Protein AF-0000000078707954 (afdb_homodimer)

Foldseek 3Di:
DPPLPCQDAQDWQQGACCQQPVQDFKDWWFWADKAWDPPVPDDDPDDPPQIKIKTFTSHASWAQDWPQFHTWWWDKQNFTFPHWHDDQGTIITITSDTDDGGDTIMTGTPNVSSLQRQLVVQLVQLLQLCCCPPPVWHWDDKHDDPQKIKTKTQADDDPVSVVVSQVVSFVQLVVWFFKDKDWDFVPDDCDDPDDPPSCVRRIWIWIDRPPTDIDTTSGHHDGISCSQVHKDWDDWDADPPRMIIIMMHTDPSVVVVVVVVVVVQVVLCVVQVHHPVCSVVSVVVVVVVVVVVVVVVVVVVVVVVVVVVVVVVVVVVVVVVVVVVVVD/DPPLPCQDAQDWQQGACCQQPVQDFKDWWFWADKDWDPPVPDDDPDDPPQIKIKTFTSHASWAQDWPQFHTWWWDKQNFTFPHWHDDQGTIITITSDTDDGGDTIMTGTPNVSSLQRQLVVQLVQLLQLCCCPPPVWHWDDKHDDPQKIKTKTQADDDPVSVVVSQVVSFVQLVVWFFKDKDWDFVPDDCDDPDDPPSCPRRIWIWIDRPPTDIDTTSGHHDGISCSQVHKDWDDWDADPPRMIIIMMHTDPSVVVVVVVVVVVQVVLCVVQVHHPVCSVVSVVVVVVVVVVVVVVVVVVVVVVVVVVVVVVVVVVVVVVVVVVVVVD

Organism: Batrachochytrium dendrobatidis (strain JAM81 / FGSC 10211) (NCBI:txid684364)

InterPro domains:
  IPR009000 Translation protein, beta-barrel domain superfamily [SSF50447] (49-102)
  IPR012947 Threonyl/alanyl tRNA synthetase, SAD [PF07973] (204-246)
  IPR012947 Threonyl/alanyl tRNA synthetase, SAD [SM00863] (204-247)
  IPR018163 Threonyl/alanyl tRNA synthetase, class II-like, putative editing domain superfamily [SSF55186] (110-251)
  IPR051335 Alanyl-tRNA Editing Enzymes [PTHR43462] (14-250)

Nearest PDB structures (foldseek):
  3kew-assembly1_A  TM=9.019E-01  e=9.057E-26  Clostridium perfringens ATCC 13124
  3kew-assembly2_B  TM=9.058E-01  e=4.453E-25  Clostridium perfringens ATCC 13124
  2zze-assembly2_B  TM=8.231E-01  e=3.482E-18  Pyrococcus horikoshii
  2zzg-assembly1_A  TM=8.025E-01  e=1.446E-18  Pyrococcus horikoshii
  3wqy-assembly1_B  TM=7.327E-01  e=1.705E-18  Archaeoglobus fulgidus DSM 4304

Radius of gyration: 36.34 Å; Cα contacts (8 Å, |Δi|>4): 1190; chains: 2; bounding box: 99×126×82 Å

Solvent-accessible surface area (backbone atoms only — not comparable to full-atom values): 35357 Å² total; per-residue (Å²): 132,68,93,74,66,84,74,65,78,72,40,39,55,60,55,23,46,20,57,75,35,52,81,49,49,59,45,78,33,36,28,68,41,60,41,73,52,64,84,65,65,78,81,77,80,81,78,77,69,80,61,38,21,39,31,32,49,24,47,42,47,61,45,25,54,40,85,60,38,74,46,36,44,34,25,51,70,80,43,55,38,78,41,32,34,68,55,82,53,38,55,35,36,30,22,69,63,83,69,57,62,70,35,77,40,43,37,42,44,40,54,70,62,46,50,50,49,15,17,42,52,39,41,49,53,51,47,38,42,48,34,30,74,77,67,70,28,49,64,81,45,67,43,66,48,96,75,50,28,33,38,27,25,69,38,78,78,52,68,69,54,53,52,49,48,38,53,48,48,41,52,48,20,43,63,50,34,49,32,47,77,44,80,42,70,71,81,70,88,83,70,68,91,76,62,64,81,83,47,78,84,37,41,45,32,34,39,29,37,64,96,71,42,76,43,77,49,71,52,49,49,51,59,28,34,23,61,23,37,40,55,48,70,68,59,73,43,80,43,86,93,61,24,24,32,45,28,31,32,24,30,67,44,43,54,51,53,43,48,54,50,50,55,51,49,53,54,44,24,65,75,68,69,45,57,79,93,43,45,63,61,51,52,52,47,53,53,52,49,41,54,51,42,52,51,52,42,52,52,43,52,51,52,43,53,53,51,52,50,52,56,51,53,58,52,54,56,54,52,54,54,54,54,58,58,67,73,99,132,68,94,72,68,84,72,65,77,71,41,40,53,61,56,22,45,21,57,74,36,53,80,50,50,58,47,77,34,36,28,66,40,59,42,73,52,65,85,63,65,81,81,77,80,80,80,76,71,79,63,40,22,39,32,31,49,24,48,44,47,61,45,26,52,40,86,61,38,76,45,36,45,32,25,51,70,81,43,55,38,80,42,30,35,66,56,81,53,37,55,36,36,30,22,70,62,82,68,58,62,71,35,77,42,44,38,42,44,39,55,70,62,44,50,51,48,14,16,40,52,40,43,49,54,51,46,40,43,47,36,29,75,77,65,68,29,49,65,80,45,67,44,66,47,96,77,50,26,33,39,28,26,68,38,77,79,52,69,70,54,52,52,50,47,38,50,48,48,40,52,49,20,43,63,51,34,49,32,46,78,46,78,42,70,72,80,70,89,84,69,70,92,78,62,63,81,81,48,78,83,37,42,43,31,32,40,28,38,64,96,71,42,77,43,78,48,71,50,48,50,52,60,29,34,24,60,24,36,42,55,46,71,68,59,72,43,81,42,86,93,62,25,23,32,45,27,30,34,24,31,67,45,43,54,52,55,44,49,54,50,50,54,51,48,54,53,43,25,65,75,67,71,45,56,78,92,44,46,63,60,51,51,52,47,52,53,49,49,42,54,52,42,51,52,50,41,53,52,43,50,52,51,43,52,53,51,52,49,52,55,52,53,58,54,54,54,54,52,53,54,55,53,56,59,67,73,99

Structure (mmCIF, N/CA/C/O backbone):
data_AF-0000000078707954-model_v1
#
loop_
_entity.id
_entity.type
_entity.pdbx_description
1 polymer 'Threonyl/alanyl tRNA synthetase SAD domain-containing protein'
#
loop_
_atom_site.group_PDB
_atom_site.id
_atom_site.type_symbol
_atom_site.label_atom_id
_atom_site.label_alt_id
_atom_site.label_comp_id
_atom_site.label_asym_id
_atom_site.label_entity_id
_atom_site.label_seq_id
_atom_site.pdbx_PDB_ins_code
_atom_site.Cartn_x
_atom_site.Cartn_y
_atom_site.Cartn_z
_atom_site.occupancy
_atom_site.B_iso_or_equiv
_atom_site.auth_seq_id
_atom_site.auth_comp_id
_atom_site.auth_asym_id
_atom_site.auth_atom_id
_atom_site.pdbx_PDB_model_num
ATOM 1 N N . MET A 1 1 ? -26.547 -34.562 -29.109 1 27.91 1 MET A N 1
ATOM 2 C CA . MET A 1 1 ? -26.141 -35.125 -27.812 1 27.91 1 MET A CA 1
ATOM 3 C C . MET A 1 1 ? -26.297 -34.094 -26.703 1 27.91 1 MET A C 1
ATOM 5 O O . MET A 1 1 ? -25.719 -33 -26.797 1 27.91 1 MET A O 1
ATOM 9 N N . SER A 1 2 ? -27.438 -34 -26.047 1 29.97 2 SER A N 1
ATOM 10 C CA . SER A 1 2 ? -27.969 -32.875 -25.297 1 29.97 2 SER A CA 1
ATOM 11 C C . SER A 1 2 ? -27 -32.406 -24.203 1 29.97 2 SER A C 1
ATOM 13 O O . SER A 1 2 ? -26.234 -33.219 -23.672 1 29.97 2 SER A O 1
ATOM 15 N N . VAL A 1 3 ? -26.5 -31.219 -24.266 1 36.09 3 VAL A N 1
ATOM 16 C CA . VAL A 1 3 ? -25.656 -30.531 -23.297 1 36.09 3 VAL A CA 1
ATOM 17 C C . VAL A 1 3 ? -26.016 -30.969 -21.875 1 36.09 3 VAL A C 1
ATOM 19 O O . VAL A 1 3 ? -25.625 -30.328 -20.906 1 36.09 3 VAL A O 1
ATOM 22 N 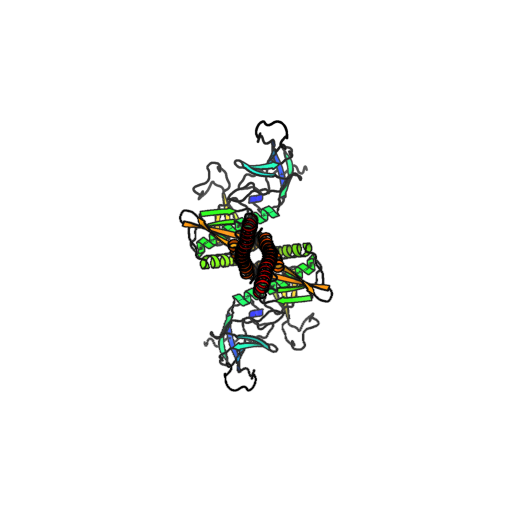N . THR A 1 4 ? -27.109 -31.797 -21.688 1 36.88 4 THR A N 1
ATOM 23 C CA . THR A 1 4 ? -27.625 -32.375 -20.438 1 36.88 4 THR A CA 1
ATOM 24 C C . THR A 1 4 ? -26.562 -33.25 -19.766 1 36.88 4 THR A C 1
ATOM 26 O O . THR A 1 4 ? -26.875 -34 -18.844 1 36.88 4 THR A O 1
ATOM 29 N N . ALA A 1 5 ? -25.625 -33.812 -20.484 1 38.31 5 ALA A N 1
ATOM 30 C CA . ALA A 1 5 ? -24.812 -34.969 -20.078 1 38.31 5 ALA A CA 1
ATOM 31 C C . ALA A 1 5 ? -24.266 -34.75 -18.656 1 38.31 5 ALA A C 1
ATOM 33 O O . ALA A 1 5 ? -24.391 -35.656 -17.812 1 38.31 5 ALA A O 1
ATOM 34 N N . ALA A 1 6 ? -23.031 -34.219 -18.484 1 39.25 6 ALA A N 1
ATOM 35 C CA . ALA A 1 6 ? -22.094 -34.375 -17.391 1 39.25 6 ALA A CA 1
ATOM 36 C C . ALA A 1 6 ? -22.594 -33.688 -16.125 1 39.25 6 ALA A C 1
ATOM 38 O O . ALA A 1 6 ? -22.281 -32.531 -15.891 1 39.25 6 ALA A O 1
ATOM 39 N N . ILE A 1 7 ? -23.875 -33.625 -15.836 1 47.41 7 ILE A N 1
ATOM 40 C CA . ILE A 1 7 ? -24.453 -33.125 -14.594 1 47.41 7 ILE A CA 1
ATOM 41 C C . ILE A 1 7 ? -23.688 -33.688 -13.398 1 47.41 7 ILE A C 1
ATOM 43 O O . ILE A 1 7 ? -23.719 -34.906 -13.156 1 47.41 7 ILE A O 1
ATOM 47 N N . SER A 1 8 ? -22.5 -33.219 -13.125 1 52.94 8 SER A N 1
ATOM 48 C CA . SER A 1 8 ? -21.469 -33.5 -12.141 1 52.94 8 SER A CA 1
ATOM 49 C C . SER A 1 8 ? -22.062 -33.75 -10.758 1 52.94 8 SER A C 1
ATOM 51 O O . SER A 1 8 ? -23.188 -33.344 -10.484 1 52.94 8 SER A O 1
ATOM 53 N N . THR A 1 9 ? -21.625 -34.812 -10.047 1 78.56 9 THR A N 1
ATOM 54 C CA . THR A 1 9 ? -21.719 -35.188 -8.641 1 78.56 9 THR A CA 1
ATOM 55 C C . THR A 1 9 ? -21.828 -33.969 -7.742 1 78.56 9 THR A C 1
ATOM 57 O O . THR A 1 9 ? -21.172 -32.938 -7.988 1 78.56 9 THR A O 1
ATOM 60 N N . ARG A 1 10 ? -23.047 -33.969 -7.016 1 90.75 10 ARG A N 1
ATOM 61 C CA . ARG A 1 10 ? -23.297 -32.938 -6.035 1 90.75 10 ARG A CA 1
ATOM 62 C C . ARG A 1 10 ? -22.078 -32.688 -5.145 1 90.75 10 ARG A C 1
ATOM 64 O O . ARG A 1 10 ? -21.516 -33.656 -4.613 1 90.75 10 ARG A O 1
ATOM 71 N N . ALA A 1 11 ? -21.625 -31.5 -5.172 1 91.38 11 ALA A N 1
ATOM 72 C CA . ALA A 1 11 ? -20.531 -31.109 -4.281 1 91.38 11 ALA A CA 1
ATOM 73 C C . ALA A 1 11 ? -21.062 -30.578 -2.957 1 91.38 11 ALA A C 1
ATOM 75 O O . ALA A 1 11 ? -22.141 -29.984 -2.914 1 91.38 11 ALA A O 1
ATOM 76 N N . TYR A 1 12 ? -20.359 -30.797 -1.902 1 90.88 12 TYR A N 1
ATOM 77 C CA . TYR A 1 12 ? -20.719 -30.312 -0.572 1 90.88 12 TYR A CA 1
ATOM 78 C C . TYR A 1 12 ? -19.672 -29.344 -0.042 1 90.88 12 TYR A C 1
ATOM 80 O O . TYR A 1 12 ? -18.562 -29.281 -0.573 1 90.88 12 TYR A O 1
ATOM 88 N N . ILE A 1 13 ? -20.078 -28.578 0.968 1 90.12 13 ILE A N 1
ATOM 89 C CA . ILE A 1 13 ? -19.156 -27.625 1.58 1 90.12 13 ILE A CA 1
ATOM 90 C C . ILE A 1 13 ? -17.859 -28.344 1.958 1 90.12 13 ILE A C 1
ATOM 92 O O . ILE A 1 13 ? -17.891 -29.422 2.559 1 90.12 13 ILE A O 1
ATOM 96 N N . GLY A 1 14 ? -16.781 -27.781 1.645 1 87.44 14 GLY A N 1
ATOM 97 C CA . GLY A 1 14 ? -15.461 -28.391 1.769 1 87.44 14 GLY A CA 1
ATOM 98 C C . GLY A 1 14 ? -14.875 -28.828 0.438 1 87.44 14 GLY A C 1
ATOM 99 O O . GLY A 1 14 ? -13.664 -29.016 0.32 1 87.44 14 GLY A O 1
ATOM 100 N N . SER A 1 15 ? -15.82 -28.984 -0.574 1 89.38 15 SER A N 1
ATOM 101 C CA . SER A 1 15 ? -15.359 -29.422 -1.89 1 89.38 15 SER A CA 1
ATOM 102 C C . SER A 1 15 ? -16.094 -28.672 -3.002 1 89.38 15 SER A C 1
ATOM 104 O O . SER A 1 15 ? -16.234 -29.203 -4.113 1 89.38 15 SER A O 1
ATOM 106 N N . LEU A 1 16 ? -16.672 -27.625 -2.648 1 94 16 LEU A N 1
ATOM 107 C CA . LEU A 1 16 ? -17.297 -26.781 -3.668 1 94 16 LEU A CA 1
ATOM 108 C C . LEU A 1 16 ? -16.25 -26.25 -4.648 1 94 16 LEU A C 1
ATOM 110 O O . LEU A 1 16 ? -15.07 -26.188 -4.324 1 94 16 LEU A O 1
ATOM 114 N N . LEU A 1 17 ? -16.703 -25.844 -5.836 1 96.19 17 LEU A N 1
ATOM 115 C CA . LEU A 1 17 ? -15.766 -25.297 -6.812 1 96.19 17 LEU A CA 1
ATOM 116 C C . LEU A 1 17 ? -15.023 -24.094 -6.25 1 96.19 17 LEU A C 1
ATOM 118 O O . LEU A 1 17 ? -13.82 -23.938 -6.473 1 96.19 17 LEU A O 1
ATOM 122 N N . CYS A 1 18 ? -15.727 -23.203 -5.5 1 96.88 18 CYS A N 1
ATOM 123 C CA . CYS A 1 18 ? -15.094 -22.031 -4.922 1 96.88 18 CYS A CA 1
ATOM 124 C C . CYS A 1 18 ? -13.953 -22.438 -3.99 1 96.88 18 CYS A C 1
ATOM 126 O O . CYS A 1 18 ? -13.023 -21.656 -3.766 1 96.88 18 CYS A O 1
ATOM 128 N N . GLN A 1 19 ? -14 -23.578 -3.432 1 93.38 19 GLN A N 1
ATOM 129 C CA . GLN A 1 19 ? -12.984 -24.047 -2.492 1 93.38 19 GLN A CA 1
ATOM 130 C C . GLN A 1 19 ? -11.898 -24.844 -3.209 1 93.38 19 GLN A C 1
ATOM 132 O O . GLN A 1 19 ? -10.727 -24.781 -2.826 1 93.38 19 GLN A O 1
ATOM 137 N N . ARG A 1 20 ? -12.281 -25.547 -4.297 1 92.31 20 ARG A N 1
ATOM 138 C CA . ARG A 1 20 ? -11.305 -26.281 -5.098 1 92.31 20 ARG A CA 1
ATOM 139 C C . ARG A 1 20 ? -10.484 -25.328 -5.965 1 92.31 20 ARG A C 1
ATOM 141 O O . ARG A 1 20 ? -9.297 -25.562 -6.199 1 92.31 20 ARG A O 1
ATOM 148 N N . ASP A 1 21 ? -11.156 -24.344 -6.438 1 95.5 21 ASP A N 1
ATOM 149 C CA . ASP A 1 21 ? -10.562 -23.297 -7.262 1 95.5 21 ASP A CA 1
ATOM 150 C C . ASP A 1 21 ? -11.102 -21.922 -6.871 1 95.5 21 ASP A C 1
ATOM 152 O O . ASP A 1 21 ? -12.102 -21.453 -7.43 1 95.5 21 ASP A O 1
ATOM 156 N N . SER A 1 22 ? -10.359 -21.266 -5.996 1 97.12 22 SER A N 1
ATOM 157 C CA . SER A 1 22 ? -10.828 -20 -5.449 1 97.12 22 SER A CA 1
ATOM 158 C C . SER A 1 22 ? -10.836 -18.906 -6.516 1 97.12 22 SER A C 1
ATOM 160 O O . SER A 1 22 ? -11.43 -17.844 -6.32 1 97.12 22 SER A O 1
ATOM 162 N N . PHE A 1 23 ? -10.227 -19.109 -7.672 1 97.81 23 PHE A N 1
ATOM 163 C CA . PHE A 1 23 ? -10.148 -18.109 -8.727 1 97.81 23 PHE A CA 1
ATOM 164 C C . PHE A 1 23 ? -11.227 -18.344 -9.773 1 97.81 23 PHE A C 1
ATOM 166 O O . PHE A 1 23 ? -11.367 -17.547 -10.711 1 97.81 23 PHE A O 1
ATOM 173 N N . ALA A 1 24 ? -11.992 -19.469 -9.641 1 98.25 24 ALA A N 1
ATOM 174 C CA . ALA A 1 24 ? -13.109 -19.688 -10.555 1 98.25 24 ALA A CA 1
ATOM 175 C C . ALA A 1 24 ? -14.164 -18.594 -10.406 1 98.25 24 ALA A C 1
ATOM 177 O O . ALA A 1 24 ? -14.609 -18.297 -9.297 1 98.25 24 ALA A O 1
ATOM 178 N N . ARG A 1 25 ? -14.641 -18.078 -11.531 1 98.56 25 ARG A N 1
ATOM 179 C CA . ARG A 1 25 ? -15.523 -16.922 -11.453 1 98.56 25 ARG A CA 1
ATOM 180 C C . ARG A 1 25 ? -16.922 -17.266 -11.945 1 98.56 25 ARG A C 1
ATOM 182 O O . ARG A 1 25 ? -17.875 -16.516 -11.711 1 98.56 25 ARG A O 1
ATOM 189 N N . THR A 1 26 ? -17.016 -18.359 -12.648 1 98.62 26 THR A N 1
ATOM 190 C CA . THR A 1 26 ? -18.312 -18.781 -13.172 1 98.62 26 THR A CA 1
ATOM 191 C C . THR A 1 26 ? -18.422 -20.297 -13.227 1 98.62 26 THR A C 1
ATOM 193 O O . THR A 1 26 ? -17.406 -21 -13.156 1 98.62 26 THR A O 1
ATOM 196 N N . ILE A 1 27 ? -19.609 -20.781 -13.281 1 98.38 27 ILE A N 1
ATOM 197 C CA . ILE A 1 27 ? -19.859 -22.203 -13.453 1 98.38 27 ILE A CA 1
ATOM 198 C C . ILE A 1 27 ? -21.266 -22.422 -14.008 1 98.38 27 ILE A C 1
ATOM 200 O O . ILE A 1 27 ? -22.203 -21.672 -13.672 1 98.38 27 ILE A O 1
ATOM 204 N N . GLN A 1 28 ? -21.391 -23.266 -14.906 1 98.25 28 GLN A N 1
ATOM 205 C CA . GLN A 1 28 ? -22.703 -23.844 -15.227 1 98.25 28 GLN A CA 1
ATOM 206 C C . GLN A 1 28 ? -23 -25.062 -14.352 1 98.25 28 GLN A C 1
ATOM 208 O O . GLN A 1 28 ? -22.156 -25.953 -14.211 1 98.25 28 GLN A O 1
ATOM 213 N N . THR A 1 29 ? -24.141 -25.016 -13.727 1 97.94 29 THR A N 1
ATOM 214 C CA . THR A 1 29 ? -24.469 -26.062 -12.766 1 97.94 29 THR A CA 1
ATOM 215 C C . THR A 1 29 ? -25.969 -26.344 -12.789 1 97.94 29 THR A C 1
ATOM 217 O O . THR A 1 29 ? -26.703 -25.797 -13.609 1 97.94 29 THR A O 1
ATOM 220 N N . VAL A 1 30 ? -26.406 -27.281 -11.906 1 97.81 30 VAL A N 1
ATOM 221 C CA . VAL A 1 30 ? -27.812 -27.703 -11.906 1 97.81 30 VAL A CA 1
ATOM 222 C C . VAL A 1 30 ? -28.453 -27.344 -10.57 1 97.81 30 VAL A C 1
ATOM 224 O O . VAL A 1 30 ? -27.844 -27.5 -9.516 1 97.81 30 VAL A O 1
ATOM 227 N N . VAL A 1 31 ? -29.688 -26.875 -10.641 1 98.12 31 VAL A N 1
ATOM 228 C CA . VAL A 1 31 ? -30.453 -26.562 -9.438 1 98.12 31 VAL A CA 1
ATOM 229 C C . VAL A 1 31 ? -30.922 -27.859 -8.773 1 98.12 31 VAL A C 1
ATOM 231 O O . VAL A 1 31 ? -31.609 -28.656 -9.406 1 98.12 31 VAL A O 1
ATOM 234 N N . ILE A 1 32 ? -30.562 -28 -7.582 1 97.62 32 ILE A N 1
ATOM 235 C CA . ILE A 1 32 ? -30.984 -29.188 -6.836 1 97.62 32 ILE A CA 1
ATOM 236 C C . ILE A 1 32 ? -32.344 -28.922 -6.164 1 97.62 32 ILE A C 1
ATOM 238 O O . ILE A 1 32 ? -33.219 -29.766 -6.176 1 97.62 32 ILE A O 1
ATOM 242 N N . SER A 1 33 ? -32.5 -27.734 -5.566 1 97.25 33 SER A N 1
ATOM 243 C CA . SER A 1 33 ? -33.75 -27.359 -4.918 1 97.25 33 SER A CA 1
ATOM 244 C C . SER A 1 33 ? -33.938 -25.859 -4.895 1 97.25 33 SER A C 1
ATOM 246 O O . SER A 1 33 ? -32.969 -25.094 -4.969 1 97.25 33 SER A O 1
ATOM 248 N N . CYS A 1 34 ? -35.094 -25.422 -4.906 1 97.5 34 CYS A N 1
ATOM 249 C CA . CYS A 1 34 ? -35.531 -24.047 -4.746 1 97.5 34 CYS A CA 1
ATOM 250 C C . CYS A 1 34 ? -36.781 -23.969 -3.906 1 97.5 34 CYS A C 1
ATOM 252 O O . CYS A 1 34 ? -37.875 -24.406 -4.348 1 97.5 34 CYS A O 1
ATOM 254 N N . VAL A 1 35 ? -36.625 -23.453 -2.668 1 96.12 35 VAL A N 1
ATOM 255 C CA . VAL A 1 35 ? -37.75 -23.422 -1.736 1 96.12 35 VAL A CA 1
ATOM 256 C C . VAL A 1 35 ? -38 -22 -1.276 1 96.12 35 VAL A C 1
ATOM 258 O O . VAL A 1 35 ? -37.062 -21.25 -0.984 1 96.12 35 VAL A O 1
ATOM 261 N N . GLU A 1 36 ? -39.156 -21.578 -1.341 1 93.62 36 GLU A N 1
ATOM 262 C CA . GLU A 1 36 ? -39.5 -20.25 -0.825 1 93.62 36 GLU A CA 1
ATOM 263 C C . GLU A 1 36 ? -39.219 -20.156 0.672 1 93.62 36 GLU A C 1
ATOM 265 O O . GLU A 1 36 ? -39.594 -21.062 1.435 1 93.62 36 GLU A O 1
ATOM 270 N N . SER A 1 37 ? -38.312 -19.188 1.081 1 85.06 37 SER A N 1
ATOM 271 C CA . SER A 1 37 ? -37.906 -19.031 2.477 1 85.06 37 SER A CA 1
ATOM 272 C C . SER A 1 37 ? -39.125 -18.625 3.34 1 85.06 37 SER A C 1
ATOM 274 O O . SER A 1 37 ? -39.969 -17.844 2.904 1 85.06 37 SER A O 1
ATOM 276 N N . SER A 1 38 ? -39.344 -19.469 4.355 1 64.81 38 SER A N 1
ATOM 277 C CA . SER A 1 38 ? -40.469 -19.156 5.254 1 64.81 38 SER A CA 1
ATOM 278 C C . SER A 1 38 ? -40.156 -17.953 6.133 1 64.81 38 SER A C 1
ATOM 280 O O . SER A 1 38 ? -40.875 -17.688 7.102 1 64.81 38 SER A O 1
ATOM 282 N N . VAL A 1 39 ? -38.938 -17.391 6.07 1 55.22 39 VAL A N 1
ATOM 283 C CA . VAL A 1 39 ? -38.812 -16.375 7.113 1 55.22 39 VAL A CA 1
ATOM 284 C C . VAL A 1 39 ? -40.094 -15.539 7.16 1 55.22 39 VAL A C 1
ATOM 286 O O . VAL A 1 39 ? -40.375 -14.773 6.238 1 55.22 39 VAL A O 1
ATOM 289 N N . SER A 1 40 ? -41.094 -16.266 7.559 1 45.78 40 SER A N 1
ATOM 290 C CA . SER A 1 40 ? -42.375 -15.609 7.875 1 45.78 40 SER A CA 1
ATOM 291 C C . SER A 1 40 ? -42.156 -14.445 8.836 1 45.78 40 SER A C 1
ATOM 293 O O . SER A 1 40 ? -41.812 -14.648 10 1 45.78 40 SER A O 1
ATOM 295 N N . GLY A 1 41 ? -41.344 -13.523 8.703 1 40.31 41 GLY A N 1
ATOM 296 C CA . GLY A 1 41 ? -41.625 -12.484 9.688 1 40.31 41 GLY A CA 1
ATOM 297 C C . GLY A 1 41 ? -43.094 -12.336 10.016 1 40.31 41 GLY A C 1
ATOM 298 O O . GLY A 1 41 ? -43.938 -12.891 9.32 1 40.31 41 GLY A O 1
ATOM 299 N N . SER A 1 42 ? -43.312 -11.625 11.312 1 39.91 42 SER A N 1
ATOM 300 C CA . SER A 1 42 ? -44.625 -11.352 11.891 1 39.91 42 SER A CA 1
ATOM 301 C C . SER A 1 42 ? -45.656 -11.07 10.812 1 39.91 42 SER A C 1
ATOM 303 O O . SER A 1 42 ? -45.312 -10.695 9.688 1 39.91 42 SER A O 1
ATOM 305 N N . THR A 1 43 ? -46.906 -11.336 11.258 1 40.03 43 THR A N 1
ATOM 306 C CA . THR A 1 43 ? -48.281 -11.203 10.812 1 40.03 43 THR A CA 1
ATOM 307 C C . THR A 1 43 ? -48.5 -9.852 10.141 1 40.03 43 THR A C 1
ATOM 309 O O . THR A 1 43 ? -49.625 -9.508 9.797 1 40.03 43 THR A O 1
ATOM 312 N N . ASP A 1 44 ? -47.719 -8.727 10.492 1 39.53 44 ASP A N 1
ATOM 313 C CA . ASP A 1 44 ? -48.469 -7.539 10.133 1 39.53 44 ASP A CA 1
ATOM 314 C C . ASP A 1 44 ? -48.75 -7.477 8.633 1 39.53 44 ASP A C 1
ATOM 316 O O . ASP A 1 44 ? -47.844 -7.785 7.832 1 39.53 44 ASP A O 1
ATOM 320 N N . ALA A 1 45 ? -50 -7.219 8.188 1 40.88 45 ALA A N 1
ATOM 321 C CA . ALA A 1 45 ? -50.812 -7.188 6.988 1 40.88 45 ALA A CA 1
ATOM 322 C C . ALA A 1 45 ? -50.062 -6.605 5.805 1 40.88 45 ALA A C 1
ATOM 324 O O . ALA A 1 45 ? -50.188 -7.07 4.672 1 40.88 45 ALA A O 1
ATOM 325 N N . VAL A 1 46 ? -49.688 -5.23 5.855 1 45.28 46 VAL A N 1
ATOM 326 C CA . VAL A 1 46 ? -49.875 -4.359 4.699 1 45.28 46 VAL A CA 1
ATOM 327 C C . VAL A 1 46 ? -48.75 -4.598 3.697 1 45.28 46 VAL A C 1
ATOM 329 O O . VAL A 1 46 ? -48.969 -4.566 2.486 1 45.28 46 VAL A O 1
ATOM 332 N N . HIS A 1 47 ? -47.406 -4.316 3.984 1 50.72 47 HIS A N 1
ATOM 333 C CA . HIS A 1 47 ? -46.406 -4.223 2.93 1 50.72 47 HIS A CA 1
ATOM 334 C C . HIS A 1 47 ? -45.75 -5.57 2.676 1 50.72 47 HIS A C 1
ATOM 336 O O . HIS A 1 47 ? -45.188 -6.168 3.594 1 50.72 47 HIS A O 1
ATOM 342 N N . SER A 1 48 ? -46.25 -6.457 1.81 1 54.41 48 SER A N 1
ATOM 343 C CA . SER A 1 48 ? -45.812 -7.762 1.32 1 54.41 48 SER A CA 1
ATOM 344 C C . SER A 1 48 ? -44.281 -7.828 1.196 1 54.41 48 SER A C 1
ATOM 346 O O . SER A 1 48 ? -43.688 -7.07 0.431 1 54.41 48 SER A O 1
ATOM 348 N N . LYS A 1 49 ? -43.625 -8.164 2.213 1 64 49 LYS A N 1
ATOM 349 C CA . LYS A 1 49 ? -42.188 -8.367 2.072 1 64 49 LYS A CA 1
ATOM 350 C C . LYS A 1 49 ? -41.875 -9.25 0.869 1 64 49 LYS A C 1
ATOM 352 O O . LYS A 1 49 ? -42.594 -10.203 0.583 1 64 49 LYS A O 1
ATOM 357 N N . PRO A 1 50 ? -40.906 -8.711 0.093 1 79.25 50 PRO A N 1
ATOM 358 C CA . PRO A 1 50 ? -40.562 -9.477 -1.11 1 79.25 50 PRO A CA 1
ATOM 359 C C . PRO A 1 50 ? -40.219 -10.938 -0.809 1 79.25 50 PRO A C 1
ATOM 361 O O . PRO A 1 50 ? -39.625 -11.234 0.237 1 79.25 50 PRO A O 1
ATOM 364 N N . LYS A 1 51 ? -40.781 -11.844 -1.507 1 89 51 LYS A N 1
ATOM 365 C CA . LYS A 1 51 ? -40.531 -13.273 -1.395 1 89 51 LYS A CA 1
ATOM 366 C C . LYS A 1 51 ? -39.062 -13.594 -1.638 1 89 51 LYS A C 1
ATOM 368 O O . LYS A 1 51 ? -38.406 -12.984 -2.502 1 89 51 LYS A O 1
ATOM 373 N N . MET A 1 52 ? -38.5 -14.398 -0.739 1 95.25 52 MET A N 1
ATOM 374 C CA . MET A 1 52 ? -37.125 -14.898 -0.897 1 95.25 52 MET A CA 1
ATOM 375 C C . MET A 1 52 ? -37.125 -16.406 -1.16 1 95.25 52 MET A C 1
ATOM 377 O O . MET A 1 52 ? -38.062 -17.109 -0.744 1 95.25 52 MET A O 1
ATOM 381 N N . PHE A 1 53 ? -36.125 -16.859 -1.866 1 97.44 53 PHE A N 1
ATOM 382 C CA . PHE A 1 53 ? -36.031 -18.266 -2.24 1 97.44 53 PHE A CA 1
ATOM 383 C C . PHE A 1 53 ? -34.656 -18.828 -1.846 1 97.44 53 PHE A C 1
ATOM 385 O O . PHE A 1 53 ? -33.625 -18.172 -2.059 1 97.44 53 PHE A O 1
ATOM 392 N N . GLU A 1 54 ? -34.688 -19.984 -1.2 1 97.94 54 GLU A N 1
ATOM 393 C CA . GLU A 1 54 ? -33.469 -20.734 -0.883 1 97.94 54 GLU A CA 1
ATOM 394 C C . GLU A 1 54 ? -33.125 -21.719 -1.996 1 97.94 54 GLU A C 1
ATOM 396 O O . GLU A 1 54 ? -33.875 -22.641 -2.273 1 97.94 54 GLU A O 1
ATOM 401 N N . VAL A 1 55 ? -31.984 -21.516 -2.562 1 98.25 55 VAL A N 1
ATOM 402 C CA . VAL A 1 55 ? -31.594 -22.312 -3.729 1 98.25 55 VAL A CA 1
ATOM 403 C C . VAL A 1 55 ? -30.344 -23.109 -3.418 1 98.25 55 VAL A C 1
ATOM 405 O O . VAL A 1 55 ? -29.344 -22.547 -2.934 1 98.25 55 VAL A O 1
ATOM 408 N N . VAL A 1 56 ? -30.344 -24.406 -3.658 1 97.94 56 VAL A N 1
ATOM 409 C CA . VAL A 1 56 ? -29.188 -25.281 -3.555 1 97.94 56 VAL A CA 1
ATOM 410 C C . VAL A 1 56 ? -28.766 -25.75 -4.945 1 97.94 56 VAL A C 1
ATOM 412 O O . VAL A 1 56 ? -29.609 -26.172 -5.742 1 97.94 56 VAL A O 1
ATOM 415 N N . LEU A 1 57 ? -27.531 -25.625 -5.223 1 98.25 57 LEU A N 1
ATOM 416 C CA . LEU A 1 57 ? -26.969 -26.016 -6.516 1 98.25 57 LEU A CA 1
ATOM 417 C C . LEU A 1 57 ? -26.078 -27.25 -6.371 1 98.25 57 LEU A C 1
ATOM 419 O O . LEU A 1 57 ? -25.594 -27.547 -5.277 1 98.25 57 LEU A O 1
ATOM 423 N N . ALA A 1 58 ? -25.891 -27.938 -7.461 1 97.62 58 ALA A N 1
ATOM 424 C CA . ALA A 1 58 ? -25.016 -29.109 -7.453 1 97.62 58 ALA A CA 1
ATOM 425 C C . ALA A 1 58 ? -23.578 -28.703 -7.117 1 97.62 58 ALA A C 1
ATOM 427 O O . ALA A 1 58 ? -22.859 -29.453 -6.469 1 97.62 58 ALA A O 1
ATOM 428 N N . ASP A 1 59 ? -23.125 -27.609 -7.586 1 97.5 59 ASP A N 1
ATOM 429 C CA . ASP A 1 59 ? -21.828 -26.984 -7.32 1 97.5 59 ASP A CA 1
ATOM 430 C C . ASP A 1 59 ? -21.922 -25.469 -7.496 1 97.5 59 ASP A C 1
ATOM 432 O O . ASP A 1 59 ? -22.906 -24.953 -8.031 1 97.5 59 ASP A O 1
ATOM 436 N N . THR A 1 60 ? -20.984 -24.781 -6.988 1 98.31 60 THR A N 1
ATOM 437 C CA . THR A 1 60 ? -21.109 -23.328 -7.055 1 98.31 60 THR A CA 1
ATOM 438 C C . THR A 1 60 ? -19.734 -22.672 -6.887 1 98.31 60 THR A C 1
ATOM 440 O O . THR A 1 60 ? -18.828 -23.25 -6.293 1 98.31 60 THR A O 1
ATOM 443 N N . VAL A 1 61 ? -19.625 -21.453 -7.41 1 98.69 61 VAL A N 1
ATOM 444 C CA . VAL A 1 61 ? -18.438 -20.641 -7.207 1 98.69 61 VAL A CA 1
ATOM 445 C C . VAL A 1 61 ? -18.672 -19.656 -6.059 1 98.69 61 VAL A C 1
ATOM 447 O O . VAL A 1 61 ? -17.828 -18.828 -5.754 1 98.69 61 VAL A O 1
ATOM 450 N N . ILE A 1 62 ? -19.844 -19.75 -5.391 1 98.81 62 ILE A N 1
ATOM 451 C CA . ILE A 1 62 ? -20.203 -18.875 -4.289 1 98.81 62 ILE A CA 1
ATOM 452 C C . ILE A 1 62 ? -19.797 -19.5 -2.961 1 98.81 62 ILE A C 1
ATOM 454 O O . ILE A 1 62 ? -20.188 -20.641 -2.664 1 98.81 62 ILE A O 1
ATOM 458 N N . PHE A 1 63 ? -19.031 -18.844 -2.184 1 98.06 63 PHE A N 1
ATOM 459 C CA . PHE A 1 63 ? -18.656 -19.297 -0.847 1 98.06 63 PHE A CA 1
ATOM 460 C C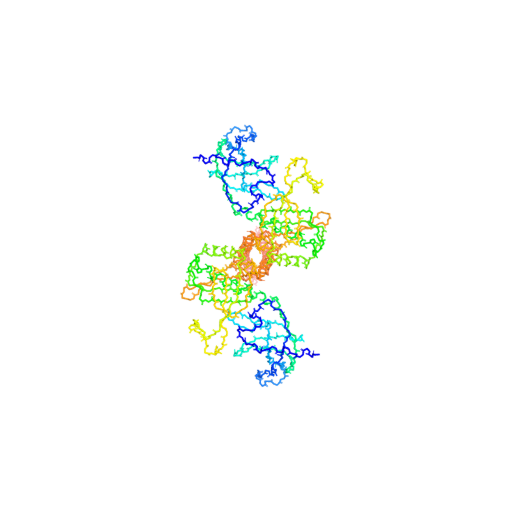 . PHE A 1 63 ? -19.672 -18.828 0.184 1 98.06 63 PHE A C 1
ATOM 462 O O . PHE A 1 63 ? -19.953 -17.625 0.294 1 98.06 63 PHE A O 1
ATOM 469 N N . PRO A 1 64 ? -20.375 -19.516 0.924 1 95.56 64 PRO A N 1
ATOM 470 C CA . PRO A 1 64 ? -21.453 -19.094 1.835 1 95.56 64 PRO A CA 1
ATOM 471 C C . PRO A 1 64 ? -20.906 -18.422 3.1 1 95.56 64 PRO A C 1
ATOM 473 O O . PRO A 1 64 ? -21.562 -17.547 3.66 1 95.56 64 PRO A O 1
ATOM 476 N N . THR A 1 65 ? -19.938 -18.766 3.771 1 89.5 65 THR A N 1
ATOM 477 C CA . THR A 1 65 ? -19.281 -18.281 4.977 1 89.5 65 THR A CA 1
ATOM 478 C C . THR A 1 65 ? -18.516 -19.391 5.66 1 89.5 65 THR A C 1
ATOM 480 O O . THR A 1 65 ? -18.828 -20.578 5.48 1 89.5 65 THR A O 1
ATOM 483 N N . GLY A 1 66 ? -17.625 -18.938 6.398 1 87.81 66 GLY A N 1
ATOM 484 C CA . GLY A 1 66 ? -16.828 -19.906 7.141 1 87.81 66 GLY A CA 1
ATOM 485 C C . GLY A 1 66 ? -15.453 -19.406 7.504 1 87.81 66 GLY A C 1
ATOM 486 O O . GLY A 1 66 ? -14.883 -18.562 6.793 1 87.81 66 GLY A O 1
ATOM 487 N N . GLY A 1 67 ? -14.953 -19.875 8.617 1 81.94 67 GLY A N 1
ATOM 488 C CA . GLY A 1 67 ? -13.617 -19.484 9.047 1 81.94 67 GLY A CA 1
ATOM 489 C C . GLY A 1 67 ? -13.477 -17.984 9.258 1 81.94 67 GLY A C 1
ATOM 490 O O . GLY A 1 67 ? -12.414 -17.422 9.008 1 81.94 67 GLY A O 1
ATOM 491 N N . GLY A 1 68 ? -14.508 -17.328 9.5 1 90.12 68 GLY A N 1
ATOM 492 C CA . GLY A 1 68 ? -14.461 -15.883 9.719 1 90.12 68 GLY A CA 1
ATOM 493 C C . GLY A 1 68 ? -14.602 -15.078 8.445 1 90.12 68 GLY A C 1
ATOM 494 O O . GLY A 1 68 ? -14.688 -13.852 8.484 1 90.12 68 GLY A O 1
ATOM 495 N N . GLN A 1 69 ? -14.703 -15.758 7.32 1 95.31 69 GLN A N 1
ATOM 496 C CA . GLN A 1 69 ? -14.828 -15.078 6.035 1 95.31 69 GLN A CA 1
ATOM 497 C C . GLN A 1 69 ? -16.297 -14.922 5.637 1 95.31 69 GLN A C 1
ATOM 499 O O . GLN A 1 69 ? -17.047 -15.891 5.633 1 95.31 69 GLN A O 1
ATOM 504 N N . PRO A 1 70 ? -16.719 -13.695 5.352 1 97.31 70 PRO A N 1
ATOM 505 C CA . PRO A 1 70 ? -18.094 -13.477 4.863 1 97.31 70 PRO A CA 1
ATOM 506 C C . PRO A 1 70 ? -18.359 -14.172 3.531 1 97.31 70 PRO A C 1
ATOM 508 O O . PRO A 1 70 ? -17.422 -14.602 2.855 1 97.31 70 PRO A O 1
ATOM 511 N N . ASN A 1 71 ? -19.609 -14.25 3.244 1 98.12 71 ASN A N 1
ATOM 512 C CA . ASN A 1 71 ? -20.016 -14.953 2.037 1 98.12 71 ASN A CA 1
ATOM 513 C C . ASN A 1 71 ? -19.703 -14.148 0.78 1 98.12 71 ASN A C 1
ATOM 515 O O . ASN A 1 71 ? -19.484 -12.938 0.855 1 98.12 71 ASN A O 1
ATOM 519 N N . ASP A 1 72 ? -19.578 -14.883 -0.326 1 98.44 72 ASP A N 1
ATOM 520 C CA . ASP A 1 72 ? -19.562 -14.266 -1.647 1 98.44 72 ASP A CA 1
ATOM 521 C C . ASP A 1 72 ? -20.953 -13.844 -2.082 1 98.44 72 ASP A C 1
ATOM 523 O O . ASP A 1 72 ? -21.953 -14.273 -1.492 1 98.44 72 ASP A O 1
ATOM 527 N N . LEU A 1 73 ? -20.984 -13.016 -3.021 1 98.62 73 LEU A N 1
ATOM 528 C CA . LEU A 1 73 ? -22.203 -12.664 -3.742 1 98.62 73 LEU A CA 1
ATOM 529 C C . LEU A 1 73 ? -22.031 -12.852 -5.246 1 98.62 73 LEU A C 1
ATOM 531 O O . LEU A 1 73 ? -20.953 -13.266 -5.695 1 98.62 73 LEU A O 1
ATOM 535 N N . GLY A 1 74 ? -23.047 -12.648 -6 1 98.75 74 GLY A N 1
ATOM 536 C CA . GLY A 1 74 ? -23.062 -12.844 -7.441 1 98.75 74 GLY A CA 1
ATOM 537 C C . GLY A 1 74 ? -24.453 -12.953 -8.016 1 98.75 74 GLY A C 1
ATOM 538 O O . GLY A 1 74 ? -25.375 -12.273 -7.559 1 98.75 74 GLY A O 1
ATOM 539 N N . LYS A 1 75 ? -24.547 -13.75 -9.117 1 98.81 75 LYS A N 1
ATOM 540 C CA . LYS A 1 75 ? -25.828 -13.914 -9.789 1 98.81 75 LYS A CA 1
ATOM 541 C C . LYS A 1 75 ? -26.031 -15.352 -10.242 1 98.81 75 LYS A C 1
ATOM 543 O O . LYS A 1 75 ? -25.062 -16.047 -10.562 1 98.81 75 LYS A O 1
ATOM 548 N N . ILE A 1 76 ? -27.25 -15.766 -10.219 1 98.69 76 ILE A N 1
ATOM 549 C CA . ILE A 1 76 ? -27.688 -17 -10.852 1 98.69 76 ILE A CA 1
ATOM 550 C C . ILE A 1 76 ? -28.641 -16.688 -12 1 98.69 76 ILE A C 1
ATOM 552 O O . ILE A 1 76 ? -29.734 -16.172 -11.773 1 98.69 76 ILE A O 1
ATOM 556 N N . ASN A 1 77 ? -28.234 -16.922 -13.234 1 98.31 77 ASN A N 1
ATOM 557 C CA . ASN A 1 77 ? -29 -16.531 -14.414 1 98.31 77 ASN A CA 1
ATOM 558 C C . ASN A 1 77 ? -29.375 -15.047 -14.375 1 98.31 77 ASN A C 1
ATOM 560 O O . ASN A 1 77 ? -30.516 -14.688 -14.648 1 98.31 77 ASN A O 1
ATOM 564 N N . GLY A 1 78 ? -28.469 -14.32 -13.93 1 98.19 78 GLY A N 1
ATOM 565 C CA . GLY A 1 78 ? -28.6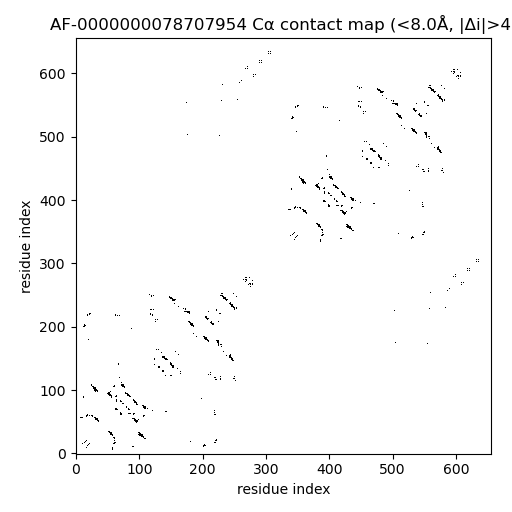88 -12.883 -13.898 1 98.19 78 GLY A CA 1
ATOM 566 C C . GLY A 1 78 ? -29.438 -12.43 -12.656 1 98.19 78 GLY A C 1
ATOM 567 O O . GLY A 1 78 ? -29.531 -11.227 -12.398 1 98.19 78 GLY A O 1
ATOM 568 N N . ILE A 1 79 ? -30.016 -13.328 -11.82 1 98.19 79 ILE A N 1
ATOM 569 C CA . ILE A 1 79 ? -30.719 -12.977 -10.594 1 98.19 79 ILE A CA 1
ATOM 570 C C . ILE A 1 79 ? -29.703 -12.758 -9.469 1 98.19 79 ILE A C 1
ATOM 572 O O . ILE A 1 79 ? -28.922 -13.648 -9.141 1 98.19 79 ILE A O 1
ATOM 576 N N . PRO A 1 80 ? -29.734 -11.641 -8.828 1 98.44 80 PRO A N 1
ATOM 577 C CA . PRO A 1 80 ? -28.75 -11.359 -7.777 1 98.44 80 PRO A CA 1
ATOM 578 C C . PRO A 1 80 ? -28.891 -12.281 -6.57 1 98.44 80 PRO A C 1
ATOM 580 O O . PRO A 1 80 ? -30.016 -12.562 -6.133 1 98.44 80 PRO A O 1
ATOM 583 N N . ILE A 1 81 ? -27.781 -12.766 -6.082 1 98.56 81 ILE A N 1
ATOM 584 C CA . ILE A 1 81 ? -27.734 -13.484 -4.816 1 98.56 81 ILE A CA 1
ATOM 585 C C . ILE A 1 81 ? -27.672 -12.492 -3.656 1 98.56 81 ILE A C 1
ATOM 587 O O . ILE A 1 81 ? -26.703 -11.75 -3.512 1 98.56 81 ILE A O 1
ATOM 591 N N . VAL A 1 82 ? -28.656 -12.523 -2.836 1 96.94 82 VAL A N 1
ATOM 592 C CA . VAL A 1 82 ? -28.734 -11.531 -1.767 1 96.94 82 VAL A CA 1
ATOM 593 C C . VAL A 1 82 ? -27.969 -12.031 -0.544 1 96.94 82 VAL A C 1
ATOM 595 O O . VAL A 1 82 ? -27.578 -11.242 0.316 1 96.94 82 VAL A O 1
ATOM 598 N N . ASP A 1 83 ? -27.859 -13.328 -0.448 1 97.38 83 ASP A N 1
ATOM 599 C CA . ASP A 1 83 ? -27.141 -13.945 0.661 1 97.38 83 ASP A CA 1
ATOM 600 C C . ASP A 1 83 ? -26.75 -15.383 0.33 1 97.38 83 ASP A C 1
ATOM 602 O O . ASP A 1 83 ? -27.328 -16 -0.565 1 97.38 83 ASP A O 1
ATOM 606 N N . ALA A 1 84 ? -25.781 -15.859 0.952 1 98.19 84 ALA A N 1
ATOM 607 C CA . ALA A 1 84 ? -25.344 -17.25 0.861 1 98.19 84 ALA A CA 1
ATOM 608 C C . ALA A 1 84 ? -24.953 -17.781 2.23 1 98.19 84 ALA A C 1
ATOM 610 O O . ALA A 1 84 ? -24.125 -17.188 2.926 1 98.19 84 ALA A O 1
ATOM 611 N N . ARG A 1 85 ? -25.469 -18.953 2.559 1 95.94 85 ARG A N 1
ATOM 612 C CA . ARG A 1 85 ? -25.234 -19.469 3.908 1 95.94 85 ARG A CA 1
ATOM 613 C C . ARG A 1 85 ? -24.938 -20.969 3.881 1 95.94 85 ARG A C 1
ATOM 615 O O . ARG A 1 85 ? -25.281 -21.656 2.922 1 95.94 85 ARG A O 1
ATOM 622 N N . ARG A 1 86 ? -24.312 -21.328 4.91 1 94.12 86 ARG A N 1
ATOM 623 C CA . ARG A 1 86 ? -24.094 -22.75 5.137 1 94.12 86 ARG A CA 1
ATOM 624 C C . ARG A 1 86 ? -25.25 -23.359 5.91 1 94.12 86 ARG A C 1
ATOM 626 O O . ARG A 1 86 ? -25.609 -22.891 6.988 1 94.12 86 ARG A O 1
ATOM 633 N N . VAL A 1 87 ? -25.875 -24.328 5.406 1 93.12 87 VAL A N 1
ATOM 634 C CA . VAL A 1 87 ? -26.875 -25.141 6.09 1 93.12 87 VAL A CA 1
ATOM 635 C C . VAL A 1 87 ? -26.5 -26.609 6.008 1 93.12 87 VAL A C 1
ATOM 637 O O . VAL A 1 87 ? -26.641 -27.25 4.957 1 93.12 87 VAL A O 1
ATOM 640 N N . GLY A 1 88 ? -26 -27.125 7.164 1 89 88 GLY A N 1
ATOM 641 C CA . GLY A 1 88 ? -25.406 -28.438 7.078 1 89 88 GLY A CA 1
ATOM 642 C C . GLY A 1 88 ? -24.203 -28.5 6.16 1 89 88 GLY A C 1
ATOM 643 O O . GLY A 1 88 ? -23.25 -27.719 6.312 1 89 88 GLY A O 1
ATOM 644 N N . LEU A 1 89 ? -24.297 -29.344 5.137 1 89.44 89 LEU A N 1
ATOM 645 C CA . LEU A 1 89 ? -23.188 -29.484 4.195 1 89.44 89 LEU A CA 1
ATOM 646 C C . LEU A 1 89 ? -23.484 -28.766 2.889 1 89.44 89 LEU A C 1
ATOM 648 O O . LEU A 1 89 ? -22.703 -28.828 1.938 1 89.44 89 LEU A O 1
ATOM 652 N N . ASP A 1 90 ? -24.578 -28.016 2.938 1 93.25 90 ASP A N 1
ATOM 653 C CA . ASP A 1 90 ? -25 -27.375 1.696 1 93.25 90 ASP A CA 1
ATOM 654 C C . ASP A 1 90 ? -24.688 -25.875 1.716 1 93.25 90 ASP A C 1
ATOM 656 O O . ASP A 1 90 ? -24.75 -25.234 2.77 1 93.25 90 ASP A O 1
ATOM 660 N N . CYS A 1 91 ? -24.359 -25.406 0.581 1 96.25 91 CYS A N 1
ATOM 661 C CA . CYS A 1 91 ? -24.375 -23.969 0.329 1 96.25 91 CYS A CA 1
ATOM 662 C C . CYS A 1 91 ? -25.75 -23.516 -0.156 1 96.25 91 CYS A C 1
ATOM 664 O O . CYS A 1 91 ? -26.203 -23.922 -1.227 1 96.25 91 CYS A O 1
ATOM 666 N N . VAL A 1 92 ? -26.406 -22.703 0.622 1 97.88 92 VAL A N 1
ATOM 667 C CA . VAL A 1 92 ? -27.734 -22.219 0.285 1 97.88 92 VAL A CA 1
ATOM 668 C C . VAL A 1 92 ? -27.656 -20.766 -0.192 1 97.88 92 VAL A C 1
ATOM 670 O O . VAL A 1 92 ? -27.188 -19.891 0.536 1 97.88 92 VAL A O 1
ATOM 673 N N . HIS A 1 93 ? -28.094 -20.516 -1.398 1 98.44 93 HIS A N 1
ATOM 674 C CA . HIS A 1 93 ? -28.141 -19.188 -1.979 1 98.44 93 HIS A CA 1
ATOM 675 C C . HIS A 1 93 ? -29.531 -18.562 -1.788 1 98.44 93 HIS A C 1
ATOM 677 O O . HIS A 1 93 ? -30.547 -19.188 -2.074 1 98.44 93 HIS A O 1
ATOM 683 N N . ILE A 1 94 ? -29.578 -17.344 -1.371 1 97.94 94 ILE A N 1
ATOM 684 C CA . ILE A 1 94 ? -30.844 -16.641 -1.189 1 97.94 94 ILE A CA 1
ATOM 685 C C . ILE A 1 94 ? -31.078 -15.672 -2.354 1 97.94 94 ILE A C 1
ATOM 687 O O . ILE A 1 94 ? -30.25 -14.797 -2.613 1 97.94 94 ILE A O 1
ATOM 691 N N . LEU A 1 95 ? -32.188 -15.859 -3.059 1 97.69 95 LEU A N 1
ATOM 692 C CA . LEU A 1 95 ? -32.562 -15.047 -4.207 1 97.69 95 LEU A CA 1
ATOM 693 C C . LEU A 1 95 ? -33.938 -14.391 -3.986 1 97.69 95 LEU A C 1
ATOM 695 O O . LEU A 1 95 ? -34.719 -14.867 -3.174 1 97.69 95 LEU A O 1
ATOM 699 N N . ASN A 1 96 ? -34.156 -13.352 -4.75 1 95.62 96 ASN A N 1
ATOM 700 C CA . ASN A 1 96 ? -35.469 -12.711 -4.695 1 95.62 96 ASN A CA 1
ATOM 701 C C . ASN A 1 96 ? -36.406 -13.258 -5.766 1 95.62 96 ASN A C 1
ATOM 703 O O . ASN A 1 96 ? -37.594 -12.938 -5.777 1 95.62 96 ASN A O 1
ATOM 707 N N . ASN A 1 97 ? -35.938 -14.047 -6.711 1 96.44 97 ASN A N 1
ATOM 708 C CA . ASN A 1 97 ? -36.719 -14.75 -7.723 1 96.44 97 ASN A CA 1
ATOM 709 C C . ASN A 1 97 ? -36.375 -16.234 -7.762 1 96.44 97 ASN A C 1
ATOM 711 O O . ASN A 1 97 ? -35.219 -16.625 -7.504 1 96.44 97 ASN A O 1
ATOM 715 N N . PRO A 1 98 ? -37.344 -17.031 -8.055 1 96.38 98 PRO A N 1
ATOM 716 C CA . PRO A 1 98 ? -37.094 -18.469 -8.062 1 96.38 98 PRO A CA 1
ATOM 717 C C . PRO A 1 98 ? -36.344 -18.938 -9.312 1 96.38 98 PRO A C 1
ATOM 719 O O . PRO A 1 98 ? -36.281 -18.203 -10.305 1 96.38 98 PRO A O 1
ATOM 722 N N . VAL A 1 99 ? -35.781 -20.031 -9.234 1 97.5 99 VAL A N 1
ATOM 723 C CA . VAL A 1 99 ? -35.25 -20.828 -10.352 1 97.5 99 VAL A CA 1
ATOM 724 C C . VAL A 1 99 ? -35.875 -22.219 -10.344 1 97.5 99 VAL A C 1
ATOM 726 O O . VAL A 1 99 ? -36.438 -22.656 -9.336 1 97.5 99 VAL A O 1
ATOM 729 N N . GLU A 1 100 ? -35.812 -22.922 -11.414 1 96.62 100 GLU A N 1
ATOM 730 C CA . GLU A 1 100 ? -36.5 -24.203 -11.523 1 96.62 100 GLU A CA 1
ATOM 731 C C . GLU A 1 100 ? -35.594 -25.359 -11.156 1 96.62 100 GLU A C 1
ATOM 733 O O . GLU A 1 100 ? -34.438 -25.406 -11.602 1 96.62 100 GLU A O 1
ATOM 738 N N . LYS A 1 101 ? -36.094 -26.266 -10.352 1 96 101 LYS A N 1
ATOM 739 C CA . LYS A 1 101 ? -35.375 -27.484 -10.047 1 96 101 LYS A CA 1
ATOM 740 C C . LYS A 1 101 ? -34.906 -28.188 -11.32 1 96 101 LYS A C 1
ATOM 742 O O . LYS A 1 101 ? -35.625 -28.203 -12.312 1 96 101 LYS A O 1
ATOM 747 N N . ASP A 1 102 ? -33.719 -28.688 -11.328 1 96 102 ASP A N 1
ATOM 748 C CA . ASP A 1 102 ? -33.125 -29.5 -12.383 1 96 102 ASP A CA 1
ATOM 749 C C . ASP A 1 102 ? -32.719 -28.625 -13.578 1 96 102 ASP A C 1
ATOM 751 O O . ASP A 1 102 ? -32.188 -29.125 -14.562 1 96 102 ASP A O 1
ATOM 755 N N . GLN A 1 103 ? -32.938 -27.359 -13.477 1 96.12 103 GLN A N 1
ATOM 756 C CA . GLN A 1 103 ? -32.531 -26.422 -14.523 1 96.12 103 GLN A CA 1
ATOM 757 C C . GLN A 1 103 ? -31.016 -26.203 -14.5 1 96.12 103 GLN A C 1
ATOM 759 O O . GLN A 1 103 ? -30.406 -26.109 -13.422 1 96.12 103 GLN A O 1
ATOM 764 N N . VAL A 1 104 ? -30.453 -26.203 -15.672 1 97.56 104 VAL A N 1
ATOM 765 C CA . VAL A 1 104 ? -29.062 -25.766 -15.781 1 97.56 104 VAL A CA 1
ATOM 766 C C . VAL A 1 104 ? -29 -24.25 -15.688 1 97.56 104 VAL A C 1
ATOM 768 O O . VAL A 1 104 ? -29.703 -23.531 -16.406 1 97.56 104 VAL A O 1
ATOM 771 N N . VAL A 1 105 ? -28.203 -23.734 -14.797 1 98.31 105 VAL A N 1
ATOM 772 C CA . VAL A 1 105 ? -28.109 -22.297 -14.578 1 98.31 105 VAL A CA 1
ATOM 773 C C . VAL A 1 105 ? -26.656 -21.859 -14.656 1 98.31 105 VAL A C 1
ATOM 775 O O . VAL A 1 105 ? -25.734 -22.672 -14.477 1 98.31 105 VAL A O 1
ATOM 778 N N . GLN A 1 106 ? -26.469 -20.641 -14.953 1 98.56 106 GLN A N 1
ATOM 779 C CA . GLN A 1 106 ? -25.156 -19.984 -14.93 1 98.56 106 GLN A CA 1
ATOM 780 C C . GLN A 1 106 ? -24.953 -19.203 -13.633 1 98.56 106 GLN A C 1
ATOM 782 O O . GLN A 1 106 ? -25.812 -18.406 -13.242 1 98.56 106 GLN A O 1
ATOM 787 N N . VAL A 1 107 ? -23.906 -19.516 -12.922 1 98.75 107 VAL A N 1
ATOM 788 C CA . VAL A 1 107 ? -23.547 -18.766 -11.711 1 98.75 107 VAL A CA 1
ATOM 789 C C . VAL A 1 107 ? -22.359 -17.859 -11.992 1 98.75 107 VAL A C 1
ATOM 791 O O . VAL A 1 107 ? -21.312 -18.328 -12.445 1 98.75 107 VAL A O 1
ATOM 794 N N . ASP A 1 108 ? -22.547 -16.562 -11.758 1 98.81 108 ASP A N 1
ATOM 795 C CA . ASP A 1 108 ? -21.484 -15.57 -11.93 1 98.81 108 ASP A CA 1
ATOM 796 C C . ASP A 1 108 ? -21.109 -14.938 -10.586 1 98.81 108 ASP A C 1
ATOM 798 O O . ASP A 1 108 ? -21.969 -14.422 -9.875 1 98.81 108 ASP A O 1
ATOM 802 N N . LEU A 1 109 ? -19.859 -14.953 -10.281 1 98.75 109 LEU A N 1
ATOM 803 C CA . LEU A 1 109 ? -19.328 -14.5 -9 1 98.75 109 LEU A CA 1
ATOM 804 C C . LEU A 1 109 ? -19.047 -13 -9.031 1 98.75 109 LEU A C 1
ATOM 806 O O . LEU A 1 109 ? -18.578 -12.469 -10.039 1 98.75 109 LEU A O 1
ATOM 810 N N . ASP A 1 110 ? -19.391 -12.273 -7.961 1 98.69 110 ASP A N 1
ATOM 811 C CA . ASP A 1 110 ? -18.812 -10.953 -7.738 1 98.69 110 ASP A CA 1
ATOM 812 C C . ASP A 1 110 ? -17.328 -11.047 -7.422 1 98.69 110 ASP A C 1
ATOM 814 O O . ASP A 1 110 ? -16.938 -11.156 -6.258 1 98.69 110 ASP A O 1
ATOM 818 N N . TRP A 1 111 ? -16.547 -10.93 -8.422 1 98.31 111 TRP A N 1
ATOM 819 C CA . TRP A 1 111 ? -15.125 -11.203 -8.312 1 98.31 111 TRP A CA 1
ATOM 820 C C . TRP A 1 111 ? -14.453 -10.219 -7.352 1 98.31 111 TRP A C 1
ATOM 822 O O . TRP A 1 111 ? -13.57 -10.602 -6.578 1 98.31 111 TRP A O 1
ATOM 832 N N . ASP A 1 112 ? -14.812 -8.984 -7.43 1 97.19 112 ASP A N 1
ATOM 833 C CA . ASP A 1 112 ? -14.18 -7.977 -6.578 1 97.19 112 ASP A CA 1
ATOM 834 C C . ASP A 1 112 ? -14.344 -8.328 -5.102 1 97.19 112 ASP A C 1
ATOM 836 O O . ASP A 1 112 ? -13.398 -8.211 -4.324 1 97.19 112 ASP A O 1
ATOM 840 N N . ARG A 1 113 ? -15.523 -8.742 -4.73 1 97.88 113 ARG A N 1
ATOM 841 C CA . ARG A 1 113 ? -15.789 -9.141 -3.354 1 97.88 113 ARG A CA 1
ATOM 842 C C . ARG A 1 113 ? -14.969 -10.367 -2.967 1 97.88 113 ARG A C 1
ATOM 844 O O . ARG A 1 113 ? -14.352 -10.391 -1.902 1 97.88 113 ARG A O 1
ATOM 851 N N . ARG A 1 114 ? -14.93 -11.43 -3.854 1 98.5 114 ARG A N 1
ATOM 852 C CA . ARG A 1 114 ? -14.148 -12.641 -3.607 1 98.5 114 ARG A CA 1
ATOM 853 C C . ARG A 1 114 ? -12.672 -12.305 -3.418 1 98.5 114 ARG A C 1
ATOM 855 O O . ARG A 1 114 ? -12.047 -12.75 -2.453 1 98.5 114 ARG A O 1
ATOM 862 N N . PHE A 1 115 ? -12.188 -11.562 -4.309 1 98.38 115 PHE A N 1
ATOM 863 C CA . PHE A 1 115 ? -10.766 -11.273 -4.293 1 98.38 115 PHE A CA 1
ATOM 864 C C . PHE A 1 115 ? -10.391 -10.453 -3.061 1 98.38 115 PHE A C 1
ATOM 866 O O . PHE A 1 115 ? -9.336 -10.672 -2.461 1 98.38 115 PHE A O 1
ATOM 873 N N . ASP A 1 116 ? -11.203 -9.516 -2.701 1 98.12 116 ASP A N 1
ATOM 874 C CA . ASP A 1 116 ? -11 -8.758 -1.473 1 98.12 116 ASP A CA 1
ATOM 875 C C . ASP A 1 116 ? -10.898 -9.68 -0.264 1 98.12 116 ASP A C 1
ATOM 877 O O . ASP A 1 116 ? -9.961 -9.57 0.532 1 98.12 116 ASP A O 1
ATOM 881 N N . HIS A 1 117 ? -11.836 -10.562 -0.167 1 98.5 117 HIS A N 1
ATOM 882 C CA . HIS A 1 117 ? -11.844 -11.484 0.959 1 98.5 117 HIS A CA 1
ATOM 883 C C . HIS A 1 117 ? -10.625 -12.391 0.943 1 98.5 117 HIS A C 1
ATOM 885 O O . HIS A 1 117 ? -10.039 -12.68 1.993 1 98.5 117 HIS A O 1
ATOM 891 N N . MET A 1 118 ? -10.258 -12.836 -0.249 1 98.38 118 MET A N 1
ATOM 892 C CA . MET A 1 118 ? -9.086 -13.695 -0.372 1 98.38 118 MET A CA 1
ATOM 893 C C . MET A 1 118 ? -7.824 -12.961 0.069 1 98.38 118 MET A C 1
ATOM 895 O O . MET A 1 118 ? -6.965 -13.547 0.736 1 98.38 118 MET A O 1
ATOM 899 N N . GLN A 1 119 ? -7.68 -11.695 -0.332 1 98.5 119 GLN A N 1
ATOM 900 C CA . GLN A 1 119 ? -6.52 -10.906 0.077 1 98.5 119 GLN A CA 1
ATOM 901 C C . GLN A 1 119 ? -6.441 -10.789 1.596 1 98.5 119 GLN A C 1
ATOM 903 O O . GLN A 1 119 ? -5.379 -11 2.186 1 98.5 119 GLN A O 1
ATOM 908 N N . GLN A 1 120 ? -7.574 -10.461 2.186 1 98.62 120 GLN A N 1
ATOM 909 C CA . GLN A 1 120 ? -7.586 -10.258 3.629 1 98.62 120 GLN A CA 1
ATOM 910 C C . GLN A 1 120 ? -7.34 -11.562 4.375 1 98.62 120 GLN A C 1
ATOM 912 O O . GLN A 1 120 ? -6.52 -11.617 5.297 1 98.62 120 GLN A O 1
ATOM 917 N N . HIS A 1 121 ? -8.047 -12.594 4 1 98.31 121 HIS A N 1
ATOM 918 C CA . HIS A 1 121 ? -7.973 -13.875 4.691 1 98.31 121 HIS A CA 1
ATOM 919 C C . HIS A 1 121 ? -6.586 -14.492 4.559 1 98.31 121 HIS A C 1
ATOM 921 O O . HIS A 1 121 ? -6.016 -14.969 5.543 1 98.31 121 HIS A O 1
ATOM 927 N N . SER A 1 122 ? -6.055 -14.461 3.344 1 98.25 122 SER A N 1
ATOM 928 C CA . SER A 1 122 ? -4.707 -14.984 3.131 1 98.25 122 SER A CA 1
ATOM 929 C C . SER A 1 122 ? -3.668 -14.156 3.877 1 98.25 122 SER A C 1
ATOM 931 O O . SER A 1 122 ? -2.701 -14.695 4.414 1 98.25 122 SER A O 1
ATOM 933 N N . ALA A 1 123 ? -3.842 -12.828 3.857 1 98.56 123 ALA A N 1
ATOM 934 C CA . ALA A 1 123 ? -2.951 -11.961 4.625 1 98.56 123 ALA A CA 1
ATOM 935 C C . ALA A 1 123 ? -2.992 -12.305 6.109 1 98.56 123 ALA A C 1
ATOM 937 O O . ALA A 1 123 ? -1.963 -12.281 6.789 1 98.56 123 ALA A O 1
ATOM 938 N N . GLN A 1 124 ? -4.203 -12.57 6.629 1 98.38 124 GLN A N 1
ATOM 939 C CA . GLN A 1 124 ? -4.34 -12.969 8.023 1 98.38 124 GLN A CA 1
ATOM 940 C C . GLN A 1 124 ? -3.518 -14.227 8.32 1 98.38 124 GLN A C 1
ATOM 942 O O . GLN A 1 124 ? -2.818 -14.289 9.336 1 98.38 124 GLN A O 1
ATOM 947 N N . HIS A 1 125 ? -3.6 -15.25 7.465 1 97.81 125 HIS A N 1
ATOM 948 C CA . HIS A 1 125 ? -2.811 -16.469 7.633 1 97.81 125 HIS A CA 1
ATOM 949 C C . HIS A 1 125 ? -1.317 -16.156 7.633 1 97.81 125 HIS A C 1
ATOM 951 O O . HIS A 1 125 ? -0.577 -16.641 8.484 1 97.81 125 HIS A O 1
ATOM 957 N N . LEU A 1 126 ? -0.899 -15.383 6.68 1 98.31 126 LEU A N 1
ATOM 958 C CA . LEU A 1 126 ? 0.51 -15.023 6.555 1 98.31 126 LEU A CA 1
ATOM 959 C C . LEU A 1 126 ? 0.986 -14.258 7.785 1 98.31 126 LEU A C 1
ATOM 961 O O . LEU A 1 126 ? 2.035 -14.57 8.352 1 98.31 126 LEU A O 1
ATOM 965 N N . LEU A 1 127 ? 0.223 -13.266 8.156 1 98.56 127 LEU A N 1
ATOM 966 C CA . LEU A 1 127 ? 0.519 -12.438 9.32 1 98.56 127 LEU A CA 1
ATOM 967 C C . LEU A 1 127 ? 0.652 -13.289 10.578 1 98.56 127 LEU A C 1
ATOM 969 O O . LEU A 1 127 ? 1.615 -13.141 11.336 1 98.56 127 LEU A O 1
ATOM 973 N N . SER A 1 128 ? -0.275 -14.18 10.781 1 98.25 128 SER A N 1
ATOM 974 C CA . SER A 1 128 ? -0.262 -15.047 11.953 1 98.25 128 SER A CA 1
ATOM 975 C C . SER A 1 128 ? 0.957 -15.969 11.945 1 98.25 128 SER A C 1
ATOM 977 O O . SER A 1 128 ? 1.598 -16.156 12.977 1 98.25 128 SER A O 1
ATOM 979 N N . ALA A 1 129 ? 1.244 -16.531 10.805 1 98 129 ALA A N 1
ATOM 980 C CA . ALA A 1 129 ? 2.383 -17.438 10.68 1 98 129 ALA A CA 1
ATOM 981 C C . ALA A 1 129 ? 3.688 -16.734 11.031 1 98 129 ALA A C 1
ATOM 983 O O . ALA A 1 129 ? 4.508 -17.266 11.789 1 98 129 ALA A O 1
ATOM 984 N N . ILE A 1 130 ? 3.855 -15.516 10.516 1 98.25 130 ILE A N 1
ATOM 985 C CA . ILE A 1 130 ? 5.09 -14.766 10.734 1 98.25 130 ILE A CA 1
ATOM 986 C C . ILE A 1 130 ? 5.145 -14.281 12.18 1 98.25 130 ILE A C 1
ATOM 988 O O . ILE A 1 130 ? 6.207 -14.312 12.812 1 98.25 130 ILE A O 1
ATOM 992 N N . ALA A 1 131 ? 4.035 -13.812 12.719 1 98.44 131 ALA A N 1
ATOM 993 C CA . ALA A 1 131 ? 3.977 -13.383 14.117 1 98.44 131 ALA A CA 1
ATOM 994 C C . ALA A 1 131 ? 4.43 -14.5 15.055 1 98.44 131 ALA A C 1
ATOM 996 O O . ALA A 1 131 ? 5.184 -14.258 16 1 98.44 131 ALA A O 1
ATOM 997 N N . GLN A 1 132 ? 3.965 -15.656 14.75 1 97.69 132 GLN A N 1
ATOM 998 C CA . GLN A 1 132 ? 4.336 -16.797 15.578 1 97.69 132 GLN A CA 1
ATOM 999 C C . GLN A 1 132 ? 5.797 -17.188 15.367 1 97.69 132 GLN A C 1
ATOM 1001 O O . GLN A 1 132 ? 6.559 -17.312 16.328 1 97.69 132 GLN A O 1
ATOM 1006 N N . LYS A 1 133 ? 6.188 -17.359 14.172 1 97 133 LYS A N 1
ATOM 1007 C CA . LYS A 1 133 ? 7.508 -17.875 13.812 1 97 133 LYS A CA 1
ATOM 1008 C C . LYS A 1 133 ? 8.609 -16.906 14.258 1 97 133 LYS A C 1
ATOM 1010 O O . LYS A 1 133 ? 9.617 -17.328 14.828 1 97 133 LYS A O 1
ATOM 1015 N N . GLU A 1 134 ? 8.406 -15.594 14.016 1 96.5 134 GLU A N 1
ATOM 1016 C CA . GLU A 1 134 ? 9.484 -14.625 14.18 1 96.5 134 GLU A CA 1
ATOM 1017 C C . GLU A 1 134 ? 9.406 -13.945 15.547 1 96.5 134 GLU A C 1
ATOM 1019 O O . GLU A 1 134 ? 10.414 -13.484 16.078 1 96.5 134 GLU A O 1
ATOM 1024 N N . PHE A 1 135 ? 8.195 -13.938 16.188 1 97.19 135 PHE A N 1
ATOM 1025 C CA . PHE A 1 135 ? 8.055 -13.117 17.375 1 97.19 135 PHE A CA 1
ATOM 1026 C C . PHE A 1 135 ? 7.367 -13.898 18.484 1 97.19 135 PHE A C 1
ATOM 1028 O O . PHE A 1 135 ? 7.09 -13.344 19.562 1 97.19 135 PHE A O 1
ATOM 1035 N N . ASP A 1 136 ? 7.027 -15.141 18.266 1 96.81 136 ASP A N 1
ATOM 1036 C CA . ASP A 1 136 ? 6.383 -16.016 19.25 1 96.81 136 ASP A CA 1
ATOM 1037 C C . ASP A 1 136 ? 5.055 -15.422 19.719 1 96.81 136 ASP A C 1
ATOM 1039 O O . ASP A 1 136 ? 4.734 -15.453 20.906 1 96.81 136 ASP A O 1
ATOM 1043 N N . MET A 1 137 ? 4.395 -14.789 18.844 1 97.31 137 MET A N 1
ATOM 1044 C CA . MET A 1 137 ? 3.057 -14.266 19.094 1 97.31 137 MET A CA 1
ATOM 1045 C C . MET A 1 137 ? 1.991 -15.18 18.516 1 97.31 137 MET A C 1
ATOM 1047 O O . MET A 1 137 ? 1.809 -15.227 17.297 1 97.31 137 MET A O 1
ATOM 1051 N N . LYS A 1 138 ? 1.32 -15.844 19.344 1 97.06 138 LYS A N 1
ATOM 1052 C CA . LYS A 1 138 ? 0.297 -16.797 18.906 1 97.06 138 LYS A CA 1
ATOM 1053 C C . LYS A 1 138 ? -1.024 -16.078 18.625 1 97.06 138 LYS A C 1
ATOM 1055 O O . LYS A 1 138 ? -1.487 -15.273 19.438 1 97.06 138 LYS A O 1
ATOM 1060 N N . THR A 1 139 ? -1.597 -16.344 17.484 1 97.31 139 THR A N 1
ATOM 1061 C CA . THR A 1 139 ? -2.904 -15.805 17.141 1 97.31 139 THR A CA 1
ATOM 1062 C C . THR A 1 139 ? -4.02 -16.672 17.719 1 97.31 139 THR A C 1
ATOM 1064 O O . THR A 1 139 ? -4.051 -17.875 17.5 1 97.31 139 THR A O 1
ATOM 1067 N N . VAL A 1 140 ? -5.008 -16.016 18.453 1 96.69 140 VAL A N 1
ATOM 1068 C CA . VAL A 1 140 ? -6.066 -16.781 19.094 1 96.69 140 VAL A CA 1
ATOM 1069 C C . VAL A 1 140 ? -7.422 -16.375 18.531 1 96.69 140 VAL A C 1
ATOM 1071 O O . VAL A 1 140 ? -8.453 -16.938 18.891 1 96.69 140 VAL A O 1
ATOM 1074 N N . GLY A 1 141 ? -7.422 -15.422 17.703 1 96.38 141 GLY A N 1
ATOM 1075 C CA . GLY A 1 141 ? -8.641 -14.945 17.062 1 96.38 141 GLY A CA 1
ATOM 1076 C C . GLY A 1 141 ? -8.375 -13.992 15.914 1 96.38 141 GLY A C 1
ATOM 1077 O O . GLY A 1 141 ? -7.266 -13.477 15.773 1 96.38 141 GLY A O 1
ATOM 1078 N N . TRP A 1 142 ? -9.375 -13.844 15.078 1 96.88 142 TRP A N 1
ATOM 1079 C CA . TRP A 1 142 ? -9.266 -12.867 14 1 96.88 142 TRP A CA 1
ATOM 1080 C C . TRP A 1 142 ? -10.648 -12.453 13.508 1 96.88 142 TRP A C 1
ATOM 1082 O O . TRP A 1 142 ? -11.648 -13.086 13.836 1 96.88 142 TRP A O 1
ATOM 1092 N N . SER A 1 143 ? -10.68 -11.32 12.812 1 97.69 143 SER A N 1
ATOM 1093 C CA . SER A 1 143 ? -11.906 -10.797 12.234 1 97.69 143 SER A CA 1
ATOM 1094 C C . SER A 1 143 ? -11.656 -10.172 10.859 1 97.69 143 SER A C 1
ATOM 1096 O O . SER A 1 143 ? -10.719 -9.383 10.695 1 97.69 143 SER A O 1
ATOM 1098 N N . LEU A 1 144 ? -12.43 -10.625 9.883 1 98.06 144 LEU A N 1
ATOM 1099 C CA . LEU A 1 144 ? -12.477 -9.969 8.586 1 98.06 144 LEU A CA 1
ATOM 1100 C C . LEU A 1 144 ? -13.57 -8.906 8.555 1 98.06 144 LEU A C 1
ATOM 1102 O O . LEU A 1 144 ? -14.711 -9.195 8.172 1 98.06 144 LEU A O 1
ATOM 1106 N N . GLY A 1 145 ? -13.234 -7.73 8.984 1 95.88 145 GLY A N 1
ATOM 1107 C CA . GLY A 1 145 ? -14.219 -6.652 9.023 1 95.88 145 GLY A CA 1
ATOM 1108 C C . GLY A 1 145 ? -14.547 -6.098 7.652 1 95.88 145 GLY A C 1
ATOM 1109 O O . GLY A 1 145 ? -13.93 -6.484 6.656 1 95.88 145 GLY A O 1
ATOM 1110 N N . LYS A 1 146 ? -15.477 -5.199 7.609 1 94.5 146 LYS A N 1
ATOM 1111 C CA . LYS A 1 146 ? -15.922 -4.594 6.355 1 94.5 146 LYS A CA 1
ATOM 1112 C C . LYS A 1 146 ? -14.812 -3.76 5.723 1 94.5 146 LYS A C 1
ATOM 1114 O O . LYS A 1 146 ? -14.578 -3.852 4.516 1 94.5 146 LYS A O 1
ATOM 1119 N N . ALA A 1 147 ? -14.102 -3.066 6.574 1 95 147 ALA A N 1
ATOM 1120 C CA . ALA A 1 147 ? -13.062 -2.193 6.035 1 95 147 ALA A CA 1
ATOM 1121 C C . ALA A 1 147 ? -11.688 -2.584 6.574 1 95 147 ALA A C 1
ATOM 1123 O O . ALA A 1 147 ? -10.68 -2.447 5.879 1 95 147 ALA A O 1
ATOM 1124 N N . VAL A 1 148 ? -11.688 -3.023 7.836 1 97.06 148 VAL A N 1
ATOM 1125 C CA . VAL A 1 148 ? -10.43 -3.316 8.508 1 97.06 148 VAL A CA 1
ATOM 1126 C C . VAL A 1 148 ? -10.5 -4.699 9.156 1 97.06 148 VAL A C 1
ATOM 1128 O O . VAL A 1 148 ? -11.562 -5.121 9.625 1 97.06 148 VAL A O 1
ATOM 1131 N N . CYS A 1 149 ? -9.43 -5.398 9.203 1 98.56 149 CYS A N 1
ATOM 1132 C CA . CYS A 1 149 ? -9.305 -6.699 9.844 1 98.56 149 CYS A CA 1
ATOM 1133 C C . CYS A 1 149 ? -8.453 -6.605 11.109 1 98.56 149 CYS A C 1
ATOM 1135 O O . CYS A 1 149 ? -7.762 -5.609 11.32 1 98.56 149 CYS A O 1
ATOM 1137 N N . TYR A 1 150 ? -8.516 -7.605 11.969 1 98.62 150 TYR A N 1
ATOM 1138 C CA . TYR A 1 150 ? -7.551 -7.715 13.055 1 98.62 150 TYR A CA 1
ATOM 1139 C C . TYR A 1 150 ? -7.227 -9.18 13.352 1 98.62 150 TYR A C 1
ATOM 1141 O O . TYR A 1 150 ? -8.008 -10.07 13.016 1 98.62 150 TYR A O 1
ATOM 1149 N N . ILE A 1 151 ? -6.102 -9.406 13.883 1 98.5 151 ILE A N 1
ATOM 1150 C CA . ILE A 1 151 ? -5.785 -10.641 14.594 1 98.5 151 ILE A CA 1
ATOM 1151 C C . ILE A 1 151 ? -5.641 -10.352 16.094 1 98.5 151 ILE A C 1
ATOM 1153 O O . ILE A 1 151 ? -5.27 -9.242 16.484 1 98.5 151 ILE A O 1
ATOM 1157 N N . GLU A 1 152 ? -6.004 -11.281 16.859 1 98.31 152 GLU A N 1
ATOM 1158 C CA . GLU A 1 152 ? -5.797 -11.219 18.297 1 98.31 152 GLU A CA 1
ATOM 1159 C C . GLU A 1 152 ? -4.633 -12.109 18.734 1 98.31 152 GLU A C 1
ATOM 1161 O O . GLU A 1 152 ? -4.641 -13.312 18.484 1 98.31 152 GLU A O 1
ATOM 1166 N N . VAL A 1 153 ? -3.641 -11.516 19.328 1 98.12 153 VAL A N 1
ATOM 1167 C CA . VAL A 1 153 ? -2.445 -12.258 19.703 1 98.12 153 VAL A CA 1
ATOM 1168 C C . VAL A 1 153 ? -2.289 -12.258 21.219 1 98.12 153 VAL A C 1
ATOM 1170 O O . VAL A 1 153 ? -2.725 -11.32 21.891 1 98.12 153 VAL A O 1
ATOM 1173 N N . THR A 1 154 ? -1.635 -13.32 21.703 1 94.94 154 THR A N 1
ATOM 1174 C CA . THR A 1 154 ? -1.388 -13.469 23.125 1 94.94 154 THR A CA 1
ATOM 1175 C C . THR A 1 154 ? -0.108 -12.742 23.531 1 94.94 154 THR A C 1
ATOM 1177 O O . THR A 1 154 ? 0.83 -13.359 24.047 1 94.94 154 THR A O 1
ATOM 1180 N N . ALA A 1 155 ? 0.005 -11.508 23.312 1 95.25 155 ALA A N 1
ATOM 1181 C CA . ALA A 1 155 ? 1.163 -10.672 23.625 1 95.25 155 ALA A CA 1
ATOM 1182 C C . ALA A 1 155 ? 0.791 -9.195 23.625 1 95.25 155 ALA A C 1
ATOM 1184 O O . ALA A 1 155 ? -0.323 -8.828 23.25 1 95.25 155 ALA A O 1
ATOM 1185 N N . GLU A 1 156 ? 1.63 -8.477 24.188 1 95.25 156 GLU A N 1
ATOM 1186 C CA . GLU A 1 156 ? 1.571 -7.023 24.109 1 95.25 156 GLU A CA 1
ATOM 1187 C C . GLU A 1 156 ? 2.791 -6.461 23.391 1 95.25 156 GLU A C 1
ATOM 1189 O O . GLU A 1 156 ? 3.688 -5.895 24.016 1 95.25 156 GLU A O 1
ATOM 1194 N N . PRO A 1 157 ? 2.711 -6.492 22.094 1 96.69 157 PRO A N 1
ATOM 1195 C CA . PRO A 1 157 ? 3.918 -6.113 21.359 1 96.69 157 PRO A CA 1
ATOM 1196 C C . PRO A 1 157 ? 4.211 -4.617 21.422 1 96.69 157 PRO A C 1
ATOM 1198 O O . PRO A 1 157 ? 3.285 -3.803 21.406 1 96.69 157 PRO A O 1
ATOM 1201 N N . LYS A 1 158 ? 5.469 -4.332 21.531 1 96.12 158 LYS A N 1
ATOM 1202 C CA . LYS A 1 158 ? 5.926 -2.953 21.391 1 96.12 158 LYS A CA 1
ATOM 1203 C C . LYS A 1 158 ? 5.883 -2.506 19.922 1 96.12 158 LYS A C 1
ATOM 1205 O O . LYS A 1 158 ? 5.785 -3.338 19.031 1 96.12 158 LYS A O 1
ATOM 1210 N N . GLN A 1 159 ? 6.012 -1.246 19.781 1 95.56 159 GLN A N 1
ATOM 1211 C CA . GLN A 1 159 ? 5.875 -0.673 18.438 1 95.56 159 GLN A CA 1
ATOM 1212 C C . GLN A 1 159 ? 6.957 -1.201 17.5 1 95.56 159 GLN A C 1
ATOM 1214 O O . GLN A 1 159 ? 6.691 -1.465 16.328 1 95.56 159 GLN A O 1
ATOM 1219 N N . HIS A 1 160 ? 8.125 -1.323 17.953 1 96.75 160 HIS A N 1
ATOM 1220 C CA . HIS A 1 160 ? 9.211 -1.768 17.094 1 96.75 160 HIS A CA 1
ATOM 1221 C C . HIS A 1 160 ? 8.977 -3.189 16.594 1 96.75 160 HIS A C 1
ATOM 1223 O O . HIS A 1 160 ? 9.391 -3.547 15.492 1 96.75 160 HIS A O 1
ATOM 1229 N N . VAL A 1 161 ? 8.328 -4.012 17.406 1 98 161 VAL A N 1
ATOM 1230 C CA . VAL A 1 161 ? 7.98 -5.375 17.031 1 98 161 VAL A CA 1
ATOM 1231 C C . VAL A 1 161 ? 6.934 -5.352 15.914 1 98 161 VAL A C 1
ATOM 1233 O O . VAL A 1 161 ? 7.035 -6.094 14.938 1 98 161 VAL A O 1
ATOM 1236 N N . LEU A 1 162 ? 5.945 -4.473 16.031 1 97.81 162 LEU A N 1
ATOM 1237 C CA . LEU A 1 162 ? 4.898 -4.336 15.023 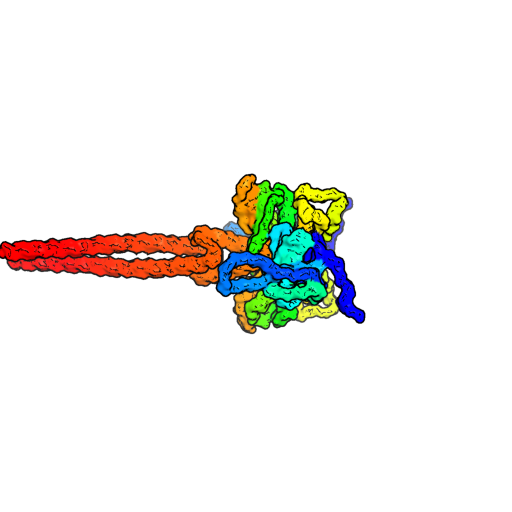1 97.81 162 LEU A CA 1
ATOM 1238 C C . LEU A 1 162 ? 5.48 -3.844 13.703 1 97.81 162 LEU A C 1
ATOM 1240 O O . LEU A 1 162 ? 5.082 -4.316 12.633 1 97.81 162 LEU A O 1
ATOM 1244 N N . ASP A 1 163 ? 6.414 -2.922 13.844 1 96.56 163 ASP A N 1
ATOM 1245 C CA . ASP A 1 163 ? 7.082 -2.428 12.648 1 96.56 163 ASP A CA 1
ATOM 1246 C C . ASP A 1 163 ? 7.848 -3.547 11.945 1 96.56 163 ASP A C 1
ATOM 1248 O O . ASP A 1 163 ? 7.777 -3.682 10.719 1 96.56 163 ASP A O 1
ATOM 1252 N N . ALA A 1 164 ? 8.547 -4.293 12.68 1 97.94 164 ALA A N 1
ATOM 1253 C CA . ALA A 1 164 ? 9.312 -5.414 12.133 1 97.94 164 ALA A CA 1
ATOM 1254 C C . ALA A 1 164 ? 8.383 -6.461 11.523 1 97.94 164 ALA A C 1
ATOM 1256 O O . ALA A 1 164 ? 8.68 -7.023 10.469 1 97.94 164 ALA A O 1
ATOM 1257 N N . LEU A 1 165 ? 7.309 -6.742 12.203 1 98.44 165 LEU A N 1
ATOM 1258 C CA . LEU A 1 165 ? 6.32 -7.691 11.703 1 98.44 165 LEU A CA 1
ATOM 1259 C C . LEU A 1 165 ? 5.773 -7.246 10.352 1 98.44 165 LEU A C 1
ATOM 1261 O O . LEU A 1 165 ? 5.707 -8.039 9.414 1 98.44 165 LEU A O 1
ATOM 1265 N N . GLU A 1 166 ? 5.367 -5.98 10.266 1 98.19 166 GLU A N 1
ATOM 1266 C CA . GLU A 1 166 ? 4.867 -5.441 9.008 1 98.19 166 GLU A CA 1
ATOM 1267 C C . GLU A 1 166 ? 5.898 -5.598 7.891 1 98.19 166 GLU A C 1
ATOM 1269 O O . GLU A 1 166 ? 5.562 -6.027 6.789 1 98.19 166 GLU A O 1
ATOM 1274 N N . GLN A 1 167 ? 7.129 -5.258 8.242 1 97.19 167 GLN A N 1
ATOM 1275 C CA . GLN A 1 167 ? 8.203 -5.355 7.262 1 97.19 167 GLN A CA 1
ATOM 1276 C C . GLN A 1 167 ? 8.398 -6.797 6.797 1 97.19 167 GLN A C 1
ATOM 1278 O O . GLN A 1 167 ? 8.555 -7.055 5.602 1 97.19 167 GLN A O 1
ATOM 1283 N N . GLN A 1 168 ? 8.367 -7.695 7.664 1 98 168 GLN A N 1
ATOM 1284 C CA . GLN A 1 168 ? 8.594 -9.102 7.336 1 98 168 GLN A CA 1
ATOM 1285 C C . GLN A 1 168 ? 7.43 -9.664 6.52 1 98 168 GLN A C 1
ATOM 1287 O O . GLN A 1 168 ? 7.645 -10.406 5.559 1 98 168 GLN A O 1
ATOM 1292 N N . VAL A 1 169 ? 6.234 -9.359 6.918 1 98.38 169 VAL A N 1
ATOM 1293 C CA . VAL A 1 169 ? 5.062 -9.82 6.18 1 98.38 169 VAL A CA 1
ATOM 1294 C C . VAL A 1 169 ? 5.164 -9.375 4.723 1 98.38 169 VAL A C 1
ATOM 1296 O O . VAL A 1 169 ? 4.965 -10.18 3.807 1 98.38 169 VAL A O 1
ATOM 1299 N N . ASN A 1 170 ? 5.504 -8.133 4.512 1 98.31 170 ASN A N 1
ATOM 1300 C CA . ASN A 1 170 ? 5.594 -7.617 3.152 1 98.31 170 ASN A CA 1
ATOM 1301 C C . ASN A 1 170 ? 6.793 -8.203 2.408 1 98.31 170 ASN A C 1
ATOM 1303 O O . ASN A 1 170 ? 6.734 -8.406 1.194 1 98.31 170 ASN A O 1
ATOM 1307 N N . ALA A 1 171 ? 7.875 -8.508 3.141 1 97.31 171 ALA A N 1
ATOM 1308 C CA . ALA A 1 171 ? 9 -9.203 2.52 1 97.31 171 ALA A CA 1
ATOM 1309 C C . ALA A 1 171 ? 8.578 -10.594 2.035 1 97.31 171 ALA A C 1
ATOM 1311 O O . ALA A 1 171 ? 8.953 -11.008 0.937 1 97.31 171 ALA A O 1
ATOM 1312 N N . TYR A 1 172 ? 7.781 -11.273 2.816 1 97.62 172 TYR A N 1
ATOM 1313 C CA . TYR A 1 172 ? 7.293 -12.594 2.434 1 97.62 172 TYR A CA 1
ATOM 1314 C C . TYR A 1 172 ? 6.336 -12.5 1.253 1 97.62 172 TYR A C 1
ATOM 1316 O O . TYR A 1 172 ? 6.293 -13.398 0.409 1 97.62 172 TYR A O 1
ATOM 1324 N N . ILE A 1 173 ? 5.547 -11.469 1.201 1 98.25 173 ILE A N 1
ATOM 1325 C CA . ILE A 1 173 ? 4.66 -11.25 0.064 1 98.25 173 ILE A CA 1
ATOM 1326 C C . ILE A 1 173 ? 5.48 -11.133 -1.218 1 98.25 173 ILE A C 1
ATOM 1328 O O . ILE A 1 173 ? 5.164 -11.766 -2.227 1 98.25 173 ILE A O 1
ATOM 1332 N N . ARG A 1 174 ? 6.602 -10.445 -1.172 1 97.31 174 ARG A N 1
ATOM 1333 C CA . ARG A 1 174 ? 7.438 -10.211 -2.346 1 97.31 174 ARG A CA 1
ATOM 1334 C C . ARG A 1 174 ? 8.203 -11.469 -2.732 1 97.31 174 ARG A C 1
ATOM 1336 O O . ARG A 1 174 ? 8.703 -11.578 -3.854 1 97.31 174 ARG A O 1
ATOM 1343 N N . LYS A 1 175 ? 8.273 -12.414 -1.842 1 97.06 175 LYS A N 1
ATOM 1344 C CA . LYS A 1 175 ? 8.961 -13.672 -2.131 1 97.06 175 LYS A CA 1
ATOM 1345 C C . LYS A 1 175 ? 8.102 -14.578 -3.014 1 97.06 175 LYS A C 1
ATOM 1347 O O . LYS A 1 175 ? 8.57 -15.617 -3.488 1 97.06 175 LYS A O 1
ATOM 1352 N N . ARG A 1 176 ? 6.871 -14.203 -3.191 1 97.69 176 ARG A N 1
ATOM 1353 C CA . ARG A 1 176 ? 5.992 -14.922 -4.109 1 97.69 176 ARG A CA 1
ATOM 1354 C C . ARG A 1 176 ? 5.855 -16.391 -3.699 1 97.69 176 ARG A C 1
ATOM 1356 O O . ARG A 1 176 ? 6.043 -17.281 -4.52 1 97.69 176 ARG A O 1
ATOM 1363 N N . ILE A 1 177 ? 5.484 -16.531 -2.471 1 97.62 177 ILE A N 1
ATOM 1364 C CA . ILE A 1 177 ? 5.328 -17.875 -1.914 1 97.62 177 ILE A CA 1
ATOM 1365 C C . ILE A 1 177 ? 4.078 -18.531 -2.498 1 97.62 177 ILE A C 1
ATOM 1367 O O . ILE A 1 177 ? 3.004 -17.922 -2.52 1 97.62 177 ILE A O 1
ATOM 1371 N N . ALA A 1 178 ? 4.227 -19.781 -2.961 1 97.88 178 ALA A N 1
ATOM 1372 C CA . ALA A 1 178 ? 3.074 -20.516 -3.473 1 97.88 178 ALA A CA 1
ATOM 1373 C C . ALA A 1 178 ? 2.104 -20.875 -2.348 1 97.88 178 ALA A C 1
ATOM 1375 O O . ALA A 1 178 ? 2.525 -21.25 -1.252 1 97.88 178 ALA A O 1
ATOM 1376 N N . VAL A 1 179 ? 0.869 -20.719 -2.572 1 97.5 179 VAL A N 1
ATOM 1377 C CA . VAL A 1 179 ? -0.192 -21.094 -1.648 1 97.5 179 VAL A CA 1
ATOM 1378 C C . VAL A 1 179 ? -1.022 -22.234 -2.258 1 97.5 179 VAL A C 1
ATOM 1380 O O . VAL A 1 179 ? -1.529 -22.094 -3.375 1 97.5 179 VAL A O 1
ATOM 1383 N N . SER A 1 180 ? -1.083 -23.328 -1.534 1 95.44 180 SER A N 1
ATOM 1384 C CA . SER A 1 180 ? -1.81 -24.484 -2.061 1 95.44 180 SER A CA 1
ATOM 1385 C C . SER A 1 180 ? -2.891 -24.953 -1.089 1 95.44 180 SER A C 1
ATOM 1387 O O . SER A 1 180 ? -2.832 -24.641 0.104 1 95.44 180 SER A O 1
ATOM 1389 N N . VAL A 1 181 ? -3.855 -25.516 -1.682 1 89.56 181 VAL A N 1
ATOM 1390 C CA . VAL A 1 181 ? -4.945 -26.141 -0.928 1 89.56 181 VAL A CA 1
ATOM 1391 C C . VAL A 1 181 ? -4.891 -27.656 -1.086 1 89.56 181 VAL A C 1
ATOM 1393 O O . VAL A 1 181 ? -4.84 -28.172 -2.207 1 89.56 181 VAL A O 1
ATOM 1396 N N . VAL A 1 182 ? -4.781 -28.312 0.034 1 85.25 182 VAL A N 1
ATOM 1397 C CA . VAL A 1 182 ? -4.801 -29.766 0.014 1 85.25 182 VAL A CA 1
ATOM 1398 C C . VAL A 1 182 ? -6.012 -30.281 0.788 1 85.25 182 VAL A C 1
ATOM 1400 O O . VAL A 1 182 ? -6.254 -29.859 1.923 1 85.25 182 VAL A O 1
ATOM 1403 N N . GLU A 1 183 ? -6.762 -31.109 0.121 1 81.5 183 GLU A N 1
ATOM 1404 C CA . GLU A 1 183 ? -7.934 -31.703 0.757 1 81.5 183 GLU A CA 1
ATOM 1405 C C . GLU A 1 183 ? -7.594 -33.062 1.384 1 81.5 183 GLU A C 1
ATOM 1407 O O . GLU A 1 183 ? -6.84 -33.844 0.806 1 81.5 183 GLU A O 1
ATOM 1412 N N . HIS A 1 184 ? -7.898 -33.25 2.619 1 74.69 184 HIS A N 1
ATOM 1413 C CA . HIS A 1 184 ? -7.758 -34.531 3.281 1 74.69 184 HIS A CA 1
ATOM 1414 C C . HIS A 1 184 ? -9.117 -35.125 3.615 1 74.69 184 HIS A C 1
ATOM 1416 O O . HIS A 1 184 ? -10.039 -34.406 4.027 1 74.69 184 HIS A O 1
ATOM 1422 N N . ASP A 1 185 ? -9.406 -36.406 3.162 1 62.72 185 ASP A N 1
ATOM 1423 C CA . ASP A 1 185 ? -10.625 -37.094 3.57 1 62.72 185 ASP A CA 1
ATOM 1424 C C . ASP A 1 185 ? -10.617 -37.375 5.07 1 62.72 185 ASP A C 1
ATOM 1426 O O . ASP A 1 185 ? -9.562 -37.594 5.66 1 62.72 185 ASP A O 1
ATOM 1430 N N . MET A 1 186 ? -11.586 -37 5.777 1 56.56 186 MET A N 1
ATOM 1431 C CA . MET A 1 186 ? -11.703 -37.25 7.211 1 56.56 186 MET A CA 1
ATOM 1432 C C . MET A 1 186 ? -11.344 -38.688 7.551 1 56.56 186 MET A C 1
ATOM 1434 O O . MET A 1 186 ? -11.32 -39.062 8.719 1 56.56 186 MET A O 1
ATOM 1438 N N . ASN A 1 187 ? -11.461 -39.688 6.691 1 47.38 187 ASN A N 1
ATOM 1439 C CA . ASN A 1 187 ? -11.195 -41 7.316 1 47.38 187 ASN A CA 1
ATOM 1440 C C . ASN A 1 187 ? -9.82 -41.031 7.988 1 47.38 187 ASN A C 1
ATOM 1442 O O . ASN A 1 187 ? -9.5 -41.969 8.719 1 47.38 187 ASN A O 1
ATOM 1446 N N . GLU A 1 188 ? -8.742 -40.625 7.309 1 46.22 188 GLU A N 1
ATOM 1447 C CA . GLU A 1 188 ? -7.414 -41.094 7.688 1 46.22 188 GLU A CA 1
ATOM 1448 C C . GLU A 1 188 ? -6.953 -40.438 8.992 1 46.22 188 GLU A C 1
ATOM 1450 O O . GLU A 1 188 ? -6.578 -41.125 9.938 1 46.22 188 GLU A O 1
ATOM 1455 N N . HIS A 1 189 ? -5.805 -39.469 9.148 1 44.59 189 HIS A N 1
ATOM 1456 C CA . HIS A 1 189 ? -5.051 -39.25 10.375 1 44.59 189 HIS A CA 1
ATOM 1457 C C . HIS A 1 189 ? -5.797 -38.344 11.336 1 44.59 189 HIS A C 1
ATOM 1459 O O . HIS A 1 189 ? -5.977 -38.688 12.508 1 44.59 189 HIS A O 1
ATOM 1465 N N . ASP A 1 190 ? -5.277 -36.906 11.656 1 41.91 190 ASP A N 1
ATOM 1466 C CA . ASP A 1 190 ? -5.32 -35.969 12.781 1 41.91 190 ASP A CA 1
ATOM 1467 C C . ASP A 1 190 ? -6.535 -35.062 12.672 1 41.91 190 ASP A C 1
ATOM 1469 O O . ASP A 1 190 ? -6.492 -34.031 11.961 1 41.91 190 ASP A O 1
ATOM 1473 N N . MET A 1 191 ? -7.66 -35.562 12.828 1 42.59 191 MET A N 1
ATOM 1474 C CA . MET A 1 191 ? -8.828 -34.719 13.023 1 42.59 191 MET A CA 1
ATOM 1475 C C . MET A 1 191 ? -8.523 -33.594 13.992 1 42.59 191 MET A C 1
ATOM 1477 O O . MET A 1 191 ? -7.934 -33.812 15.047 1 42.59 191 MET A O 1
ATOM 1481 N N . PRO A 1 192 ? -8.516 -32.375 13.641 1 43.09 192 PRO A N 1
ATOM 1482 C CA . PRO A 1 192 ? -8.445 -31.438 14.766 1 43.09 192 PRO A CA 1
ATOM 1483 C C . PRO A 1 192 ? -9.516 -31.703 15.812 1 43.09 192 PRO A C 1
ATOM 1485 O O . PRO A 1 192 ? -10.586 -32.219 15.492 1 43.09 192 PRO A O 1
ATOM 1488 N N . LYS A 1 193 ? -9.203 -31.641 17.125 1 42.09 193 LYS A N 1
ATOM 1489 C CA . LYS A 1 193 ? -9.969 -31.875 18.344 1 42.09 193 LYS A CA 1
ATOM 1490 C C . LYS A 1 193 ? -11.336 -31.203 18.266 1 42.09 193 LYS A C 1
ATOM 1492 O O . LYS A 1 193 ? -12.234 -31.516 19.062 1 42.09 193 LYS A O 1
ATOM 1497 N N . LYS A 1 194 ? -11.539 -30.156 17.703 1 43.88 194 LYS A N 1
ATOM 1498 C CA . LYS A 1 194 ? -12.789 -29.438 17.922 1 43.88 194 LYS A CA 1
ATOM 1499 C C . LYS A 1 194 ? -13.633 -29.406 16.656 1 43.88 194 LYS A C 1
ATOM 1501 O O . LYS A 1 194 ? -13.734 -28.359 16 1 43.88 194 LYS A O 1
ATOM 1506 N N . LEU A 1 195 ? -13.633 -30.406 15.859 1 44.28 195 LEU A N 1
ATOM 1507 C CA . LEU A 1 195 ? -14.578 -30.25 14.766 1 44.28 195 LEU A CA 1
ATOM 1508 C C . LEU A 1 195 ? -16.016 -30.375 15.266 1 44.28 195 LEU A C 1
ATOM 1510 O O . LEU A 1 195 ? -16.312 -31.234 16.094 1 44.28 195 LEU A O 1
ATOM 1514 N N . PRO A 1 196 ? -16.828 -29.406 15.086 1 43.28 196 PRO A N 1
ATOM 1515 C CA . PRO A 1 196 ? -18.234 -29.562 15.477 1 43.28 196 PRO A CA 1
ATOM 1516 C C . PRO A 1 196 ? -18.875 -30.812 14.875 1 43.28 196 PRO A C 1
ATOM 1518 O O . PRO A 1 196 ? -18.469 -31.266 13.797 1 43.28 196 PRO A O 1
ATOM 1521 N N . SER A 1 197 ? -19.562 -31.531 15.656 1 45.69 197 SER A N 1
ATOM 1522 C CA . SER A 1 197 ? -20.297 -32.781 15.406 1 45.69 197 SER A CA 1
ATOM 1523 C C . SER A 1 197 ? -20.984 -32.719 14.047 1 45.69 197 SER A C 1
ATOM 1525 O O . SER A 1 197 ? -21.156 -33.781 13.406 1 45.69 197 SER A O 1
ATOM 1527 N N . ASP A 1 198 ? -21.547 -31.625 13.609 1 44.91 198 ASP A N 1
ATOM 1528 C CA . ASP A 1 198 ? -22.328 -31.562 12.383 1 44.91 198 ASP A CA 1
ATOM 1529 C C . ASP A 1 198 ? -21.438 -31.672 11.148 1 44.91 198 ASP A C 1
ATOM 1531 O O . ASP A 1 198 ? -21.906 -31.547 10.023 1 44.91 198 ASP A O 1
ATOM 1535 N N . LEU A 1 199 ? -20.188 -31.891 11.266 1 47.94 199 LEU A N 1
ATOM 1536 C CA . LEU A 1 199 ? -19.234 -32 10.164 1 47.94 199 LEU A CA 1
ATOM 1537 C C . LEU A 1 199 ? -18.906 -33.469 9.891 1 47.94 199 LEU A C 1
ATOM 1539 O O . LEU A 1 199 ? -17.844 -33.75 9.336 1 47.94 199 LEU A O 1
ATOM 1543 N N . ASP A 1 200 ? -19.75 -34.344 10.094 1 48.56 200 ASP A N 1
ATOM 1544 C CA . ASP A 1 200 ? -19.562 -35.719 9.602 1 48.56 200 ASP A CA 1
ATOM 1545 C C . ASP A 1 200 ? -19.516 -35.75 8.078 1 48.56 200 ASP A C 1
ATOM 1547 O O . ASP A 1 200 ? -20.438 -35.281 7.414 1 48.56 200 ASP A O 1
ATOM 1551 N N . GLY A 1 201 ? -18.375 -35.969 7.508 1 55.34 201 GLY A N 1
ATOM 1552 C CA . GLY A 1 201 ? -18.094 -36.094 6.086 1 55.34 201 GLY A CA 1
ATOM 1553 C C . GLY A 1 201 ? -17.469 -34.844 5.496 1 55.34 201 GLY A C 1
ATOM 1554 O O . GLY A 1 201 ? -17.391 -34.688 4.273 1 55.34 201 GLY A O 1
ATOM 1555 N N . ALA A 1 202 ? -17.25 -34 6.43 1 61.06 202 ALA A N 1
ATOM 1556 C CA . ALA A 1 202 ? -16.781 -32.719 5.949 1 61.06 202 ALA A CA 1
ATOM 1557 C C . ALA A 1 202 ? -15.305 -32.781 5.547 1 61.06 202 ALA A C 1
ATOM 1559 O O . ALA A 1 202 ? -14.555 -33.625 6.062 1 61.06 202 ALA A O 1
ATOM 1560 N N . VAL A 1 203 ? -14.984 -32.438 4.328 1 73.81 203 VAL A N 1
ATOM 1561 C CA . VAL A 1 203 ? -13.641 -32.344 3.77 1 73.81 203 VAL A CA 1
ATOM 1562 C C . VAL A 1 203 ? -12.828 -31.312 4.551 1 73.81 203 VAL A C 1
ATOM 1564 O O . VAL A 1 203 ? -13.312 -30.203 4.801 1 73.81 203 VAL A O 1
ATOM 1567 N N . VAL A 1 204 ? -11.805 -31.859 5.172 1 80.88 204 VAL A N 1
ATOM 1568 C CA . VAL A 1 204 ? -10.867 -30.953 5.82 1 80.88 204 VAL A CA 1
ATOM 1569 C C . VAL A 1 204 ? -9.883 -30.406 4.793 1 80.88 204 VAL A C 1
ATOM 1571 O O . VAL A 1 204 ? -9.273 -31.172 4.035 1 80.88 204 VAL A O 1
ATOM 1574 N N . ARG A 1 205 ? -9.844 -29.141 4.754 1 88.81 205 ARG A N 1
ATOM 1575 C CA . ARG A 1 205 ? -8.938 -28.469 3.828 1 88.81 205 ARG A CA 1
ATOM 1576 C C . ARG A 1 205 ? -7.762 -27.844 4.57 1 88.81 205 ARG A C 1
ATOM 1578 O O . ARG A 1 205 ? -7.938 -27.25 5.637 1 88.81 205 ARG A O 1
ATOM 1585 N N . CYS A 1 206 ? -6.582 -28.078 3.982 1 91.44 206 CYS A N 1
ATOM 1586 C CA . CYS A 1 206 ? -5.383 -27.469 4.531 1 91.44 206 CYS A CA 1
ATOM 1587 C C . CYS A 1 206 ? -4.816 -26.422 3.564 1 91.44 206 CYS A C 1
ATOM 1589 O O . CYS A 1 206 ? -4.613 -26.719 2.385 1 91.44 206 CYS A O 1
ATOM 1591 N N . ILE A 1 207 ? -4.652 -25.25 4.066 1 93.25 207 ILE A N 1
ATOM 1592 C CA . ILE A 1 207 ? -4.016 -24.188 3.305 1 93.25 207 ILE A CA 1
ATOM 1593 C C . ILE A 1 207 ? -2.525 -24.125 3.643 1 93.25 207 ILE A C 1
ATOM 1595 O O . ILE A 1 207 ? -2.152 -24 4.812 1 93.25 207 ILE A O 1
ATOM 1599 N N . THR A 1 208 ? -1.721 -24.188 2.627 1 95.5 208 THR A N 1
ATOM 1600 C CA . THR A 1 208 ? -0.282 -24.234 2.863 1 95.5 208 THR A CA 1
ATOM 1601 C C . THR A 1 208 ? 0.423 -23.078 2.166 1 95.5 208 THR A C 1
ATOM 1603 O O . THR A 1 208 ? 0.294 -22.906 0.953 1 95.5 208 THR A O 1
ATOM 1606 N N . PHE A 1 209 ? 1.035 -22.203 2.916 1 96.31 209 PHE A N 1
ATOM 1607 C CA . PHE A 1 209 ? 2.08 -21.344 2.393 1 96.31 209 PHE A CA 1
ATOM 1608 C C . PHE A 1 209 ? 3.42 -22.062 2.35 1 96.31 209 PHE A C 1
ATOM 1610 O O . PHE A 1 209 ? 3.998 -22.375 3.395 1 96.31 209 PHE A O 1
ATOM 1617 N N . ASP A 1 210 ? 3.885 -22.281 1.227 1 96.12 210 ASP A N 1
ATOM 1618 C CA . ASP A 1 210 ? 5.031 -23.172 1.022 1 96.12 210 ASP A CA 1
ATOM 1619 C C . ASP A 1 210 ? 6.199 -22.766 1.916 1 96.12 210 ASP A C 1
ATOM 1621 O O . ASP A 1 210 ? 6.652 -21.609 1.878 1 96.12 210 ASP A O 1
ATOM 1625 N N . GLY A 1 211 ? 6.57 -23.688 2.791 1 94.25 211 GLY A N 1
ATOM 1626 C CA . GLY A 1 211 ? 7.742 -23.516 3.637 1 94.25 211 GLY A CA 1
ATOM 1627 C C . GLY A 1 211 ? 7.488 -22.609 4.828 1 94.25 211 GLY A C 1
ATOM 1628 O O . GLY A 1 211 ? 8.414 -22.297 5.578 1 94.25 211 GLY A O 1
ATOM 1629 N N . LEU A 1 212 ? 6.258 -22.234 5.004 1 94.38 212 LEU A N 1
ATOM 1630 C CA . LEU A 1 212 ? 6.027 -21.234 6.039 1 94.38 212 LEU A CA 1
ATOM 1631 C C . LEU A 1 212 ? 4.891 -21.656 6.961 1 94.38 212 LEU A C 1
ATOM 1633 O O . LEU A 1 212 ? 5.02 -21.594 8.188 1 94.38 212 LEU A O 1
ATOM 1637 N N . ASP A 1 213 ? 3.773 -22.109 6.398 1 91.5 213 ASP A N 1
ATOM 1638 C CA . ASP A 1 213 ? 2.582 -22.328 7.215 1 91.5 213 ASP A CA 1
ATOM 1639 C C . ASP A 1 213 ? 1.694 -23.406 6.598 1 91.5 213 ASP A C 1
ATOM 1641 O O . ASP A 1 213 ? 1.686 -23.594 5.379 1 91.5 213 ASP A O 1
ATOM 1645 N N . ASN A 1 214 ? 1.03 -24.156 7.418 1 92.62 214 ASN A N 1
ATOM 1646 C CA . ASN A 1 214 ? 0.029 -25.156 7.07 1 92.62 214 ASN A CA 1
ATOM 1647 C C . ASN A 1 214 ? -1.104 -25.188 8.094 1 92.62 214 ASN A C 1
ATOM 1649 O O . ASN A 1 214 ? -0.913 -25.641 9.227 1 92.62 214 ASN A O 1
ATOM 1653 N N . ASN A 1 215 ? -2.211 -24.703 7.699 1 91.44 215 ASN A N 1
ATOM 1654 C CA . ASN A 1 215 ? -3.336 -24.625 8.625 1 91.44 215 ASN A CA 1
ATOM 1655 C C . ASN A 1 215 ? -4.641 -25.047 7.961 1 91.44 215 ASN A C 1
ATOM 1657 O O . ASN A 1 215 ? -4.797 -24.906 6.746 1 91.44 215 ASN A O 1
ATOM 1661 N N . THR A 1 216 ? -5.496 -25.531 8.789 1 90.56 216 THR A N 1
ATOM 1662 C CA . THR A 1 216 ? -6.82 -25.891 8.289 1 90.56 216 THR A CA 1
ATOM 1663 C C . THR A 1 216 ? -7.691 -24.641 8.133 1 90.56 216 THR A C 1
ATOM 1665 O O . THR A 1 216 ? -7.715 -23.781 9.016 1 90.56 216 THR A O 1
ATOM 1668 N N . CYS A 1 217 ? -8.328 -24.562 6.973 1 91.5 217 CYS A N 1
ATOM 1669 C CA . CYS A 1 217 ? -9.219 -23.438 6.723 1 91.5 217 CYS A CA 1
ATOM 1670 C C . CYS A 1 217 ? -10.195 -23.75 5.598 1 91.5 217 CYS A C 1
ATOM 1672 O O . CYS A 1 217 ? -9.812 -24.328 4.578 1 91.5 217 CYS A O 1
ATOM 1674 N N . CYS A 1 218 ? -11.391 -23.375 5.809 1 90.62 218 CYS A N 1
ATOM 1675 C CA . CYS A 1 218 ? -12.406 -23.688 4.809 1 90.62 218 CYS A CA 1
ATOM 1676 C C . CYS A 1 218 ? -12.586 -22.516 3.844 1 90.62 218 CYS A C 1
ATOM 1678 O O . CYS A 1 218 ? -13.289 -22.641 2.836 1 90.62 218 CYS A O 1
ATOM 1680 N N . GLY A 1 219 ? -11.984 -21.375 4.117 1 93.75 219 GLY A N 1
ATOM 1681 C CA . GLY A 1 219 ? -12.195 -20.172 3.322 1 93.75 219 GLY A CA 1
ATOM 1682 C C . GLY A 1 219 ? -11.5 -20.219 1.973 1 93.75 219 GLY A C 1
ATOM 1683 O O . GLY A 1 219 ? -10.93 -21.25 1.598 1 93.75 219 GLY A O 1
ATOM 1684 N N . THR A 1 220 ? -11.672 -19.172 1.206 1 96.88 220 THR A N 1
ATOM 1685 C CA . THR A 1 220 ? -11.008 -19.016 -0.085 1 96.88 220 THR A CA 1
ATOM 1686 C C . THR A 1 220 ? -9.711 -18.234 0.064 1 96.88 220 THR A C 1
ATOM 1688 O O . THR A 1 220 ? -9.641 -17.281 0.848 1 96.88 220 THR A O 1
ATOM 1691 N N . HIS A 1 221 ? -8.68 -18.703 -0.654 1 97.31 221 HIS A N 1
ATOM 1692 C CA . HIS A 1 221 ? -7.363 -18.109 -0.487 1 97.31 221 HIS A CA 1
ATOM 1693 C C . HIS A 1 221 ? -6.703 -17.844 -1.836 1 97.31 221 HIS A C 1
ATOM 1695 O O . HIS A 1 221 ? -7.098 -18.422 -2.85 1 97.31 221 HIS A O 1
ATOM 1701 N N . VAL A 1 222 ? -5.758 -17 -1.825 1 98 222 VAL A N 1
ATOM 1702 C CA . VAL A 1 222 ? -4.969 -16.688 -3.012 1 98 222 VAL A CA 1
ATOM 1703 C C . VAL A 1 222 ? -4.094 -17.875 -3.381 1 98 222 VAL A C 1
ATOM 1705 O O . VAL A 1 222 ? -3.967 -18.828 -2.602 1 98 222 VAL A O 1
ATOM 1708 N N . GLU A 1 223 ? -3.461 -17.828 -4.527 1 97.62 223 GLU A N 1
ATOM 1709 C CA . GLU A 1 223 ? -2.631 -18.938 -4.992 1 97.62 223 GLU A CA 1
ATOM 1710 C C . GLU A 1 223 ? -1.148 -18.641 -4.777 1 97.62 223 GLU A C 1
ATOM 1712 O O . GLU A 1 223 ? -0.31 -19.531 -4.898 1 97.62 223 GLU A O 1
ATOM 1717 N N . ASN A 1 224 ? -0.885 -17.406 -4.512 1 98.19 224 ASN A N 1
ATOM 1718 C CA . ASN A 1 224 ? 0.466 -16.906 -4.285 1 98.19 224 ASN A CA 1
ATOM 1719 C C . ASN A 1 224 ? 0.469 -15.711 -3.342 1 98.19 224 ASN A C 1
ATOM 1721 O O . ASN A 1 224 ? -0.437 -14.875 -3.387 1 98.19 224 ASN A O 1
ATOM 1725 N N . SER A 1 225 ? 1.551 -15.656 -2.525 1 98.31 225 SER A N 1
ATOM 1726 C CA . SER A 1 225 ? 1.598 -14.539 -1.583 1 98.31 225 SER A CA 1
ATOM 1727 C C . SER A 1 225 ? 1.586 -13.203 -2.311 1 98.31 225 SER A C 1
ATOM 1729 O O . SER A 1 225 ? 1.096 -12.203 -1.776 1 98.31 225 SER A O 1
ATOM 1731 N N . ALA A 1 226 ? 2.062 -13.141 -3.564 1 98 226 ALA A N 1
ATOM 1732 C CA . ALA A 1 226 ? 2.08 -11.906 -4.344 1 98 226 ALA A CA 1
ATOM 1733 C C . ALA A 1 226 ? 0.663 -11.422 -4.641 1 98 226 ALA A C 1
ATOM 1735 O O . ALA A 1 226 ? 0.448 -10.242 -4.91 1 98 226 ALA A O 1
ATOM 1736 N N . ASP A 1 227 ? -0.307 -12.32 -4.594 1 98.25 227 ASP A N 1
ATOM 1737 C CA . ASP A 1 227 ? -1.698 -11.953 -4.84 1 98.25 227 ASP A CA 1
ATOM 1738 C C . ASP A 1 227 ? -2.252 -11.102 -3.695 1 98.25 227 ASP A C 1
ATOM 1740 O O . ASP A 1 227 ? -3.227 -10.375 -3.875 1 98.25 227 ASP A O 1
ATOM 1744 N N . ILE A 1 228 ? -1.647 -11.25 -2.465 1 98.5 228 ILE A N 1
ATOM 1745 C CA . ILE A 1 228 ? -2.018 -10.391 -1.348 1 98.5 228 ILE A CA 1
ATOM 1746 C C . ILE A 1 228 ? -1.619 -8.945 -1.655 1 98.5 228 ILE A C 1
ATOM 1748 O O . ILE A 1 228 ? -2.312 -8.008 -1.26 1 98.5 228 ILE A O 1
ATOM 1752 N N . GLN A 1 229 ? -0.467 -8.844 -2.377 1 97.5 229 GLN A N 1
ATOM 1753 C CA . GLN A 1 229 ? 0.146 -7.621 -2.893 1 97.5 229 GLN A CA 1
ATOM 1754 C C . GLN A 1 229 ? 0.828 -6.836 -1.777 1 97.5 229 GLN A C 1
ATOM 1756 O O . GLN A 1 229 ? 2.029 -6.57 -1.844 1 97.5 229 GLN A O 1
ATOM 1761 N N . CYS A 1 230 ? 0.072 -6.48 -0.727 1 98.12 230 CYS A N 1
ATOM 1762 C CA . CYS A 1 230 ? 0.674 -5.734 0.374 1 98.12 230 CYS A CA 1
ATOM 1763 C C . CYS A 1 230 ? -0.177 -5.84 1.634 1 98.12 230 CYS A C 1
ATOM 1765 O O . CYS A 1 230 ? -1.341 -6.242 1.57 1 98.12 230 CYS A O 1
ATOM 1767 N N . CYS A 1 231 ? 0.407 -5.57 2.764 1 98.56 231 CYS A N 1
ATOM 1768 C CA . CYS A 1 231 ? -0.25 -5.613 4.062 1 98.56 231 CYS A CA 1
ATOM 1769 C C . CYS A 1 231 ? 0.213 -4.465 4.949 1 98.56 231 CYS A C 1
ATOM 1771 O O . CYS A 1 231 ? 1.415 -4.262 5.133 1 98.56 231 CYS A O 1
ATOM 1773 N N . LYS A 1 232 ? -0.69 -3.695 5.473 1 98.12 232 LYS A N 1
ATOM 1774 C CA . LYS A 1 232 ? -0.401 -2.557 6.34 1 98.12 232 LYS A CA 1
ATOM 1775 C C . LYS A 1 232 ? -1.004 -2.756 7.73 1 98.12 232 LYS A C 1
ATOM 1777 O O . LYS A 1 232 ? -2.205 -2.994 7.859 1 98.12 232 LYS A O 1
ATOM 1782 N N . LEU A 1 233 ? -0.17 -2.744 8.758 1 97.88 233 LEU A N 1
ATOM 1783 C CA . LEU A 1 233 ? -0.663 -2.74 10.125 1 97.88 233 LEU A CA 1
ATOM 1784 C C . LEU A 1 233 ? -1.114 -1.343 10.539 1 97.88 233 LEU A C 1
ATOM 1786 O O . LEU A 1 233 ? -0.469 -0.351 10.195 1 97.88 233 LEU A O 1
ATOM 1790 N N . LEU A 1 234 ? -2.152 -1.261 11.25 1 96.06 234 LEU A N 1
ATOM 1791 C CA . LEU A 1 234 ? -2.73 0.008 11.672 1 96.06 234 LEU A CA 1
ATOM 1792 C C . LEU A 1 234 ? -2.525 0.224 13.172 1 96.06 234 LEU A C 1
ATOM 1794 O O . LEU A 1 234 ? -1.394 0.408 13.625 1 96.06 234 LEU A O 1
ATOM 1798 N N . HIS A 1 235 ? -3.527 0.254 13.984 1 94.69 235 HIS A N 1
ATOM 1799 C CA . HIS A 1 235 ? -3.416 0.438 15.43 1 94.69 235 HIS A CA 1
ATOM 1800 C C . HIS A 1 235 ? -3.652 -0.874 16.172 1 94.69 235 HIS A C 1
ATOM 1802 O O . HIS A 1 235 ? -4.012 -1.881 15.555 1 94.69 235 HIS A O 1
ATOM 1808 N N . THR A 1 236 ? -3.359 -0.871 17.453 1 97 236 THR A N 1
ATOM 1809 C CA . THR A 1 236 ? -3.615 -2.02 18.312 1 97 236 THR A CA 1
ATOM 1810 C C . THR A 1 236 ? -4.637 -1.67 19.391 1 97 236 THR A C 1
ATOM 1812 O O . THR A 1 236 ? -4.848 -0.494 19.703 1 97 236 THR A O 1
ATOM 1815 N N . GLU A 1 237 ? -5.316 -2.686 19.844 1 97.06 237 GLU A N 1
ATOM 1816 C CA . GLU A 1 237 ? -6.23 -2.566 20.969 1 97.06 237 GLU A CA 1
ATOM 1817 C C . GLU A 1 237 ? -6.012 -3.691 21.984 1 97.06 237 GLU A C 1
ATOM 1819 O O . GLU A 1 237 ? -5.996 -4.867 21.609 1 97.06 237 GLU A O 1
ATOM 1824 N N . ARG A 1 238 ? -5.863 -3.268 23.203 1 95.94 238 ARG A N 1
ATOM 1825 C CA . ARG A 1 238 ? -5.758 -4.273 24.266 1 95.94 238 ARG A CA 1
ATOM 1826 C C . ARG A 1 238 ? -7.125 -4.863 24.594 1 95.94 238 ARG A C 1
ATOM 1828 O O . ARG A 1 238 ? -8.125 -4.141 24.656 1 95.94 238 ARG A O 1
ATOM 1835 N N . VAL A 1 239 ? -7.137 -6.117 24.656 1 94 239 VAL A N 1
ATOM 1836 C CA . VAL A 1 239 ? -8.391 -6.77 25 1 94 239 VAL A CA 1
ATOM 1837 C C . VAL A 1 239 ? -8.227 -7.547 26.312 1 94 239 VAL A C 1
ATOM 1839 O O . VAL A 1 239 ? -7.125 -7.637 26.844 1 94 239 VAL A O 1
ATOM 1842 N N . ARG A 1 240 ? -9.336 -7.961 26.922 1 85.81 240 ARG A N 1
ATOM 1843 C CA . ARG A 1 240 ? -9.336 -8.664 28.203 1 85.81 240 ARG A CA 1
ATOM 1844 C C . ARG A 1 240 ? -8.391 -9.859 28.172 1 85.81 240 ARG A C 1
ATOM 1846 O O . ARG A 1 240 ? -8.273 -10.539 27.141 1 85.81 240 ARG A O 1
ATOM 1853 N N . GLY A 1 241 ? -7.684 -10.156 29.297 1 88.94 241 GLY A N 1
ATOM 1854 C CA . GLY A 1 241 ? -6.848 -11.344 29.438 1 88.94 241 GLY A CA 1
ATOM 1855 C C . GLY A 1 241 ? -5.414 -11.109 29 1 88.94 241 GLY A C 1
ATOM 1856 O O . GLY A 1 241 ? -4.641 -12.062 28.875 1 88.94 241 GLY A O 1
ATOM 1857 N N . GLY A 1 242 ? -5.102 -9.844 28.625 1 91.06 242 GLY A N 1
ATOM 1858 C CA . GLY A 1 242 ? -3.723 -9.531 28.281 1 91.06 242 GLY A CA 1
ATOM 1859 C C . GLY A 1 242 ? -3.436 -9.68 26.797 1 91.06 242 GLY A C 1
ATOM 1860 O O . GLY A 1 242 ? -2.289 -9.539 26.375 1 91.06 242 GLY A O 1
ATOM 1861 N N . ASN A 1 243 ? -4.461 -9.961 26 1 96.06 243 ASN A N 1
ATOM 1862 C CA . ASN A 1 243 ? -4.316 -10.086 24.547 1 96.06 243 ASN A CA 1
ATOM 1863 C C . ASN A 1 243 ? -4.359 -8.727 23.859 1 96.06 243 ASN A C 1
ATOM 1865 O O . ASN A 1 243 ? -4.793 -7.734 24.453 1 96.06 243 ASN A O 1
ATOM 1869 N N . THR A 1 244 ? -3.828 -8.719 22.656 1 98.31 244 THR A N 1
ATOM 1870 C CA . THR A 1 244 ? -3.818 -7.508 21.844 1 98.31 244 THR A CA 1
ATOM 1871 C C . THR A 1 244 ? -4.391 -7.785 20.453 1 98.31 244 THR A C 1
ATOM 1873 O O . THR A 1 244 ? -4.051 -8.789 19.828 1 98.31 244 THR A O 1
ATOM 1876 N N . ARG A 1 245 ? -5.309 -6.922 20.047 1 98.56 245 ARG A N 1
ATOM 1877 C CA . ARG A 1 245 ? -5.762 -6.953 18.656 1 98.56 245 ARG A CA 1
ATOM 1878 C C . ARG A 1 245 ? -4.898 -6.059 17.781 1 98.56 245 ARG A C 1
ATOM 1880 O O . ARG A 1 245 ? -4.699 -4.883 18.078 1 98.56 245 ARG A O 1
ATOM 1887 N N . VAL A 1 246 ? -4.328 -6.645 16.797 1 98.56 246 VAL A N 1
ATOM 1888 C CA . VAL A 1 246 ? -3.545 -5.918 15.797 1 98.56 246 VAL A CA 1
ATOM 1889 C C . VAL A 1 246 ? -4.375 -5.715 14.539 1 98.56 246 VAL A C 1
ATOM 1891 O O . VAL A 1 246 ? -4.668 -6.672 13.812 1 98.56 246 VAL A O 1
ATOM 1894 N N . PHE A 1 247 ? -4.738 -4.488 14.281 1 98.38 247 PHE A N 1
ATOM 1895 C CA . PHE A 1 247 ? -5.582 -4.176 13.133 1 98.38 247 PHE A CA 1
ATOM 1896 C C . PHE A 1 247 ? -4.738 -4.02 11.875 1 98.38 247 PHE A C 1
ATOM 1898 O O . PHE A 1 247 ? -3.639 -3.471 11.914 1 98.38 247 PHE A O 1
ATOM 1905 N N . PHE A 1 248 ? -5.312 -4.539 10.719 1 98.62 248 PHE A N 1
ATOM 1906 C CA . PHE A 1 248 ? -4.543 -4.484 9.477 1 98.62 248 PHE A CA 1
ATOM 1907 C C . PHE A 1 248 ? -5.473 -4.41 8.273 1 98.62 248 PHE A C 1
ATOM 1909 O O . PHE A 1 248 ? -6.668 -4.676 8.383 1 98.62 248 PHE A O 1
ATOM 1916 N N . VAL A 1 249 ? -4.969 -4 7.172 1 98.12 249 VAL A N 1
ATOM 1917 C CA . VAL A 1 249 ? -5.586 -4.078 5.855 1 98.12 249 VAL A CA 1
ATOM 1918 C C . VAL A 1 249 ? -4.598 -4.68 4.855 1 98.12 249 VAL A C 1
ATOM 1920 O O . VAL A 1 249 ? -3.383 -4.543 5.02 1 98.12 249 VAL A O 1
ATOM 1923 N N . ALA A 1 250 ? -5.094 -5.305 3.822 1 98.56 250 ALA A N 1
ATOM 1924 C CA . ALA A 1 250 ? -4.234 -5.93 2.82 1 98.56 250 ALA A CA 1
ATOM 1925 C C . ALA A 1 250 ? -4.75 -5.66 1.41 1 98.56 250 ALA A C 1
ATOM 1927 O O . ALA A 1 250 ? -5.953 -5.477 1.207 1 98.56 250 ALA A O 1
ATOM 1928 N N . GLY A 1 251 ? -3.82 -5.633 0.448 1 97.62 251 GLY A N 1
ATOM 1929 C CA . GLY A 1 251 ? -4.164 -5.539 -0.961 1 97.62 251 GLY A CA 1
ATOM 1930 C C . GLY A 1 251 ? -4.965 -4.293 -1.298 1 97.62 251 GLY A C 1
ATOM 1931 O O . GLY A 1 251 ? -4.559 -3.178 -0.961 1 97.62 251 GLY A O 1
ATOM 1932 N N . ASN A 1 252 ? -6.117 -4.508 -1.825 1 96.12 252 ASN A N 1
ATOM 1933 C CA . ASN A 1 252 ? -6.945 -3.414 -2.326 1 96.12 252 ASN A CA 1
ATOM 1934 C C . ASN A 1 252 ? -7.375 -2.477 -1.203 1 96.12 252 ASN A C 1
ATOM 1936 O O . ASN A 1 252 ? -7.52 -1.271 -1.414 1 96.12 252 ASN A O 1
ATOM 1940 N N . ARG A 1 253 ? -7.535 -3.084 -0.04 1 97.25 253 ARG A N 1
ATOM 1941 C CA . ARG A 1 253 ? -7.98 -2.242 1.064 1 97.25 253 ARG A CA 1
ATOM 1942 C C . ARG A 1 253 ? -6.902 -1.238 1.458 1 97.25 253 ARG A C 1
ATOM 1944 O O . ARG A 1 253 ? -7.207 -0.158 1.969 1 97.25 253 ARG A O 1
ATOM 1951 N N . VAL A 1 254 ? -5.652 -1.583 1.259 1 96.94 254 VAL A N 1
ATOM 1952 C CA . VAL A 1 254 ? -4.574 -0.627 1.493 1 96.94 254 VAL A CA 1
ATOM 1953 C C . VAL A 1 254 ? -4.742 0.579 0.573 1 96.94 254 VAL A C 1
ATOM 1955 O O . VAL A 1 254 ? -4.684 1.726 1.023 1 96.94 254 VAL A O 1
ATOM 1958 N N . PHE A 1 255 ? -5.023 0.348 -0.679 1 94.69 255 PHE A N 1
ATOM 1959 C CA . PHE A 1 255 ? -5.176 1.409 -1.667 1 94.69 255 PHE A CA 1
ATOM 1960 C C . PHE A 1 255 ? -6.414 2.252 -1.37 1 94.69 255 PHE A C 1
ATOM 1962 O O . PHE A 1 255 ? -6.371 3.479 -1.469 1 94.69 255 PHE A O 1
ATOM 1969 N N . GLN A 1 256 ? -7.477 1.549 -1.013 1 93.94 256 GLN A N 1
ATOM 1970 C CA . GLN A 1 256 ? -8.719 2.254 -0.716 1 93.94 256 GLN A CA 1
ATOM 1971 C C . GLN A 1 256 ? -8.562 3.16 0.5 1 93.94 256 GLN A C 1
ATOM 1973 O O . GLN A 1 256 ? -8.992 4.316 0.479 1 93.94 256 GLN A O 1
ATOM 1978 N N . SER A 1 257 ? -7.984 2.555 1.505 1 94.19 257 SER A N 1
ATOM 1979 C CA . SER A 1 257 ? -7.75 3.336 2.715 1 94.19 257 SER A CA 1
ATOM 1980 C C . SER A 1 257 ? -6.82 4.512 2.441 1 94.19 257 SER A C 1
ATOM 1982 O O . SER A 1 257 ? -7.07 5.629 2.902 1 94.19 257 SER A O 1
ATOM 1984 N N . TYR A 1 258 ? -5.793 4.277 1.673 1 93.94 258 TYR A N 1
ATOM 1985 C CA . TYR A 1 258 ? -4.855 5.332 1.301 1 93.94 258 TYR A CA 1
ATOM 1986 C C . TYR A 1 258 ? -5.547 6.41 0.475 1 93.94 258 TYR A C 1
ATOM 1988 O O . TYR A 1 258 ? -5.336 7.605 0.702 1 93.94 258 TYR A O 1
ATOM 1996 N N . GLN A 1 259 ? -6.328 6 -0.453 1 92.06 259 GLN A N 1
ATOM 1997 C CA . GLN A 1 259 ? -7.031 6.941 -1.32 1 92.06 259 GLN A CA 1
ATOM 1998 C C . GLN A 1 259 ? -7.938 7.863 -0.511 1 92.06 259 GLN A C 1
ATOM 2000 O O . GLN A 1 259 ? -7.965 9.07 -0.74 1 92.06 259 GLN A O 1
ATOM 2005 N N . SER A 1 260 ? -8.688 7.285 0.404 1 92.81 260 SER A N 1
ATOM 2006 C CA . SER A 1 260 ? -9.578 8.07 1.246 1 92.81 260 SER A CA 1
ATOM 2007 C C . SER A 1 260 ? -8.812 9.109 2.053 1 92.81 260 SER A C 1
ATOM 2009 O O . SER A 1 260 ? -9.219 10.266 2.133 1 92.81 260 SER A O 1
ATOM 2011 N N . THR A 1 261 ? -7.734 8.672 2.551 1 91.88 261 THR A N 1
ATOM 2012 C CA . THR A 1 261 ? -6.898 9.57 3.342 1 91.88 261 THR A CA 1
ATOM 2013 C C . THR A 1 261 ? -6.285 10.656 2.463 1 91.88 261 THR A C 1
ATOM 2015 O O . THR A 1 261 ? -6.234 11.82 2.854 1 91.88 261 THR A O 1
ATOM 2018 N N . PHE A 1 262 ? -5.852 10.266 1.304 1 91.69 262 PHE A N 1
ATOM 2019 C CA . PHE A 1 262 ? -5.238 11.18 0.351 1 91.69 262 PHE A CA 1
ATOM 2020 C C . PHE A 1 262 ? -6.211 12.289 -0.042 1 91.69 262 PHE A C 1
ATOM 2022 O O . PHE A 1 262 ? -5.859 13.469 -0.022 1 91.69 262 PHE A O 1
ATOM 2029 N N . LEU A 1 263 ? -7.406 11.945 -0.296 1 92.44 263 LEU A N 1
ATOM 2030 C CA . LEU A 1 263 ? -8.422 12.914 -0.697 1 92.44 263 LEU A CA 1
ATOM 2031 C C . LEU A 1 263 ? -8.773 13.844 0.461 1 92.44 263 LEU A C 1
ATOM 2033 O O . LEU A 1 263 ? -8.953 15.047 0.263 1 92.44 263 LEU A O 1
ATOM 2037 N N . ARG A 1 264 ? -8.883 13.289 1.631 1 94.38 264 ARG A N 1
ATOM 2038 C CA . ARG A 1 264 ? -9.164 14.094 2.818 1 94.38 264 ARG A CA 1
ATOM 2039 C C . ARG A 1 264 ? -8.047 15.102 3.068 1 94.38 264 ARG A C 1
ATOM 2041 O O . ARG A 1 264 ? -8.312 16.266 3.377 1 94.38 264 ARG A O 1
ATOM 2048 N N . ASN A 1 265 ? -6.84 14.633 2.91 1 94.38 265 ASN A N 1
ATOM 2049 C CA . ASN A 1 265 ? -5.691 15.516 3.098 1 94.38 265 ASN A CA 1
ATOM 2050 C C . ASN A 1 265 ? -5.695 16.672 2.1 1 94.38 265 ASN A C 1
ATOM 2052 O O . ASN A 1 265 ? -5.32 17.781 2.439 1 94.38 265 ASN A O 1
ATOM 2056 N N . ARG A 1 266 ? -6.055 16.391 0.951 1 93.5 266 ARG A N 1
ATOM 2057 C CA . ARG A 1 266 ? -6.117 17.438 -0.058 1 93.5 266 ARG A CA 1
ATOM 2058 C C . ARG A 1 266 ? -7.125 18.516 0.336 1 93.5 266 ARG A C 1
ATOM 2060 O O . ARG A 1 266 ? -6.844 19.719 0.212 1 93.5 266 ARG A O 1
ATOM 2067 N N . LYS A 1 267 ? -8.258 18.094 0.831 1 95.88 267 LYS A N 1
ATOM 2068 C CA . LYS A 1 267 ? -9.281 19.047 1.274 1 95.88 267 LYS A CA 1
ATOM 2069 C C . LYS A 1 267 ? -8.797 19.859 2.467 1 95.88 267 LYS A C 1
ATOM 2071 O O . LYS A 1 267 ? -9.031 21.062 2.533 1 95.88 267 LYS A O 1
ATOM 2076 N N . LEU A 1 268 ? -8.156 19.188 3.328 1 97 268 LEU A N 1
ATOM 2077 C CA . LEU A 1 268 ? -7.645 19.875 4.516 1 97 268 LEU A CA 1
ATOM 2078 C C . LEU A 1 268 ? -6.543 20.859 4.145 1 97 268 LEU A C 1
ATOM 2080 O O . LEU A 1 268 ? -6.414 21.922 4.766 1 97 268 LEU A O 1
ATOM 2084 N N . THR A 1 269 ? -5.75 20.469 3.17 1 96.31 269 THR A N 1
ATOM 2085 C CA . THR A 1 269 ? -4.711 21.375 2.686 1 96.31 269 THR A CA 1
ATOM 2086 C C . THR A 1 269 ? -5.32 22.672 2.195 1 96.31 269 THR A C 1
ATOM 2088 O O . THR A 1 269 ? -4.816 23.766 2.516 1 96.31 269 THR A O 1
ATOM 2091 N N . ASP A 1 270 ? -6.336 22.609 1.494 1 95.69 270 ASP A N 1
ATOM 2092 C CA . ASP A 1 270 ? -7.023 23.797 0.98 1 95.69 270 ASP A CA 1
ATOM 2093 C C . ASP A 1 270 ? -7.645 24.609 2.115 1 95.69 270 ASP A C 1
ATOM 2095 O O . ASP A 1 270 ? -7.512 25.828 2.154 1 95.69 270 ASP A O 1
ATOM 2099 N N . LEU A 1 271 ? -8.266 23.922 3.012 1 95.81 271 LEU A N 1
ATOM 2100 C CA . LEU A 1 271 ? -8.961 24.578 4.113 1 95.81 271 LEU A CA 1
ATOM 2101 C C . LEU A 1 271 ? -7.977 25.266 5.047 1 95.81 271 LEU A C 1
ATOM 2103 O O . LEU A 1 271 ? -8.25 26.359 5.543 1 95.81 271 LEU A O 1
ATOM 2107 N N . LEU A 1 272 ? -6.863 24.625 5.23 1 97.06 272 LEU A N 1
ATOM 2108 C CA . LEU A 1 272 ? -5.914 25.125 6.227 1 97.06 272 LEU A CA 1
ATOM 2109 C C . LEU A 1 272 ? -4.781 25.891 5.559 1 97.06 272 LEU A C 1
ATOM 2111 O O . LEU A 1 272 ? -3.938 26.484 6.242 1 97.06 272 LEU A O 1
ATOM 2115 N N . SER A 1 273 ? -4.699 25.828 4.242 1 95.44 273 SER A N 1
ATOM 2116 C CA . SER A 1 273 ? -3.701 26.531 3.443 1 95.44 273 SER A CA 1
ATOM 2117 C C . SER A 1 273 ? -2.287 26.156 3.873 1 95.44 273 SER A C 1
ATOM 2119 O O . SER A 1 273 ? -1.44 27.031 4.07 1 95.44 273 SER A O 1
ATOM 2121 N N . THR A 1 274 ? -2.109 24.938 4.172 1 94.69 274 THR A N 1
ATOM 2122 C CA . THR A 1 274 ? -0.805 24.422 4.559 1 94.69 274 THR A CA 1
ATOM 2123 C C . THR A 1 274 ? -0.67 22.953 4.156 1 94.69 274 THR A C 1
ATOM 2125 O O . THR A 1 274 ? -1.648 22.328 3.752 1 94.69 274 THR A O 1
ATOM 2128 N N . GLY A 1 275 ? 0.527 22.438 4.25 1 93.31 275 GLY A N 1
ATOM 2129 C CA . GLY A 1 275 ? 0.761 21.031 3.977 1 93.31 275 GLY A CA 1
ATOM 2130 C C . GLY A 1 275 ? 0.43 20.125 5.152 1 93.31 275 GLY A C 1
ATOM 2131 O O . GLY A 1 275 ? 0.296 20.609 6.281 1 93.31 275 GLY A O 1
ATOM 2132 N N . PRO A 1 276 ? 0.316 18.875 4.824 1 94 276 PRO A N 1
ATOM 2133 C CA . PRO A 1 276 ? -0.123 17.906 5.84 1 94 276 PRO A CA 1
ATOM 2134 C C . PRO A 1 276 ? 0.772 17.906 7.074 1 94 276 PRO A C 1
ATOM 2136 O O . PRO A 1 276 ? 0.295 17.672 8.188 1 94 276 PRO A O 1
ATOM 2139 N N . GLU A 1 277 ? 1.983 18.219 6.891 1 93.44 277 GLU A N 1
ATOM 2140 C CA . GLU A 1 277 ? 2.928 18.188 8 1 93.44 277 GLU A CA 1
ATOM 2141 C C . GLU A 1 277 ? 2.572 19.219 9.062 1 93.44 277 GLU A C 1
ATOM 2143 O O . GLU A 1 277 ? 3.004 19.109 10.211 1 93.44 277 GLU A O 1
ATOM 2148 N N . ASN A 1 278 ? 1.712 20.141 8.695 1 96.38 278 ASN A N 1
ATOM 2149 C CA . ASN A 1 278 ? 1.387 21.234 9.617 1 96.38 278 ASN A CA 1
ATOM 2150 C C . ASN A 1 278 ? -0.073 21.172 10.055 1 96.38 278 ASN A C 1
ATOM 2152 O O . ASN A 1 278 ? -0.542 22.062 10.773 1 96.38 278 ASN A O 1
ATOM 2156 N N . PHE A 1 279 ? -0.768 20.172 9.656 1 97.38 279 PHE A N 1
ATOM 2157 C CA . PHE A 1 279 ? -2.193 20.094 9.945 1 97.38 279 PHE A CA 1
ATOM 2158 C C . PHE A 1 279 ? -2.445 20.172 11.445 1 97.38 279 PHE A C 1
ATOM 2160 O O . PHE A 1 279 ? -3.275 20.969 11.898 1 97.38 279 PHE A O 1
ATOM 2167 N N . VAL A 1 280 ? -1.775 19.375 12.188 1 97.31 280 VAL A N 1
ATOM 2168 C CA . VAL A 1 280 ? -1.995 19.25 13.625 1 97.31 280 VAL A CA 1
ATOM 2169 C C . VAL A 1 280 ? -1.745 20.609 14.297 1 97.31 280 VAL A C 1
ATOM 2171 O O . VAL A 1 280 ? -2.574 21.078 15.07 1 97.31 280 VAL A O 1
ATOM 2174 N N . GLU A 1 281 ? -0.67 21.203 13.898 1 97.62 281 GLU A N 1
ATOM 2175 C CA . GLU A 1 281 ? -0.324 22.516 14.461 1 97.62 281 GLU A CA 1
ATOM 2176 C C . GLU A 1 281 ? -1.379 23.562 14.109 1 97.62 281 GLU A C 1
ATOM 2178 O O . GLU A 1 281 ? -1.764 24.375 14.953 1 97.62 281 GLU A O 1
ATOM 2183 N N . ARG A 1 282 ? -1.82 23.547 12.945 1 97.38 282 ARG A N 1
ATOM 2184 C CA . ARG A 1 282 ? -2.803 24.516 12.484 1 97.38 282 ARG A CA 1
ATOM 2185 C C . ARG A 1 282 ? -4.133 24.344 13.211 1 97.38 282 ARG A C 1
ATOM 2187 O O . ARG A 1 282 ? -4.773 25.328 13.578 1 97.38 282 ARG A O 1
ATOM 2194 N N . VAL A 1 283 ? -4.539 23.141 13.391 1 97.62 283 VAL A N 1
ATOM 2195 C CA . VAL A 1 283 ? -5.801 22.859 14.07 1 97.62 283 VAL A CA 1
ATOM 2196 C C . VAL A 1 283 ? -5.695 23.266 15.539 1 97.62 283 VAL A C 1
ATOM 2198 O O . VAL A 1 283 ? -6.625 23.828 16.109 1 97.62 283 VAL A O 1
ATOM 2201 N N . GLU A 1 284 ? -4.59 22.953 16.125 1 97.69 284 GLU A N 1
ATOM 2202 C CA . GLU A 1 284 ? -4.359 23.406 17.5 1 97.69 284 GLU A CA 1
ATOM 2203 C C . GLU A 1 284 ? -4.453 24.922 17.594 1 97.69 284 GLU A C 1
ATOM 2205 O O . GLU A 1 284 ? -5.023 25.453 18.562 1 97.69 284 GLU A O 1
ATOM 2210 N N . GLY A 1 285 ? -3.908 25.547 16.609 1 97.31 285 GLY A N 1
ATOM 2211 C CA . GLY A 1 285 ? -3.99 27 16.562 1 97.31 285 GLY A CA 1
ATOM 2212 C C . GLY A 1 285 ? -5.414 27.516 16.469 1 97.31 285 GLY A C 1
ATOM 2213 O O . GLY A 1 285 ? -5.773 28.484 17.141 1 97.31 285 GLY A O 1
ATOM 2214 N N . LEU A 1 286 ? -6.199 26.938 15.688 1 97.31 286 LEU A N 1
ATOM 2215 C CA . LEU A 1 286 ? -7.602 27.328 15.562 1 97.31 286 LEU A CA 1
ATOM 2216 C C . LEU A 1 286 ? -8.336 27.172 16.891 1 97.31 286 LEU A C 1
ATOM 2218 O O . LEU A 1 286 ? -9.094 28.062 17.281 1 97.31 286 LEU A O 1
ATOM 2222 N N . LYS A 1 287 ? -8.062 26.109 17.531 1 97 287 LYS A N 1
ATOM 2223 C CA . LYS A 1 287 ? -8.703 25.875 18.828 1 97 287 LYS A CA 1
ATOM 2224 C C . LYS A 1 287 ? -8.258 26.891 19.859 1 97 287 LYS A C 1
ATOM 2226 O O . LYS A 1 287 ? -9.07 27.375 20.656 1 97 287 LYS A O 1
ATOM 2231 N N . LYS A 1 288 ? -7.047 27.172 19.859 1 97.38 288 LYS A N 1
ATOM 2232 C CA . LYS A 1 288 ? -6.527 28.203 20.766 1 97.38 288 LYS A CA 1
ATOM 2233 C C . LYS A 1 288 ? -7.152 29.562 20.484 1 97.38 288 LYS A C 1
ATOM 2235 O O . LYS A 1 288 ? -7.508 30.297 21.406 1 97.38 288 LYS A O 1
ATOM 2240 N N . ASN A 1 289 ? -7.215 29.875 19.219 1 97.12 289 ASN A N 1
ATOM 2241 C CA . ASN A 1 289 ? -7.828 31.141 18.812 1 97.12 289 ASN A CA 1
ATOM 2242 C C . ASN A 1 289 ? -9.273 31.25 19.297 1 97.12 289 ASN A C 1
ATOM 2244 O O . ASN A 1 289 ? -9.695 32.312 19.781 1 97.12 289 ASN A O 1
ATOM 2248 N N . ILE A 1 290 ? -9.961 30.188 19.188 1 97.19 290 ILE A N 1
ATOM 2249 C CA . ILE A 1 290 ? -11.352 30.156 19.609 1 97.19 290 ILE A CA 1
ATOM 2250 C C . ILE A 1 290 ? -11.43 30.391 21.125 1 97.19 290 ILE A C 1
ATOM 2252 O O . ILE A 1 290 ? -12.242 31.188 21.594 1 97.19 290 ILE A O 1
ATOM 2256 N N . LYS A 1 291 ? -10.594 29.719 21.844 1 97.12 291 LYS A N 1
ATOM 2257 C CA . LYS A 1 291 ? -10.57 29.875 23.297 1 97.12 291 LYS A CA 1
ATOM 2258 C C . LYS A 1 291 ? -10.289 31.312 23.688 1 97.12 291 LYS A C 1
ATOM 2260 O O . LYS A 1 291 ? -10.938 31.859 24.578 1 97.12 291 LYS A O 1
ATOM 2265 N N . GLU A 1 292 ? -9.359 31.938 23 1 97.44 292 GLU A N 1
ATOM 2266 C CA . GLU A 1 292 ? -8.992 33.312 23.281 1 97.44 292 GLU A CA 1
ATOM 2267 C C . GLU A 1 292 ? -10.117 34.281 22.922 1 97.44 292 GLU A C 1
ATOM 2269 O O . GLU A 1 292 ? -10.391 35.219 23.656 1 97.44 292 GLU A O 1
ATOM 2274 N N . LEU A 1 293 ? -10.727 34.031 21.812 1 97.06 293 LEU A N 1
ATOM 2275 C CA . LEU A 1 293 ? -11.812 34.906 21.359 1 97.06 293 LEU A CA 1
ATOM 2276 C C . LEU A 1 293 ? -13.016 34.781 22.297 1 97.06 293 LEU A C 1
ATOM 2278 O O . LEU A 1 293 ? -13.695 35.781 22.547 1 97.06 293 LEU A O 1
ATOM 2282 N N . ILE A 1 294 ? -13.234 33.594 22.812 1 97.06 294 ILE A N 1
ATOM 2283 C CA . ILE A 1 294 ? -14.328 33.375 23.75 1 97.06 294 ILE A CA 1
ATOM 2284 C C . ILE A 1 294 ? -14.055 34.156 25.047 1 97.06 294 ILE A C 1
ATOM 2286 O O . ILE A 1 294 ? -14.945 34.812 25.578 1 97.06 294 ILE A O 1
ATOM 2290 N N . LYS A 1 295 ? -12.883 34.156 25.484 1 96.88 295 LYS A N 1
ATOM 2291 C CA . LYS A 1 295 ? -12.492 34.906 26.672 1 96.88 295 LYS A CA 1
ATOM 2292 C C . LYS A 1 295 ? -12.664 36.406 26.469 1 96.88 295 LYS A C 1
ATOM 2294 O O . LYS A 1 295 ? -13.188 37.094 27.359 1 96.88 295 LYS A O 1
ATOM 2299 N N . THR A 1 296 ? -12.203 36.875 25.359 1 96.5 296 THR A N 1
ATOM 2300 C CA . THR A 1 296 ? -12.328 38.281 25.031 1 96.5 296 THR A CA 1
ATOM 2301 C C . THR A 1 296 ? -13.789 38.688 24.969 1 96.5 296 THR A C 1
ATOM 2303 O O . THR A 1 296 ? -14.164 39.75 25.484 1 96.5 296 THR A O 1
ATOM 2306 N N . ASN A 1 297 ? -14.602 37.812 24.344 1 95.38 297 ASN A N 1
ATOM 2307 C CA . ASN A 1 297 ? -16.031 38.094 24.234 1 95.38 297 ASN A CA 1
ATOM 2308 C C . ASN A 1 297 ? -16.703 38.188 25.609 1 95.38 297 ASN A C 1
ATOM 2310 O O . ASN A 1 297 ? -17.547 39.031 25.844 1 95.38 297 ASN A O 1
ATOM 2314 N N . LYS A 1 298 ? -16.266 37.344 26.484 1 96.12 298 LYS A N 1
ATOM 2315 C CA . LYS A 1 298 ? -16.812 37.344 27.844 1 96.12 298 LYS A CA 1
ATOM 2316 C C . LYS A 1 298 ? -16.406 38.594 28.609 1 96.12 298 LYS A C 1
ATOM 2318 O O . LYS A 1 298 ? -17.234 39.188 29.297 1 96.12 298 LYS A O 1
ATOM 2323 N N . LYS A 1 299 ? -15.211 39.031 28.469 1 96.44 299 LYS A N 1
ATOM 2324 C CA . LYS A 1 299 ? -14.711 40.219 29.109 1 96.44 299 LYS A CA 1
ATOM 2325 C C . LYS A 1 299 ? -15.445 41.469 28.609 1 96.44 299 LYS A C 1
ATOM 2327 O O . LYS A 1 299 ? -15.836 42.312 29.406 1 96.44 299 LYS A O 1
ATOM 2332 N N . GLN A 1 300 ? -15.633 41.531 27.312 1 95.88 300 GLN A N 1
ATOM 2333 C CA . GLN A 1 300 ? -16.312 42.656 26.703 1 95.88 300 GLN A CA 1
ATOM 2334 C C . GLN A 1 300 ? -17.781 42.719 27.125 1 95.88 300 GLN A C 1
ATOM 2336 O O . GLN A 1 300 ? -18.328 43.812 27.328 1 95.88 300 GLN A O 1
ATOM 2341 N N . SER A 1 301 ? -18.359 41.562 27.281 1 95.62 301 SER A N 1
ATOM 2342 C CA . SER A 1 301 ? -19.75 41.5 27.734 1 95.62 301 SER A CA 1
ATOM 2343 C C . SER A 1 301 ? -19.891 42.031 29.156 1 95.62 301 SER A C 1
ATOM 2345 O O . SER A 1 301 ? -20.844 42.75 29.453 1 95.62 301 SER A O 1
ATOM 2347 N N . LYS A 1 302 ? -18.969 41.781 30.016 1 95.88 302 LYS A N 1
ATOM 2348 C CA . LYS A 1 302 ? -18.969 42.281 31.375 1 95.88 302 LYS A CA 1
ATOM 2349 C C . LYS A 1 302 ? -18.75 43.781 31.406 1 95.88 302 LYS A C 1
ATOM 2351 O O . LYS A 1 302 ? -19.391 44.5 32.188 1 95.88 302 LYS A O 1
ATOM 2356 N N . GLU A 1 303 ? -17.844 44.188 30.547 1 95.06 303 GLU A N 1
ATOM 2357 C CA . GLU A 1 303 ? -17.562 45.625 30.469 1 95.06 303 GLU A CA 1
ATOM 2358 C C . GLU A 1 303 ? -18.781 46.406 30 1 95.06 303 GLU A C 1
ATOM 2360 O O . GLU A 1 303 ? -19.078 47.469 30.516 1 95.06 303 GLU A O 1
ATOM 2365 N N . ILE A 1 304 ? -19.453 45.812 29.078 1 94.25 304 ILE A N 1
ATOM 2366 C CA . ILE A 1 304 ? -20.656 46.438 28.562 1 94.25 304 ILE A CA 1
ATOM 2367 C C . ILE A 1 304 ? -21.719 46.5 29.656 1 94.25 304 ILE A C 1
ATOM 2369 O O . ILE A 1 304 ? -22.359 47.562 29.844 1 94.25 304 ILE A O 1
ATOM 2373 N N . ALA A 1 305 ? -21.844 45.469 30.375 1 93.56 305 ALA A N 1
ATOM 2374 C CA . ALA A 1 305 ? -22.812 45.406 31.469 1 93.56 305 ALA A CA 1
ATOM 2375 C C . ALA A 1 305 ? -22.5 46.438 32.531 1 93.56 305 ALA A C 1
ATOM 2377 O O . ALA A 1 305 ? -23.391 47.094 33.062 1 93.56 305 ALA A O 1
ATOM 2378 N N . ALA A 1 306 ? -21.25 46.625 32.844 1 93.31 306 ALA A N 1
ATOM 2379 C CA . ALA A 1 306 ? -20.812 47.594 33.875 1 93.31 306 ALA A CA 1
ATOM 2380 C C . ALA A 1 306 ? -21.078 49.031 33.406 1 93.31 306 ALA A C 1
ATOM 2382 O O . ALA A 1 306 ? -21.547 49.844 34.188 1 93.31 306 ALA A O 1
ATOM 2383 N N . LEU A 1 307 ? -20.906 49.25 32.156 1 91.38 307 LEU A N 1
ATOM 2384 C CA . LEU A 1 307 ? -21.109 50.594 31.594 1 91.38 307 LEU A CA 1
ATOM 2385 C C . LEU A 1 307 ? -22.594 50.938 31.516 1 91.38 307 LEU A C 1
ATOM 2387 O O . LEU A 1 307 ? -22.984 52.062 31.75 1 91.38 307 LEU A O 1
ATOM 2391 N N . GLU A 1 308 ? -23.344 49.938 31.266 1 89.94 308 GLU A N 1
ATOM 2392 C CA . GLU A 1 308 ? -24.797 50.125 31.203 1 89.94 308 GLU A CA 1
ATOM 2393 C C . GLU A 1 308 ? -25.375 50.406 32.594 1 89.94 308 GLU A C 1
ATOM 2395 O O . GLU A 1 308 ? -26.281 51.219 32.75 1 89.94 308 GLU A O 1
ATOM 2400 N N . LYS A 1 309 ? -24.844 49.75 33.594 1 87.69 309 LYS A N 1
ATOM 2401 C CA . LYS A 1 309 ? -25.281 50 34.969 1 87.69 309 LYS A CA 1
ATOM 2402 C C . LYS A 1 309 ? -24.938 51.406 35.438 1 87.69 309 LYS A C 1
ATOM 2404 O O . LYS A 1 309 ? -25.734 52.062 36.094 1 87.69 309 LYS A O 1
ATOM 2409 N N . LEU A 1 310 ? -23.875 51.844 35.094 1 84.06 310 LEU A N 1
ATOM 2410 C CA . LEU A 1 310 ? -23.438 53.219 35.438 1 84.06 310 LEU A CA 1
ATOM 2411 C C . LEU A 1 310 ? -24.312 54.25 34.75 1 84.06 310 LEU A C 1
ATOM 2413 O O . LEU A 1 310 ? -24.641 55.281 35.344 1 84.06 310 LEU A O 1
ATOM 2417 N N . LYS A 1 311 ? -24.688 54 33.656 1 78.62 311 LYS A N 1
ATOM 2418 C CA . LYS A 1 311 ? -25.547 54.875 32.875 1 78.62 311 LYS A CA 1
ATOM 2419 C C . LYS A 1 311 ? -26.938 54.969 33.5 1 78.62 311 LYS A C 1
ATOM 2421 O O . LYS A 1 311 ? -27.516 56.062 33.594 1 78.62 311 LYS A O 1
ATOM 2426 N N . LEU A 1 312 ? -27.406 53.906 33.969 1 74.62 312 LEU A N 1
ATOM 2427 C CA . LEU A 1 312 ? -28.734 53.875 34.594 1 74.62 312 LEU A CA 1
ATOM 2428 C C . LEU A 1 312 ? -28.719 54.5 35.969 1 74.62 312 LEU A C 1
ATOM 2430 O O . LEU A 1 312 ? -29.672 55.156 36.375 1 74.62 312 LEU A O 1
ATOM 2434 N N . GLY A 1 313 ? -27.734 54.219 36.75 1 70.38 313 GLY A N 1
ATOM 2435 C CA . GLY A 1 313 ? -27.594 54.844 38.062 1 70.38 313 GLY A CA 1
ATOM 2436 C C . GLY A 1 313 ? -27.484 56.344 38.031 1 70.38 313 GLY A C 1
ATOM 2437 O O . GLY A 1 313 ? -28.062 57.062 38.844 1 70.38 313 GLY A O 1
ATOM 2438 N N . ASP A 1 314 ? -26.844 56.906 37.125 1 64.5 314 ASP A N 1
ATOM 2439 C CA . ASP A 1 314 ? -26.719 58.375 36.969 1 64.5 314 ASP A CA 1
ATOM 2440 C C . ASP A 1 314 ? -28.047 59 36.562 1 64.5 314 ASP A C 1
ATOM 2442 O O . ASP A 1 314 ? -28.375 60.094 36.969 1 64.5 314 ASP A O 1
ATOM 2446 N N . LEU A 1 315 ? -28.891 58.344 35.969 1 58.78 315 LEU A N 1
ATOM 2447 C CA . LEU A 1 315 ? -30.203 58.844 35.594 1 58.78 315 LEU A CA 1
ATOM 2448 C C . LEU A 1 315 ? -31.172 58.781 36.781 1 58.78 315 LEU A C 1
ATOM 2450 O O . LEU A 1 315 ? -32.062 59.594 36.875 1 58.78 315 LEU A O 1
ATOM 2454 N N . GLY A 1 316 ? -31.078 57.844 37.625 1 56.34 316 GLY A N 1
ATOM 2455 C CA . GLY A 1 316 ? -31.891 57.781 38.844 1 56.34 316 GLY A CA 1
ATOM 2456 C C . GLY A 1 316 ? -31.562 58.844 39.844 1 56.34 316 GLY A C 1
ATOM 2457 O O . GLY A 1 316 ? -32.438 59.375 40.531 1 56.34 316 GLY A O 1
ATOM 2458 N N . THR A 1 317 ? -30.438 59.25 40.062 1 58.19 317 THR A N 1
ATOM 2459 C CA . THR A 1 317 ? -30.062 60.312 40.969 1 58.19 317 THR A CA 1
ATOM 2460 C C . THR A 1 317 ? -30.484 61.688 40.438 1 58.19 317 THR A C 1
ATOM 2462 O O . THR A 1 317 ? -30.891 62.562 41.188 1 58.19 317 THR A O 1
ATOM 2465 N N . THR A 1 318 ? -30.469 61.875 39.219 1 53.44 318 THR A N 1
ATOM 2466 C CA . THR A 1 318 ? -30.906 63.156 38.688 1 53.44 318 THR A CA 1
ATOM 2467 C C . THR A 1 318 ? -32.438 63.281 38.75 1 53.44 318 THR A C 1
ATOM 2469 O O . THR A 1 318 ? -32.969 64.375 38.875 1 53.44 318 THR A O 1
ATOM 2472 N N . ALA A 1 319 ? -33.094 62.219 38.625 1 54.34 319 ALA A N 1
ATOM 2473 C CA . ALA A 1 319 ? -34.562 62.281 38.781 1 54.34 319 ALA A CA 1
ATOM 2474 C C . ALA A 1 319 ? -34.938 62.594 40.219 1 54.34 319 ALA A C 1
ATOM 2476 O O . ALA A 1 319 ? -35.875 63.344 40.5 1 54.34 319 ALA A O 1
ATOM 2477 N N . ASN A 1 320 ? -34.281 62.094 41.156 1 53.34 320 ASN A N 1
ATOM 2478 C CA . ASN A 1 320 ? -34.594 62.375 42.531 1 53.34 320 ASN A CA 1
ATOM 2479 C C . ASN A 1 320 ? -34.188 63.781 42.938 1 53.34 320 ASN A C 1
ATOM 2481 O O . ASN A 1 320 ? -34.812 64.438 43.781 1 53.34 320 ASN A O 1
ATOM 2485 N N . ALA A 1 321 ? -33.281 64.312 42.312 1 53.31 321 ALA A N 1
ATOM 2486 C CA . ALA A 1 321 ? -32.906 65.688 42.594 1 53.31 321 ALA A CA 1
ATOM 2487 C C . ALA A 1 321 ? -33.906 66.688 41.969 1 53.31 321 ALA A C 1
ATOM 2489 O O . ALA A 1 321 ? -34.219 67.688 42.594 1 53.31 321 ALA A O 1
ATOM 2490 N N . SER A 1 322 ? -34.438 66.375 40.969 1 51.66 322 SER A N 1
ATOM 2491 C CA . SER A 1 322 ? -35.469 67.25 40.375 1 51.66 322 SER A CA 1
ATOM 2492 C C . SER A 1 322 ? -36.812 67.125 41.094 1 51.66 322 SER A C 1
ATOM 2494 O O . SER A 1 322 ? -37.562 68.062 41.188 1 51.66 322 SER A O 1
ATOM 2496 N N . GLN A 1 323 ? -37.094 66 41.625 1 54.06 323 GLN A N 1
ATOM 2497 C CA . GLN A 1 323 ? -38.344 65.875 42.375 1 54.06 323 GLN A CA 1
ATOM 2498 C C . GLN A 1 323 ? -38.25 66.5 43.75 1 54.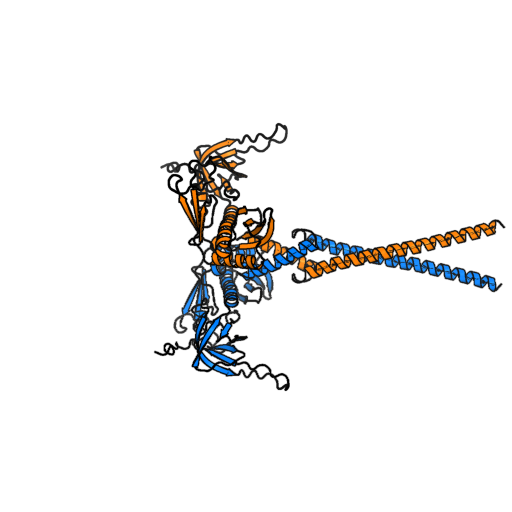06 323 GLN A C 1
ATOM 2500 O O . GLN A 1 323 ? -39.25 67 44.312 1 54.06 323 GLN A O 1
ATOM 2505 N N . SER A 1 324 ? -37.156 66.688 44.219 1 54.28 324 SER A N 1
ATOM 2506 C CA . SER A 1 324 ? -37 67.375 45.5 1 54.28 324 SER A CA 1
ATOM 2507 C C . SER A 1 324 ? -37.062 68.875 45.344 1 54.28 324 SER A C 1
ATOM 2509 O O . SER A 1 324 ? -37.281 69.625 46.312 1 54.28 324 SER A O 1
ATOM 2511 N N . ILE A 1 325 ? -36.875 69.438 44.219 1 53.47 325 ILE A N 1
ATOM 2512 C CA . ILE A 1 325 ? -37 70.875 44 1 53.47 325 ILE A CA 1
ATOM 2513 C C . ILE A 1 325 ? -38.438 71.25 43.75 1 53.47 325 ILE A C 1
ATOM 2515 O O . ILE A 1 325 ? -38.844 72.375 43.906 1 53.47 325 ILE A O 1
ATOM 2519 N N . ALA A 1 326 ? -39.25 70.25 43.281 1 53.78 326 ALA A N 1
ATOM 2520 C CA . ALA A 1 326 ? -40.656 70.562 43.031 1 53.78 326 ALA A CA 1
ATOM 2521 C C . ALA A 1 326 ? -41.469 70.562 44.344 1 53.78 326 ALA A C 1
ATOM 2523 O O . ALA A 1 326 ? -42.562 71.062 44.375 1 53.78 326 ALA A O 1
ATOM 2524 N N . LYS A 1 327 ? -40.906 69.812 45.25 1 48.03 327 LYS A N 1
ATOM 2525 C CA . LYS A 1 327 ? -41.719 69.812 46.469 1 48.03 327 LYS A CA 1
ATOM 2526 C C . LYS A 1 327 ? -41.312 70.938 47.406 1 48.03 327 LYS A C 1
ATOM 2528 O O . LYS A 1 327 ? -41.906 71.062 48.5 1 48.03 327 LYS A O 1
ATOM 2533 N N . GLN A 1 328 ? -40.281 71.688 46.969 1 37.31 328 GLN A N 1
ATOM 2534 C CA . GLN A 1 328 ? -40.219 72.938 47.812 1 37.31 328 GLN A CA 1
ATOM 2535 C C . GLN A 1 328 ? -41 74.062 47.188 1 37.31 328 GLN A C 1
ATOM 2537 O O . GLN A 1 328 ? -41 74.25 45.969 1 37.31 328 GLN A O 1
ATOM 2542 N N . MET B 1 1 ? 48.469 -19.672 -1.787 1 28.61 1 MET B N 1
ATOM 2543 C CA . MET B 1 1 ? 48.062 -19.125 -3.076 1 28.61 1 MET B CA 1
ATOM 2544 C C . MET B 1 1 ? 47.281 -17.828 -2.889 1 28.61 1 MET B C 1
ATOM 2546 O O . MET B 1 1 ? 46.25 -17.797 -2.176 1 28.61 1 MET B O 1
ATOM 2550 N N . SER B 1 2 ? 47.906 -16.656 -2.906 1 30.22 2 SER B N 1
ATOM 2551 C CA . SER B 1 2 ? 47.5 -15.383 -2.33 1 30.22 2 SER B CA 1
ATOM 2552 C C . SER B 1 2 ? 46.125 -14.93 -2.883 1 30.22 2 SER B C 1
ATOM 2554 O O . SER B 1 2 ? 45.812 -15.234 -4.031 1 30.22 2 SER B O 1
ATOM 2556 N N . VAL B 1 3 ? 45.125 -14.836 -2.084 1 37 3 VAL B N 1
ATOM 2557 C CA . VAL B 1 3 ? 43.781 -14.312 -2.355 1 37 3 VAL B CA 1
ATOM 2558 C C . VAL B 1 3 ? 43.875 -13.195 -3.398 1 37 3 VAL B C 1
ATOM 2560 O O . VAL B 1 3 ? 42.875 -12.484 -3.637 1 37 3 VAL B O 1
ATOM 2563 N N . THR B 1 4 ? 45.094 -12.711 -3.783 1 37.66 4 THR B N 1
ATOM 2564 C CA . THR B 1 4 ? 45.438 -11.664 -4.738 1 37.66 4 THR B CA 1
ATOM 2565 C C . THR B 1 4 ? 44.969 -12.023 -6.137 1 37.66 4 THR B C 1
ATOM 2567 O O . THR B 1 4 ? 45.25 -11.32 -7.105 1 37.66 4 THR B O 1
ATOM 2570 N N . ALA B 1 5 ? 44.875 -13.281 -6.547 1 38.81 5 ALA B N 1
ATOM 2571 C CA . ALA B 1 5 ? 44.812 -13.758 -7.926 1 38.81 5 ALA B CA 1
ATOM 2572 C C . ALA B 1 5 ? 43.688 -13.047 -8.695 1 38.81 5 ALA B C 1
ATOM 2574 O O . ALA B 1 5 ? 43.875 -12.648 -9.844 1 38.81 5 ALA B O 1
ATOM 2575 N N . ALA B 1 6 ? 42.406 -13.461 -8.531 1 39.44 6 ALA B N 1
ATOM 2576 C CA . ALA B 1 6 ? 41.344 -13.258 -9.5 1 39.44 6 ALA B CA 1
ATOM 2577 C C . ALA B 1 6 ? 40.969 -11.789 -9.586 1 39.44 6 ALA B C 1
ATOM 2579 O O . ALA B 1 6 ? 40 -11.352 -8.922 1 39.44 6 ALA B O 1
ATOM 2580 N N . ILE B 1 7 ? 41.812 -10.82 -9.289 1 47.22 7 ILE B N 1
ATOM 2581 C CA . ILE B 1 7 ? 41.594 -9.383 -9.445 1 47.22 7 ILE B CA 1
ATOM 2582 C C . ILE B 1 7 ? 40.969 -9.109 -10.82 1 47.22 7 ILE B C 1
ATOM 2584 O O . ILE B 1 7 ? 41.625 -9.312 -11.852 1 47.22 7 ILE B O 1
ATOM 2588 N N . SER B 1 8 ? 39.719 -9.383 -11.039 1 52.59 8 SER B N 1
ATOM 2589 C CA . SER B 1 8 ? 38.75 -9.305 -12.141 1 52.59 8 SER B CA 1
ATOM 2590 C C . SER B 1 8 ? 38.938 -8.023 -12.945 1 52.59 8 SER B C 1
ATOM 2592 O O . SER B 1 8 ? 39.5 -7.047 -12.445 1 52.59 8 SER B O 1
ATOM 2594 N N . THR B 1 9 ? 38.938 -8.094 -14.289 1 78.31 9 THR B N 1
ATOM 2595 C CA . THR B 1 9 ? 38.812 -7.133 -15.375 1 78.31 9 THR B CA 1
ATOM 2596 C C . THR B 1 9 ? 37.938 -5.953 -14.93 1 78.31 9 THR B C 1
ATOM 2598 O O . THR B 1 9 ? 36.938 -6.129 -14.219 1 78.31 9 THR B O 1
ATOM 2601 N N . ARG B 1 10 ? 38.656 -4.738 -15.008 1 90.69 10 ARG B N 1
ATOM 2602 C CA . ARG B 1 10 ? 38 -3.48 -14.695 1 90.69 10 ARG B CA 1
ATOM 2603 C C . ARG B 1 10 ? 36.656 -3.389 -15.406 1 90.69 10 ARG B C 1
ATOM 2605 O O . ARG B 1 10 ? 36.562 -3.646 -16.609 1 90.69 10 ARG B O 1
ATOM 2612 N N . ALA B 1 11 ? 35.656 -3.217 -14.617 1 91.44 11 ALA B N 1
ATOM 2613 C CA . ALA B 1 11 ? 34.312 -3.002 -15.172 1 91.44 11 ALA B CA 1
ATOM 2614 C C . ALA B 1 11 ? 34.031 -1.514 -15.367 1 91.44 11 ALA B C 1
ATOM 2616 O O . ALA B 1 11 ? 34.531 -0.678 -14.609 1 91.44 11 ALA B O 1
ATOM 2617 N N . TYR B 1 12 ? 33.281 -1.177 -16.359 1 90.75 12 TYR B N 1
ATOM 2618 C CA . TYR B 1 12 ? 32.906 0.198 -16.656 1 90.75 12 TYR B CA 1
ATOM 2619 C C . TYR B 1 12 ? 31.375 0.369 -16.547 1 90.75 12 TYR B C 1
ATOM 2621 O O . TYR B 1 12 ? 30.641 -0.616 -16.531 1 90.75 12 TYR B O 1
ATOM 2629 N N . ILE B 1 13 ? 30.969 1.638 -16.422 1 90 13 ILE B N 1
ATOM 2630 C CA . ILE B 1 13 ? 29.547 1.938 -16.344 1 90 13 ILE B CA 1
ATOM 2631 C C . ILE B 1 13 ? 28.812 1.261 -17.5 1 90 13 ILE B C 1
ATOM 2633 O O . ILE B 1 13 ? 29.25 1.342 -18.656 1 90 13 ILE B O 1
ATOM 2637 N N . GLY B 1 14 ? 27.75 0.63 -17.219 1 87.31 14 GLY B N 1
ATOM 2638 C CA . GLY B 1 14 ? 27.031 -0.214 -18.156 1 87.31 14 GLY B CA 1
ATOM 2639 C C . GLY B 1 14 ? 27.219 -1.695 -17.891 1 87.31 14 GLY B C 1
ATOM 2640 O O . GLY B 1 14 ? 26.406 -2.518 -18.344 1 87.31 14 GLY B O 1
ATOM 2641 N N . SER B 1 15 ? 28.328 -2.002 -17.141 1 89.38 15 SER B N 1
ATOM 2642 C CA . SER B 1 15 ? 28.609 -3.404 -16.844 1 89.38 15 SER B CA 1
ATOM 2643 C C . SER B 1 15 ? 29.125 -3.58 -15.422 1 89.38 15 SER B C 1
ATOM 2645 O O . SER B 1 15 ? 29.844 -4.535 -15.125 1 89.38 15 SER B O 1
ATOM 2647 N N . LEU B 1 16 ? 28.891 -2.617 -14.641 1 94 16 LEU B N 1
ATOM 2648 C CA . LEU B 1 16 ? 29.219 -2.75 -13.227 1 94 16 LEU B CA 1
ATOM 2649 C C . LEU B 1 16 ? 28.422 -3.865 -12.578 1 94 16 LEU B C 1
ATOM 2651 O O . LEU B 1 16 ? 27.359 -4.242 -13.078 1 94 16 LEU B O 1
ATOM 2655 N N . LEU B 1 17 ? 28.906 -4.367 -11.438 1 96.19 17 LEU B N 1
ATOM 2656 C CA . LEU B 1 17 ? 28.172 -5.43 -10.758 1 96.19 17 LEU B CA 1
ATOM 2657 C C . LEU B 1 17 ? 26.766 -4.973 -10.398 1 96.19 17 LEU B C 1
ATOM 2659 O O . LEU B 1 17 ? 25.812 -5.742 -10.523 1 96.19 17 LEU B O 1
ATOM 2663 N N . CYS B 1 18 ? 26.594 -3.711 -9.938 1 96.88 18 CYS B N 1
ATOM 2664 C CA . CYS B 1 18 ? 25.281 -3.197 -9.578 1 96.88 18 CYS B CA 1
ATOM 2665 C C . CYS B 1 18 ? 24.328 -3.256 -10.766 1 96.88 18 CYS B C 1
ATOM 2667 O O . CYS B 1 18 ? 23.109 -3.314 -10.594 1 96.88 18 CYS B O 1
ATOM 2669 N N . GLN B 1 19 ? 24.828 -3.211 -11.953 1 93.38 19 GLN B N 1
ATOM 2670 C CA . GLN B 1 19 ? 24.016 -3.221 -13.156 1 93.38 19 GLN B CA 1
ATOM 2671 C C . GLN B 1 19 ? 23.812 -4.641 -13.68 1 93.38 19 GLN B C 1
ATOM 2673 O O . GLN B 1 19 ? 22.75 -4.969 -14.211 1 93.38 19 GLN B O 1
ATOM 2678 N N . ARG B 1 20 ? 24.828 -5.508 -13.461 1 92.31 20 ARG B N 1
ATOM 2679 C CA . ARG B 1 20 ? 24.703 -6.906 -13.852 1 92.31 20 ARG B CA 1
ATOM 2680 C C . ARG B 1 20 ? 23.812 -7.672 -12.875 1 92.31 20 ARG B C 1
ATOM 2682 O O . ARG B 1 20 ? 23.078 -8.586 -13.273 1 92.31 20 ARG B O 1
ATOM 2689 N N . ASP B 1 21 ? 23.938 -7.309 -11.656 1 95.56 21 ASP B N 1
ATOM 2690 C CA . ASP B 1 21 ? 23.156 -7.879 -10.562 1 95.56 21 ASP B CA 1
ATOM 2691 C C . ASP B 1 21 ? 22.703 -6.797 -9.586 1 95.56 21 ASP B C 1
ATOM 2693 O O . ASP B 1 21 ? 23.406 -6.512 -8.609 1 95.56 21 ASP B O 1
ATOM 2697 N N . SER B 1 22 ? 21.5 -6.312 -9.82 1 97.19 22 SER B N 1
ATOM 2698 C CA . SER B 1 22 ? 21 -5.191 -9.031 1 97.19 22 SER B CA 1
ATOM 2699 C C . SER B 1 22 ? 20.75 -5.605 -7.582 1 97.19 22 SER B C 1
ATOM 2701 O O . SER B 1 22 ? 20.578 -4.75 -6.711 1 97.19 22 SER B O 1
ATOM 2703 N N . PHE B 1 23 ? 20.734 -6.879 -7.262 1 97.81 23 PHE B N 1
ATOM 2704 C CA . PHE B 1 23 ? 20.453 -7.363 -5.914 1 97.81 23 PHE B CA 1
ATOM 2705 C C . PHE B 1 23 ? 21.734 -7.656 -5.156 1 97.81 23 PHE B C 1
ATOM 2707 O O . PHE B 1 23 ? 21.703 -8.008 -3.977 1 97.81 23 PHE B O 1
ATOM 2714 N N . ALA B 1 24 ? 22.906 -7.539 -5.859 1 98.25 24 ALA B N 1
ATOM 2715 C CA . ALA B 1 24 ? 24.188 -7.703 -5.16 1 98.25 24 ALA B CA 1
ATOM 2716 C C . ALA B 1 24 ? 24.359 -6.625 -4.094 1 98.25 24 ALA B C 1
ATOM 2718 O O . ALA B 1 24 ? 24.203 -5.434 -4.371 1 98.25 24 ALA B O 1
ATOM 2719 N N . ARG B 1 25 ? 24.797 -7.031 -2.9 1 98.56 25 ARG B N 1
ATOM 2720 C CA . ARG B 1 25 ? 24.828 -6.074 -1.799 1 98.56 25 ARG B CA 1
ATOM 2721 C C . ARG B 1 25 ? 26.25 -5.801 -1.354 1 98.56 25 ARG B C 1
ATOM 2723 O O . ARG B 1 25 ? 26.516 -4.836 -0.63 1 98.56 25 ARG B O 1
ATOM 2730 N N . THR B 1 26 ? 27.141 -6.672 -1.75 1 98.62 26 THR B N 1
ATOM 2731 C CA . THR B 1 26 ? 28.547 -6.504 -1.37 1 98.62 26 THR B CA 1
ATOM 2732 C C . THR B 1 26 ? 29.469 -7.039 -2.461 1 98.62 26 THR B C 1
ATOM 2734 O O . THR B 1 26 ? 29.031 -7.785 -3.338 1 98.62 26 THR B O 1
ATOM 2737 N N . ILE B 1 27 ? 30.688 -6.605 -2.424 1 98.38 27 ILE B N 1
ATOM 2738 C CA . ILE B 1 27 ? 31.703 -7.105 -3.328 1 98.38 27 ILE B CA 1
ATOM 2739 C C . ILE B 1 27 ? 33.094 -6.84 -2.738 1 98.38 27 ILE B C 1
ATOM 2741 O O . ILE B 1 27 ? 33.312 -5.812 -2.088 1 98.38 27 ILE B O 1
ATOM 2745 N N . GLN B 1 28 ? 33.938 -7.742 -2.832 1 98.31 28 GLN B N 1
ATOM 2746 C CA . GLN B 1 28 ? 35.344 -7.484 -2.684 1 98.31 28 GLN B CA 1
ATOM 2747 C C . GLN B 1 28 ? 35.969 -7.09 -4.016 1 98.31 28 GLN B C 1
ATOM 2749 O O . GLN B 1 28 ? 35.781 -7.766 -5.027 1 98.31 28 GLN B O 1
ATOM 2754 N N . THR B 1 29 ? 36.656 -5.992 -4.008 1 98 29 THR B N 1
ATOM 2755 C CA . THR B 1 29 ? 37.219 -5.453 -5.246 1 98 29 THR B CA 1
ATOM 2756 C C . THR B 1 29 ? 38.531 -4.75 -4.992 1 98 29 THR B C 1
ATOM 2758 O O . THR B 1 29 ? 39.062 -4.781 -3.875 1 98 29 THR B O 1
ATOM 2761 N N . VAL B 1 30 ? 39.125 -4.168 -6.074 1 97.81 30 VAL B N 1
ATOM 2762 C CA . VAL B 1 30 ? 40.438 -3.555 -5.973 1 97.81 30 VAL B CA 1
ATOM 2763 C C . VAL B 1 30 ? 40.344 -2.062 -6.277 1 97.81 30 VAL B C 1
ATOM 2765 O O . VAL B 1 30 ? 39.625 -1.656 -7.195 1 97.81 30 VAL B O 1
ATOM 2768 N N . VAL B 1 31 ? 41.062 -1.275 -5.512 1 98.12 31 VAL B N 1
ATOM 2769 C CA . VAL B 1 31 ? 41.125 0.165 -5.742 1 98.12 31 VAL B CA 1
ATOM 2770 C C . VAL B 1 31 ? 42 0.462 -6.957 1 98.12 31 VAL B C 1
ATOM 2772 O O . VAL B 1 31 ? 43.188 0.074 -6.996 1 98.12 31 VAL B O 1
ATOM 2775 N N . ILE B 1 32 ? 41.438 1.113 -7.855 1 97.62 32 ILE B N 1
ATOM 2776 C CA . ILE B 1 32 ? 42.188 1.486 -9.055 1 97.62 32 ILE B CA 1
ATOM 2777 C C . ILE B 1 32 ? 42.875 2.826 -8.836 1 97.62 32 ILE B C 1
ATOM 2779 O O . ILE B 1 32 ? 44.062 2.996 -9.203 1 97.62 32 ILE B O 1
ATOM 2783 N N . SER B 1 33 ? 42.188 3.787 -8.242 1 97.19 33 SER B N 1
ATOM 2784 C CA . SER B 1 33 ? 42.781 5.094 -7.957 1 97.19 33 SER B CA 1
ATOM 2785 C C . SER B 1 33 ? 42.062 5.758 -6.77 1 97.19 33 SER B C 1
ATOM 2787 O O . SER B 1 33 ? 40.938 5.441 -6.453 1 97.19 33 SER B O 1
ATOM 2789 N N . CYS B 1 34 ? 42.75 6.531 -6.09 1 97.56 34 CYS B N 1
ATOM 2790 C CA . CYS B 1 34 ? 42.281 7.387 -5 1 97.56 34 CYS B CA 1
ATOM 2791 C C . CYS B 1 34 ? 43 8.742 -5.043 1 97.56 34 CYS B C 1
ATOM 2793 O O . CYS B 1 34 ? 44.188 8.836 -4.793 1 97.56 34 CYS B O 1
ATOM 2795 N N . VAL B 1 35 ? 42.219 9.773 -5.414 1 96.19 35 VAL B N 1
ATOM 2796 C CA . VAL B 1 35 ? 42.781 11.102 -5.586 1 96.19 35 VAL B CA 1
ATOM 2797 C C . VAL B 1 35 ? 42.062 12.102 -4.688 1 96.19 35 VAL B C 1
ATOM 2799 O O . VAL B 1 35 ? 40.844 12.07 -4.578 1 96.19 35 VAL B O 1
ATOM 2802 N N . GLU B 1 36 ? 42.75 12.844 -4.004 1 93.62 36 GLU B N 1
ATOM 2803 C CA . GLU B 1 36 ? 42.156 13.898 -3.193 1 93.62 36 GLU B CA 1
ATOM 2804 C C . GLU B 1 36 ? 41.406 14.914 -4.066 1 93.62 36 GLU B C 1
ATOM 2806 O O . GLU B 1 36 ? 41.938 15.359 -5.086 1 93.62 36 GLU B O 1
ATOM 2811 N N . SER B 1 37 ? 40.062 15.062 -3.832 1 85.12 37 SER B N 1
ATOM 2812 C CA . SER B 1 37 ? 39.25 15.961 -4.629 1 85.12 37 SER B CA 1
ATOM 2813 C C . SER B 1 37 ? 39.688 17.422 -4.461 1 85.12 37 SER B C 1
ATOM 2815 O O . SER B 1 37 ? 40.062 17.828 -3.363 1 85.12 37 SER B O 1
ATOM 2817 N N . SER B 1 38 ? 40 18.031 -5.637 1 64.88 38 SER B N 1
ATOM 2818 C CA . SER B 1 38 ? 40.406 19.422 -5.59 1 64.88 38 SER B CA 1
ATOM 2819 C C . SER B 1 38 ? 39.25 20.344 -5.262 1 64.88 38 SER B C 1
ATOM 2821 O O . SER B 1 38 ? 39.344 21.562 -5.395 1 64.88 38 SER B O 1
ATOM 2823 N N . VAL B 1 39 ? 37.969 19.812 -5.168 1 54.44 39 VAL B N 1
ATOM 2824 C CA . VAL B 1 39 ? 37.031 20.906 -5.02 1 54.44 39 VAL B CA 1
ATOM 2825 C C . VAL B 1 39 ? 37.562 21.938 -4.027 1 54.44 39 VAL B C 1
ATOM 2827 O O . VAL B 1 39 ? 37.656 21.656 -2.826 1 54.44 39 VAL B O 1
ATOM 2830 N N . SER B 1 40 ? 38.625 22.5 -4.473 1 45.59 40 SER B N 1
ATOM 2831 C CA . SER B 1 40 ? 39.156 23.656 -3.752 1 45.59 40 SER B CA 1
ATOM 2832 C C . SER B 1 40 ? 38.094 24.703 -3.525 1 45.59 40 SER B C 1
ATOM 2834 O O . SER B 1 40 ? 37.594 25.344 -4.473 1 45.59 40 SER B O 1
ATOM 2836 N N . GLY B 1 41 ? 36.938 24.516 -3.043 1 39.84 41 GLY B N 1
ATOM 2837 C CA . GLY B 1 41 ? 36.281 25.797 -2.77 1 39.84 41 GLY B CA 1
ATOM 2838 C C . GLY B 1 41 ? 37.25 26.891 -2.4 1 39.84 41 GLY B C 1
ATOM 2839 O O . GLY B 1 41 ? 38.438 26.625 -2.133 1 39.84 41 GLY B O 1
ATOM 2840 N N . SER B 1 42 ? 36.656 28.25 -2.625 1 39.53 42 SER B N 1
ATOM 2841 C CA . SER B 1 42 ? 37.375 29.5 -2.365 1 39.53 42 SER B CA 1
ATOM 2842 C C . SER B 1 42 ? 38.312 29.359 -1.181 1 39.53 42 SER B C 1
ATOM 2844 O O . SER B 1 42 ? 38.156 28.453 -0.361 1 39.53 42 SER B O 1
ATOM 2846 N N . THR B 1 43 ? 39.219 30.359 -1.164 1 39.75 43 THR B N 1
ATOM 2847 C CA . THR B 1 43 ? 40.344 30.891 -0.398 1 39.75 43 THR B CA 1
ATOM 2848 C C . THR B 1 43 ? 40.031 30.906 1.093 1 39.75 43 THR B C 1
ATOM 2850 O O . THR B 1 43 ? 40.812 31.406 1.897 1 39.75 43 THR B O 1
ATOM 2853 N N . ASP B 1 44 ? 38.688 31.141 1.544 1 39.38 44 ASP B N 1
ATOM 2854 C CA . ASP B 1 44 ? 38.75 31.719 2.881 1 39.38 44 ASP B CA 1
ATOM 2855 C C . ASP B 1 44 ? 39.375 30.75 3.871 1 39.38 44 ASP B C 1
ATOM 2857 O O . ASP B 1 44 ? 39.125 29.547 3.805 1 39.38 44 ASP B O 1
ATOM 2861 N N . ALA B 1 45 ? 40.281 31.234 4.746 1 41.12 45 ALA B N 1
ATOM 2862 C CA . ALA B 1 45 ? 41.25 30.812 5.738 1 41.12 45 ALA B CA 1
ATOM 2863 C C . ALA B 1 45 ? 40.75 29.641 6.566 1 41.12 45 ALA B C 1
ATOM 2865 O O . ALA B 1 45 ? 41.5 28.703 6.855 1 41.12 45 ALA B O 1
ATOM 2866 N N . VAL B 1 46 ? 39.719 29.891 7.516 1 45.72 46 VAL B N 1
ATOM 2867 C CA . VAL B 1 46 ? 39.781 29.391 8.883 1 45.72 46 VAL B CA 1
ATOM 2868 C C . VAL B 1 46 ? 39.375 27.922 8.922 1 45.72 46 VAL B C 1
ATOM 2870 O O . VAL B 1 46 ? 39.938 27.125 9.672 1 45.72 46 VAL B O 1
ATOM 2873 N N . HIS B 1 47 ? 38.062 27.484 8.586 1 50.56 47 HIS B N 1
ATOM 2874 C CA . HIS B 1 47 ? 37.594 26.172 8.945 1 50.56 47 HIS B CA 1
ATOM 2875 C C . HIS B 1 47 ? 37.875 25.156 7.844 1 50.56 47 HIS B C 1
ATOM 2877 O O . HIS B 1 47 ? 37.438 25.344 6.699 1 50.56 47 HIS B O 1
ATOM 2883 N N . SER B 1 48 ? 39.031 24.469 7.789 1 54.53 48 SER B N 1
ATOM 2884 C CA . SER B 1 48 ? 39.531 23.422 6.918 1 54.53 48 SER B CA 1
ATOM 2885 C C . SER B 1 48 ? 38.438 22.469 6.488 1 54.53 48 SER B C 1
ATOM 2887 O O . SER B 1 48 ? 37.812 21.812 7.328 1 54.53 48 SER B O 1
ATOM 2889 N N . LYS B 1 49 ? 37.781 22.75 5.457 1 64.31 49 LYS B N 1
ATOM 2890 C CA . LYS B 1 49 ? 36.812 21.781 4.957 1 64.31 49 LYS B CA 1
ATOM 2891 C C . LYS B 1 49 ? 37.438 20.375 4.887 1 64.31 49 LYS B C 1
ATOM 2893 O O . LYS B 1 49 ? 38.594 20.234 4.539 1 64.31 49 LYS B O 1
ATOM 2898 N N . PRO B 1 50 ? 36.625 19.453 5.457 1 79.19 50 PRO B N 1
ATOM 2899 C CA . PRO B 1 50 ? 37.156 18.078 5.469 1 79.19 50 PRO B CA 1
ATOM 2900 C C . PRO B 1 50 ? 37.594 17.609 4.086 1 79.19 50 PRO B C 1
ATOM 2902 O O . PRO B 1 50 ? 36.969 17.969 3.082 1 79.19 50 PRO B O 1
ATOM 2905 N N . LYS B 1 51 ? 38.75 17.078 3.979 1 89 51 LYS B N 1
ATOM 2906 C CA . LYS B 1 51 ? 39.312 16.516 2.746 1 89 51 LYS B CA 1
ATOM 2907 C C . LYS B 1 51 ? 38.406 15.406 2.203 1 89 51 LYS B C 1
ATOM 2909 O O . LYS B 1 51 ? 37.844 14.625 2.971 1 89 51 LYS B O 1
ATOM 2914 N N . MET B 1 52 ? 38.125 15.5 0.9 1 95.25 52 MET B N 1
ATOM 2915 C CA . MET B 1 52 ? 37.375 14.453 0.198 1 95.25 52 MET B CA 1
ATOM 2916 C C . MET B 1 52 ? 38.281 13.719 -0.789 1 95.25 52 MET B C 1
ATOM 2918 O O . MET B 1 52 ? 39.25 14.281 -1.285 1 95.25 52 MET B O 1
ATOM 2922 N N . PHE B 1 53 ? 37.969 12.469 -1.026 1 97.5 53 PHE B N 1
ATOM 2923 C CA . PHE B 1 53 ? 38.75 11.625 -1.908 1 97.5 53 PHE B CA 1
ATOM 2924 C C . PHE B 1 53 ? 37.875 10.984 -2.977 1 97.5 53 PHE B C 1
ATOM 2926 O O . PHE B 1 53 ? 36.781 10.484 -2.68 1 97.5 53 PHE B O 1
ATOM 2933 N N . GLU B 1 54 ? 38.344 11.055 -4.227 1 97.94 54 GLU B N 1
ATOM 2934 C CA . GLU B 1 54 ? 37.719 10.367 -5.348 1 97.94 54 GLU B CA 1
ATOM 2935 C C . GLU B 1 54 ? 38.312 8.984 -5.559 1 97.94 54 GLU B C 1
ATOM 2937 O O . GLU B 1 54 ? 39.5 8.867 -5.859 1 97.94 54 GLU B O 1
ATOM 2942 N N . VAL B 1 55 ? 37.5 8.008 -5.418 1 98.25 55 VAL B N 1
ATOM 2943 C CA . VAL B 1 55 ? 37.969 6.633 -5.457 1 98.25 55 VAL B CA 1
ATOM 2944 C C . VAL B 1 55 ? 37.344 5.891 -6.625 1 98.25 55 VAL B C 1
ATOM 2946 O O . VAL B 1 55 ? 36.125 5.914 -6.785 1 98.25 55 VAL B O 1
ATOM 2949 N N . VAL B 1 56 ? 38.125 5.258 -7.469 1 97.94 56 VAL B N 1
ATOM 2950 C CA . VAL B 1 56 ? 37.656 4.387 -8.539 1 97.94 56 VAL B CA 1
ATOM 2951 C C . VAL B 1 56 ? 38 2.936 -8.219 1 97.94 56 VAL B C 1
ATOM 2953 O O . VAL B 1 56 ? 39.125 2.641 -7.824 1 97.94 56 VAL B O 1
ATOM 2956 N N . LEU B 1 57 ? 37.062 2.092 -8.344 1 98.25 57 LEU B N 1
ATOM 2957 C CA . LEU B 1 57 ? 37.219 0.67 -8.062 1 98.25 57 LEU B CA 1
ATOM 2958 C C . LEU B 1 57 ? 37.156 -0.148 -9.352 1 98.25 57 LEU B C 1
ATOM 2960 O O . LEU B 1 57 ? 36.625 0.308 -10.352 1 98.25 57 LEU B O 1
ATOM 2964 N N . ALA B 1 58 ? 37.719 -1.323 -9.297 1 97.69 58 ALA B N 1
ATOM 2965 C CA . ALA B 1 58 ? 37.688 -2.219 -10.453 1 97.69 58 ALA B CA 1
ATOM 2966 C C . ALA B 1 58 ? 36.219 -2.604 -10.781 1 97.69 58 ALA B C 1
ATOM 2968 O O . ALA B 1 58 ? 35.875 -2.783 -11.945 1 97.69 58 ALA B O 1
ATOM 2969 N N . ASP B 1 59 ? 35.438 -2.82 -9.828 1 97.44 59 ASP B N 1
ATOM 2970 C CA . ASP B 1 59 ? 34 -3.096 -9.898 1 97.44 59 ASP B CA 1
ATOM 2971 C C . ASP B 1 59 ? 33.281 -2.643 -8.625 1 97.44 59 ASP B C 1
ATOM 2973 O O . ASP B 1 59 ? 33.938 -2.318 -7.625 1 97.44 59 ASP B O 1
ATOM 2977 N N . THR B 1 60 ? 32.031 -2.527 -8.68 1 98.31 60 THR B N 1
ATOM 2978 C CA . THR B 1 60 ? 31.344 -1.993 -7.508 1 98.31 60 THR B CA 1
ATOM 2979 C C . THR B 1 60 ? 29.875 -2.373 -7.516 1 98.31 60 THR B C 1
ATOM 2981 O O . THR B 1 60 ? 29.297 -2.633 -8.578 1 98.31 60 THR B O 1
ATOM 2984 N N . VAL B 1 61 ? 29.281 -2.389 -6.34 1 98.69 61 VAL B N 1
ATOM 2985 C CA . VAL B 1 61 ? 27.844 -2.588 -6.199 1 98.69 61 VAL B CA 1
ATOM 2986 C C . VAL B 1 61 ? 27.141 -1.238 -6.043 1 98.69 61 VAL B C 1
ATOM 2988 O O . VAL B 1 61 ? 25.922 -1.178 -5.863 1 98.69 61 VAL B O 1
ATOM 2991 N N . ILE B 1 62 ? 27.906 -0.133 -6.141 1 98.81 62 ILE B N 1
ATOM 2992 C CA . ILE B 1 62 ? 27.359 1.215 -5.996 1 98.81 62 ILE B CA 1
ATOM 2993 C C . ILE B 1 62 ? 27 1.773 -7.367 1 98.81 62 ILE B C 1
ATOM 2995 O O . ILE B 1 62 ? 27.828 1.81 -8.273 1 98.81 62 ILE B O 1
ATOM 2999 N N . PHE B 1 63 ? 25.797 2.174 -7.551 1 98.06 63 PHE B N 1
ATOM 3000 C CA . PHE B 1 63 ? 25.344 2.822 -8.773 1 98.06 63 PHE B CA 1
ATOM 3001 C C . PHE B 1 63 ? 25.562 4.328 -8.703 1 98.06 63 PHE B C 1
ATOM 3003 O O . PHE B 1 63 ? 25.094 4.992 -7.781 1 98.06 63 PHE B O 1
ATOM 3010 N N . PRO B 1 64 ? 26.281 5.051 -9.453 1 95.5 64 PRO B N 1
ATOM 3011 C CA . PRO B 1 64 ? 26.609 6.473 -9.336 1 95.5 64 PRO B CA 1
ATOM 3012 C C . PRO B 1 64 ? 25.453 7.383 -9.742 1 95.5 64 PRO B C 1
ATOM 3014 O O . PRO B 1 64 ? 25.359 8.523 -9.273 1 95.5 64 PRO B O 1
ATOM 3017 N N . THR B 1 65 ? 24.594 7.199 -10.594 1 89.5 65 THR B N 1
ATOM 3018 C CA . THR B 1 65 ? 23.453 7.934 -11.133 1 89.5 65 THR B CA 1
ATOM 3019 C C . THR B 1 65 ? 23.281 7.633 -12.617 1 89.5 65 THR B C 1
ATOM 3021 O O . THR B 1 65 ? 24.234 7.25 -13.297 1 89.5 65 THR B O 1
ATOM 3024 N N . GLY B 1 66 ? 22.125 7.875 -12.984 1 87.94 66 GLY B N 1
ATOM 3025 C CA . GLY B 1 66 ? 21.828 7.664 -14.391 1 87.94 66 GLY B CA 1
ATOM 3026 C C . GLY B 1 66 ? 20.359 7.367 -14.648 1 87.94 66 GLY B C 1
ATOM 3027 O O . GLY B 1 66 ? 19.672 6.805 -13.789 1 87.94 66 GLY B O 1
ATOM 3028 N N . GLY B 1 67 ? 19.906 7.766 -15.805 1 82.25 67 GLY B N 1
ATOM 3029 C CA . GLY B 1 67 ? 18.531 7.504 -16.172 1 82.25 67 GLY B CA 1
ATOM 3030 C C . GLY B 1 67 ? 17.531 8.117 -15.211 1 82.25 67 GLY B C 1
ATOM 3031 O O . GLY B 1 67 ? 16.469 7.555 -14.977 1 82.25 67 GLY B O 1
ATOM 3032 N N . GLY B 1 68 ? 17.891 9.102 -14.523 1 90.12 68 GLY B N 1
ATOM 3033 C CA . GLY B 1 68 ? 16.984 9.75 -13.578 1 90.12 68 GLY B CA 1
ATOM 3034 C C . GLY B 1 68 ? 17.047 9.156 -12.188 1 90.12 68 GLY B C 1
ATOM 3035 O O . GLY B 1 68 ? 16.422 9.672 -11.258 1 90.12 68 GLY B O 1
ATOM 3036 N N . GLN B 1 69 ? 17.844 8.117 -12.023 1 95.31 69 GLN B N 1
ATOM 3037 C CA . GLN B 1 69 ? 17.953 7.457 -10.734 1 95.31 69 GLN B CA 1
ATOM 3038 C C . GLN B 1 69 ? 19.125 8.016 -9.938 1 95.31 69 GLN B C 1
ATOM 3040 O O . GLN B 1 69 ? 20.25 8.07 -10.438 1 95.31 69 GLN B O 1
ATOM 3045 N N . PRO B 1 70 ? 18.891 8.477 -8.711 1 97.38 70 PRO B N 1
ATOM 3046 C CA . PRO B 1 70 ? 19.984 8.93 -7.848 1 97.38 70 PRO B CA 1
ATOM 3047 C C . PRO B 1 70 ? 20.969 7.816 -7.523 1 97.38 70 PRO B C 1
ATOM 3049 O O . PRO B 1 70 ? 20.672 6.637 -7.746 1 97.38 70 PRO B O 1
ATOM 3052 N N . ASN B 1 71 ? 22.078 8.25 -7.035 1 98.12 71 ASN B N 1
ATOM 3053 C CA . ASN B 1 71 ? 23.141 7.309 -6.754 1 98.12 71 ASN B CA 1
ATOM 3054 C C . ASN B 1 71 ? 22.844 6.477 -5.504 1 98.12 71 ASN B C 1
ATOM 3056 O O . ASN B 1 71 ? 21.984 6.844 -4.703 1 98.12 71 ASN B O 1
ATOM 3060 N N . ASP B 1 72 ? 23.5 5.305 -5.465 1 98.44 72 ASP B N 1
ATOM 3061 C CA . ASP B 1 72 ? 23.547 4.512 -4.238 1 98.44 72 ASP B CA 1
ATOM 3062 C C . ASP B 1 72 ? 24.547 5.102 -3.244 1 98.44 72 ASP B C 1
ATOM 3064 O O . ASP B 1 72 ? 25.375 5.938 -3.609 1 98.44 72 ASP B O 1
ATOM 3068 N N . LEU B 1 73 ? 24.406 4.703 -2.068 1 98.62 73 LEU B N 1
ATOM 3069 C CA . LEU B 1 73 ? 25.391 4.953 -1.014 1 98.62 73 LEU B CA 1
ATOM 3070 C C . LEU B 1 73 ? 25.797 3.648 -0.342 1 98.62 73 LEU B C 1
ATOM 3072 O O . LEU B 1 73 ? 25.344 2.572 -0.728 1 98.62 73 LEU B O 1
ATOM 3076 N N . GLY B 1 74 ? 26.719 3.699 0.567 1 98.75 74 GLY B N 1
ATOM 3077 C CA . GLY B 1 74 ? 27.266 2.547 1.257 1 98.75 74 GLY B CA 1
ATOM 3078 C C . GLY B 1 74 ? 28.594 2.838 1.933 1 98.75 74 GLY B C 1
ATOM 3079 O O . GLY B 1 74 ? 28.797 3.932 2.459 1 98.75 74 GLY B O 1
ATOM 3080 N N . LYS B 1 75 ? 29.438 1.766 1.997 1 98.81 75 LYS B N 1
ATOM 3081 C CA . LYS B 1 75 ? 30.734 1.905 2.648 1 98.81 75 LYS B CA 1
ATOM 3082 C C . LYS B 1 75 ? 31.812 1.151 1.882 1 98.81 75 LYS B C 1
ATOM 3084 O O . LYS B 1 75 ? 31.531 0.126 1.255 1 98.81 75 LYS B O 1
ATOM 3089 N N . ILE B 1 76 ? 32.969 1.686 1.921 1 98.69 76 ILE B N 1
ATOM 3090 C CA . ILE B 1 76 ? 34.188 1.003 1.479 1 98.69 76 ILE B CA 1
ATOM 3091 C C . ILE B 1 76 ? 35.125 0.774 2.672 1 98.69 76 ILE B C 1
ATOM 3093 O O . ILE B 1 76 ? 35.625 1.729 3.264 1 98.69 76 ILE B O 1
ATOM 3097 N N . ASN B 1 77 ? 35.312 -0.469 3.092 1 98.31 77 ASN B N 1
ATOM 3098 C CA . ASN B 1 77 ? 36.062 -0.801 4.301 1 98.31 77 ASN B CA 1
ATOM 3099 C C . ASN B 1 77 ? 35.531 -0.034 5.512 1 98.31 77 ASN B C 1
ATOM 3101 O O . ASN B 1 77 ? 36.312 0.515 6.289 1 98.31 77 ASN B O 1
ATOM 3105 N N . GLY B 1 78 ? 34.312 0.064 5.539 1 98.25 78 GLY B N 1
ATOM 3106 C CA . GLY B 1 78 ? 33.688 0.726 6.672 1 98.25 78 GLY B CA 1
ATOM 3107 C C . GLY B 1 78 ? 33.625 2.234 6.531 1 98.25 78 GLY B C 1
ATOM 3108 O O . GLY B 1 78 ? 32.969 2.918 7.324 1 98.25 78 GLY B O 1
ATOM 3109 N N . ILE B 1 79 ? 34.312 2.871 5.547 1 98.19 79 ILE B N 1
ATOM 3110 C CA . ILE B 1 79 ? 34.312 4.309 5.312 1 98.19 79 ILE B CA 1
ATOM 3111 C C . ILE B 1 79 ? 33.062 4.688 4.523 1 98.19 79 ILE B C 1
ATOM 3113 O O . ILE B 1 79 ? 32.812 4.188 3.418 1 98.19 79 ILE B O 1
ATOM 3117 N N . PRO B 1 80 ? 32.25 5.578 5.004 1 98.44 80 PRO B N 1
ATOM 3118 C CA . PRO B 1 80 ? 31.016 5.938 4.316 1 98.44 80 PRO B CA 1
ATOM 3119 C C . PRO B 1 80 ? 31.266 6.598 2.963 1 98.44 80 PRO B C 1
ATOM 3121 O O . PRO B 1 80 ? 32.156 7.438 2.832 1 98.44 80 PRO B O 1
ATOM 3124 N N . ILE B 1 81 ? 30.516 6.195 1.974 1 98.56 81 ILE B N 1
ATOM 3125 C CA . ILE B 1 81 ? 30.469 6.863 0.678 1 98.56 81 ILE B CA 1
ATOM 3126 C C . ILE B 1 81 ? 29.547 8.07 0.746 1 98.56 81 ILE B C 1
ATOM 3128 O O . ILE B 1 81 ? 28.328 7.914 0.93 1 98.56 81 ILE B O 1
ATOM 3132 N N . VAL B 1 82 ? 30.062 9.211 0.536 1 96.94 82 VAL B N 1
ATOM 3133 C CA . VAL B 1 82 ? 29.25 10.422 0.693 1 96.94 82 VAL B CA 1
ATOM 3134 C C . VAL B 1 82 ? 28.562 10.75 -0.624 1 96.94 82 VAL B C 1
ATOM 3136 O O . VAL B 1 82 ? 27.562 11.469 -0.64 1 96.94 82 VAL B O 1
ATOM 3139 N N . ASP B 1 83 ? 29.156 10.297 -1.689 1 97.38 83 ASP B N 1
ATOM 3140 C CA . ASP B 1 83 ? 28.594 10.523 -3.018 1 97.38 83 ASP B CA 1
ATOM 3141 C C . ASP B 1 83 ? 29.172 9.547 -4.035 1 97.38 83 ASP B C 1
ATOM 3143 O O . ASP B 1 83 ? 30.234 8.969 -3.803 1 97.38 83 ASP B O 1
ATOM 3147 N N . ALA B 1 84 ? 28.484 9.312 -5.047 1 98.19 84 ALA B N 1
ATOM 3148 C CA . ALA B 1 84 ? 28.938 8.508 -6.18 1 98.19 84 ALA B CA 1
ATOM 3149 C C . ALA B 1 84 ? 28.5 9.125 -7.504 1 98.19 84 ALA B C 1
ATOM 3151 O O . ALA B 1 84 ? 27.312 9.422 -7.699 1 98.19 84 ALA B O 1
ATOM 3152 N N . ARG B 1 85 ? 29.438 9.242 -8.422 1 95.88 85 ARG B N 1
ATOM 3153 C CA . ARG B 1 85 ? 29.125 9.953 -9.656 1 95.88 85 ARG B CA 1
ATOM 3154 C C . ARG B 1 85 ? 29.719 9.234 -10.867 1 95.88 85 ARG B C 1
ATOM 3156 O O . ARG B 1 85 ? 30.672 8.453 -10.734 1 95.88 85 ARG B O 1
ATOM 3163 N N . ARG B 1 86 ? 29.109 9.539 -11.93 1 94.06 86 ARG B N 1
ATOM 3164 C CA . ARG B 1 86 ? 29.656 9.078 -13.203 1 94.06 86 ARG B CA 1
ATOM 3165 C C . ARG B 1 86 ? 30.656 10.078 -13.758 1 94.06 86 ARG B C 1
ATOM 3167 O O . ARG B 1 86 ? 30.344 11.258 -13.914 1 94.06 86 ARG B O 1
ATOM 3174 N N . VAL B 1 87 ? 31.828 9.695 -14 1 93 87 VAL B N 1
ATOM 3175 C CA . VAL B 1 87 ? 32.844 10.469 -14.703 1 93 87 VAL B CA 1
ATOM 3176 C C . VAL B 1 87 ? 33.375 9.672 -15.891 1 93 87 VAL B C 1
ATOM 3178 O O . VAL B 1 87 ? 34.156 8.727 -15.711 1 93 87 VAL B O 1
ATOM 3181 N N . GLY B 1 88 ? 32.938 10.094 -17.094 1 88.88 88 GLY B N 1
ATOM 3182 C CA . GLY B 1 88 ? 33.219 9.227 -18.234 1 88.88 88 GLY B CA 1
ATOM 3183 C C . GLY B 1 88 ? 32.594 7.852 -18.094 1 88.88 88 GLY B C 1
ATOM 3184 O O . GLY B 1 88 ? 31.375 7.734 -17.891 1 88.88 88 GLY B O 1
ATOM 3185 N N . LEU B 1 89 ? 33.438 6.824 -18.141 1 89.38 89 LEU B N 1
ATOM 3186 C CA . LEU B 1 89 ? 32.938 5.457 -18.031 1 89.38 89 LEU B CA 1
ATOM 3187 C C . LEU B 1 89 ? 33.156 4.895 -16.641 1 89.38 89 LEU B C 1
ATOM 3189 O O . LEU B 1 89 ? 32.875 3.723 -16.375 1 89.38 89 LEU B O 1
ATOM 3193 N N . ASP B 1 90 ? 33.594 5.801 -15.758 1 93.12 90 ASP B N 1
ATOM 3194 C CA . ASP B 1 90 ? 33.938 5.32 -14.422 1 93.12 90 ASP B CA 1
ATOM 3195 C C . ASP B 1 90 ? 32.875 5.703 -13.398 1 93.12 90 ASP B C 1
ATOM 3197 O O . ASP B 1 90 ? 32.25 6.758 -13.516 1 93.12 90 ASP B O 1
ATOM 3201 N N . CYS B 1 91 ? 32.719 4.824 -12.484 1 96.19 91 CYS B N 1
ATOM 3202 C CA . CYS B 1 91 ? 32 5.156 -11.25 1 96.19 91 CYS B CA 1
ATOM 3203 C C . CYS B 1 91 ? 32.969 5.703 -10.211 1 96.19 91 CYS B C 1
ATOM 3205 O O . CYS B 1 91 ? 33.875 4.996 -9.758 1 96.19 91 CYS B O 1
ATOM 3207 N N . VAL B 1 92 ? 32.812 6.949 -9.859 1 97.81 92 VAL B N 1
ATOM 3208 C CA . VAL B 1 92 ? 33.688 7.602 -8.891 1 97.81 92 VAL B CA 1
ATOM 3209 C C . VAL B 1 92 ? 32.969 7.711 -7.543 1 97.81 92 VAL B C 1
ATOM 3211 O O . VAL B 1 92 ? 31.906 8.32 -7.445 1 97.81 92 VAL B O 1
ATOM 3214 N N . HIS B 1 93 ? 33.531 7.113 -6.516 1 98.44 93 HIS B N 1
ATOM 3215 C CA . HIS B 1 93 ? 33.031 7.184 -5.152 1 98.44 93 HIS B CA 1
ATOM 3216 C C . HIS B 1 93 ? 33.719 8.305 -4.367 1 98.44 93 HIS B C 1
ATOM 3218 O O . HIS B 1 93 ? 34.938 8.414 -4.371 1 98.44 93 HIS B O 1
ATOM 3224 N N . ILE B 1 94 ? 32.969 9.102 -3.676 1 97.94 94 ILE B N 1
ATOM 3225 C CA . ILE B 1 94 ? 33.531 10.18 -2.863 1 97.94 94 ILE B CA 1
ATOM 3226 C C . ILE B 1 94 ? 33.531 9.766 -1.394 1 97.94 94 ILE B C 1
ATOM 3228 O O . ILE B 1 94 ? 32.5 9.438 -0.83 1 97.94 94 ILE B O 1
ATOM 3232 N N . LEU B 1 95 ? 34.719 9.773 -0.788 1 97.69 95 LEU B N 1
ATOM 3233 C CA . LEU B 1 95 ? 34.906 9.398 0.608 1 97.69 95 LEU B CA 1
ATOM 3234 C C . LEU B 1 95 ? 35.562 10.539 1.391 1 97.69 95 LEU B C 1
ATOM 3236 O O . LEU B 1 95 ? 36.188 11.422 0.805 1 97.69 95 LEU B O 1
ATOM 3240 N N . ASN B 1 96 ? 35.375 10.461 2.682 1 95.56 96 ASN B N 1
ATOM 3241 C CA . ASN B 1 96 ? 36.031 11.445 3.535 1 95.56 96 ASN B CA 1
ATOM 3242 C C . ASN B 1 96 ? 37.406 10.953 4.02 1 95.56 96 ASN B C 1
ATOM 3244 O O . ASN B 1 96 ? 38.156 11.703 4.633 1 95.56 96 ASN B O 1
ATOM 3248 N N . ASN B 1 97 ? 37.75 9.695 3.834 1 96.44 97 ASN B N 1
ATOM 3249 C CA . ASN B 1 97 ? 39.062 9.102 4.125 1 96.44 97 ASN B CA 1
ATOM 3250 C C . ASN B 1 97 ? 39.625 8.359 2.914 1 96.44 97 ASN B C 1
ATOM 3252 O O . ASN B 1 97 ? 38.844 7.789 2.127 1 96.44 97 ASN B O 1
ATOM 3256 N N . PRO B 1 98 ? 40.906 8.383 2.789 1 96.44 98 PRO B N 1
ATOM 3257 C CA . PRO B 1 98 ? 41.5 7.73 1.624 1 96.44 98 PRO B CA 1
ATOM 3258 C C . PRO B 1 98 ? 41.562 6.211 1.768 1 96.44 98 PRO B C 1
ATOM 3260 O O . PRO B 1 98 ? 41.375 5.684 2.873 1 96.44 98 PRO B O 1
ATOM 3263 N N . VAL B 1 99 ? 41.656 5.562 0.71 1 97.56 99 VAL B N 1
ATOM 3264 C CA . VAL B 1 99 ? 42.031 4.152 0.603 1 97.56 99 VAL B CA 1
ATOM 3265 C C . VAL B 1 99 ? 43.281 4 -0.264 1 97.56 99 VAL B C 1
ATOM 3267 O O . VAL B 1 99 ? 43.625 4.91 -1.021 1 97.56 99 VAL B O 1
ATOM 3270 N N . GLU B 1 100 ? 43.938 2.906 -0.189 1 96.62 100 GLU B N 1
ATOM 3271 C CA . GLU B 1 100 ? 45.219 2.744 -0.889 1 96.62 100 GLU B CA 1
ATOM 3272 C C . GLU B 1 100 ? 45 2.105 -2.26 1 96.62 100 GLU B C 1
ATOM 3274 O O . GLU B 1 100 ? 44.281 1.127 -2.391 1 96.62 100 GLU B O 1
ATOM 3279 N N . LYS B 1 101 ? 45.656 2.672 -3.25 1 96.06 101 LYS B N 1
ATOM 3280 C CA . LYS B 1 101 ? 45.656 2.068 -4.578 1 96.06 101 LYS B CA 1
ATOM 3281 C C . LYS B 1 101 ? 46.062 0.601 -4.516 1 96.06 101 LYS B C 1
ATOM 3283 O O . LYS B 1 101 ? 46.969 0.235 -3.74 1 96.06 101 LYS B O 1
ATOM 3288 N N . ASP B 1 102 ? 45.406 -0.235 -5.258 1 95.94 102 ASP B N 1
ATOM 3289 C CA . ASP B 1 102 ? 45.688 -1.654 -5.441 1 95.94 102 ASP B CA 1
ATOM 3290 C C . ASP B 1 102 ? 45.281 -2.461 -4.211 1 95.94 102 ASP B C 1
ATOM 3292 O O . ASP B 1 102 ? 45.438 -3.686 -4.188 1 95.94 102 ASP B O 1
ATOM 3296 N N . GLN B 1 103 ? 44.719 -1.812 -3.24 1 96.19 103 GLN B N 1
ATOM 3297 C CA . GLN B 1 103 ? 44.219 -2.49 -2.053 1 96.19 103 GLN B CA 1
ATOM 3298 C C . GLN B 1 103 ? 42.906 -3.221 -2.355 1 96.19 103 GLN B C 1
ATOM 3300 O O . GLN B 1 103 ? 42.062 -2.709 -3.088 1 96.19 103 GLN B O 1
ATOM 3305 N N . VAL B 1 104 ? 42.844 -4.426 -1.841 1 97.56 104 VAL B N 1
ATOM 3306 C CA . VAL B 1 104 ? 41.562 -5.109 -1.869 1 97.56 104 VAL B CA 1
ATOM 3307 C C . VAL B 1 104 ? 40.625 -4.531 -0.797 1 97.56 104 VAL B C 1
ATOM 3309 O O . VAL B 1 104 ? 41.031 -4.426 0.369 1 97.56 104 VAL B O 1
ATOM 3312 N N . VAL B 1 105 ? 39.469 -4.109 -1.177 1 98.31 105 VAL B N 1
ATOM 3313 C CA . VAL B 1 105 ? 38.562 -3.479 -0.241 1 98.31 105 VAL B CA 1
ATOM 3314 C C . VAL B 1 105 ? 37.188 -4.18 -0.305 1 98.31 105 VAL B C 1
ATOM 3316 O O . VAL B 1 105 ? 36.875 -4.828 -1.302 1 98.31 105 VAL B O 1
ATOM 3319 N N . GLN B 1 106 ? 36.469 -4.074 0.74 1 98.62 106 GLN B N 1
ATOM 3320 C CA . GLN B 1 106 ? 35.094 -4.539 0.827 1 98.62 106 GLN B CA 1
ATOM 3321 C C . GLN B 1 106 ? 34.125 -3.391 0.604 1 98.62 106 GLN B C 1
ATOM 3323 O O . GLN B 1 106 ? 34.219 -2.346 1.251 1 98.62 106 GLN B O 1
ATOM 3328 N N . VAL B 1 107 ? 33.25 -3.535 -0.362 1 98.75 107 VAL B N 1
ATOM 3329 C CA . VAL B 1 107 ? 32.188 -2.545 -0.602 1 98.75 107 VAL B CA 1
ATOM 3330 C C . VAL B 1 107 ? 30.844 -3.082 -0.111 1 98.75 107 VAL B C 1
ATOM 3332 O O . VAL B 1 107 ? 30.422 -4.172 -0.51 1 98.75 107 VAL B O 1
ATOM 3335 N N . ASP B 1 108 ? 30.203 -2.338 0.795 1 98.81 108 ASP B N 1
ATOM 3336 C CA . ASP B 1 108 ? 28.891 -2.691 1.313 1 98.81 108 ASP B CA 1
ATOM 3337 C C . ASP B 1 108 ? 27.844 -1.658 0.905 1 98.81 108 ASP B C 1
ATOM 3339 O O . ASP B 1 108 ? 28.016 -0.464 1.156 1 98.81 108 ASP B O 1
ATOM 3343 N N . LEU B 1 109 ? 26.797 -2.105 0.331 1 98.75 109 LEU B N 1
ATOM 3344 C CA . LEU B 1 109 ? 25.734 -1.265 -0.228 1 98.75 109 LEU B CA 1
ATOM 3345 C C . LEU B 1 109 ? 24.703 -0.903 0.838 1 98.75 109 LEU B C 1
ATOM 3347 O O . LEU B 1 109 ? 24.359 -1.737 1.674 1 98.75 109 LEU B O 1
ATOM 3351 N N . ASP B 1 110 ? 24.25 0.359 0.875 1 98.69 110 ASP B N 1
ATOM 3352 C CA . ASP B 1 110 ? 23.016 0.69 1.569 1 98.69 110 ASP B CA 1
ATOM 3353 C C . ASP B 1 110 ? 21.812 0.078 0.861 1 98.69 110 ASP B C 1
ATOM 3355 O O . ASP B 1 110 ? 21.203 0.707 -0.016 1 98.69 110 ASP B O 1
ATOM 3359 N N . TRP B 1 111 ? 21.438 -1.06 1.299 1 98.31 111 TRP B N 1
ATOM 3360 C CA . TRP B 1 111 ? 20.438 -1.854 0.595 1 98.31 111 TRP B CA 1
ATOM 3361 C C . TRP B 1 111 ? 19.094 -1.142 0.581 1 98.31 111 TRP B C 1
ATOM 3363 O O . TRP B 1 111 ? 18.375 -1.178 -0.422 1 98.31 111 TRP B O 1
ATOM 3373 N N . ASP B 1 112 ? 18.719 -0.557 1.663 1 97.25 112 ASP B N 1
ATOM 3374 C CA . ASP B 1 112 ? 17.422 0.106 1.745 1 97.25 112 ASP B CA 1
ATOM 3375 C C . ASP B 1 112 ? 17.281 1.187 0.674 1 97.25 112 ASP B C 1
ATOM 3377 O O . ASP B 1 112 ? 16.25 1.296 0.022 1 97.25 112 ASP B O 1
ATOM 3381 N N . ARG B 1 113 ? 18.312 1.961 0.503 1 97.88 113 ARG B N 1
ATOM 3382 C CA . ARG B 1 113 ? 18.328 3.008 -0.514 1 97.88 113 ARG B CA 1
ATOM 3383 C C . ARG B 1 113 ? 18.234 2.412 -1.915 1 97.88 113 ARG B C 1
ATOM 3385 O O . ARG B 1 113 ? 17.438 2.869 -2.738 1 97.88 113 ARG B O 1
ATOM 3392 N N . ARG B 1 114 ? 19.047 1.333 -2.225 1 98.56 114 ARG B N 1
ATOM 3393 C CA . ARG B 1 114 ? 19.016 0.658 -3.518 1 98.56 114 ARG B CA 1
ATOM 3394 C C . ARG B 1 114 ? 17.625 0.114 -3.822 1 98.56 114 ARG B C 1
ATOM 3396 O O . ARG B 1 114 ? 17.094 0.343 -4.906 1 98.56 114 ARG B O 1
ATOM 3403 N N . PHE B 1 115 ? 17.125 -0.555 -2.885 1 98.38 115 PHE B N 1
ATOM 3404 C CA . PHE B 1 115 ? 15.844 -1.221 -3.109 1 98.38 115 PHE B CA 1
ATOM 3405 C C . PHE B 1 115 ? 14.734 -0.2 -3.316 1 98.38 115 PHE B C 1
ATOM 3407 O O . PHE B 1 115 ? 13.844 -0.401 -4.152 1 98.38 115 PHE B O 1
ATOM 3414 N N . ASP B 1 116 ? 14.75 0.853 -2.57 1 98.19 116 ASP B N 1
ATOM 3415 C CA . ASP B 1 116 ? 13.797 1.944 -2.768 1 98.19 116 ASP B CA 1
ATOM 3416 C C . ASP B 1 116 ? 13.859 2.471 -4.199 1 98.19 116 ASP B C 1
ATOM 3418 O O . ASP B 1 116 ? 12.82 2.6 -4.859 1 98.19 116 ASP B O 1
ATOM 3422 N N . HIS B 1 117 ? 15.039 2.742 -4.633 1 98.5 117 HIS B N 1
ATOM 3423 C CA . HIS B 1 117 ? 15.211 3.27 -5.98 1 98.5 117 HIS B CA 1
ATOM 3424 C C . HIS B 1 117 ? 14.758 2.262 -7.027 1 98.5 117 HIS B C 1
ATOM 3426 O O . HIS B 1 117 ? 14.141 2.635 -8.031 1 98.5 117 HIS B O 1
ATOM 3432 N N . MET B 1 118 ? 15.07 1.001 -6.781 1 98.38 118 MET B N 1
ATOM 3433 C CA . MET B 1 118 ? 14.664 -0.043 -7.719 1 98.38 118 MET B CA 1
ATOM 3434 C C . MET B 1 118 ? 13.141 -0.135 -7.805 1 98.38 118 MET B C 1
ATOM 3436 O O . MET B 1 118 ? 12.586 -0.305 -8.891 1 98.38 118 MET B O 1
ATOM 3440 N N . GLN B 1 119 ? 12.461 -0.064 -6.652 1 98.5 119 GLN B N 1
ATOM 3441 C CA . GLN B 1 119 ? 11 -0.109 -6.648 1 98.5 119 GLN B CA 1
ATOM 3442 C C . GLN B 1 119 ? 10.414 1.042 -7.461 1 98.5 119 GLN B C 1
ATOM 3444 O O . GLN B 1 119 ? 9.523 0.835 -8.281 1 98.5 119 GLN B O 1
ATOM 3449 N N . GLN B 1 120 ? 10.938 2.232 -7.211 1 98.62 120 GLN B N 1
ATOM 3450 C CA . GLN B 1 120 ? 10.398 3.408 -7.883 1 98.62 120 GLN B CA 1
ATOM 3451 C C . GLN B 1 120 ? 10.688 3.369 -9.375 1 98.62 120 GLN B C 1
ATOM 3453 O O . GLN B 1 120 ? 9.797 3.604 -10.195 1 98.62 120 GLN B O 1
ATOM 3458 N N . HIS B 1 121 ? 11.914 3.113 -9.727 1 98.31 121 HIS B N 1
ATOM 3459 C CA . HIS B 1 121 ? 12.344 3.137 -11.117 1 98.31 121 HIS B CA 1
ATOM 3460 C C . HIS B 1 121 ? 11.641 2.057 -11.93 1 98.31 121 HIS B C 1
ATOM 3462 O O . HIS B 1 121 ? 11.156 2.32 -13.031 1 98.31 121 HIS B O 1
ATOM 3468 N N . SER B 1 122 ? 11.586 0.851 -11.375 1 98.25 122 SER B N 1
ATOM 3469 C CA . SER B 1 122 ? 10.883 -0.232 -12.055 1 98.25 122 SER B CA 1
ATOM 3470 C C . SER B 1 122 ? 9.391 0.062 -12.172 1 98.25 122 SER B C 1
ATOM 3472 O O . SER B 1 122 ? 8.766 -0.249 -13.188 1 98.25 122 SER B O 1
ATOM 3474 N N . ALA B 1 123 ? 8.805 0.613 -11.102 1 98.62 123 ALA B N 1
ATOM 3475 C CA . ALA B 1 123 ? 7.402 1.018 -11.164 1 98.62 123 ALA B CA 1
ATOM 3476 C C . ALA B 1 123 ? 7.172 2.043 -12.273 1 98.62 123 ALA B C 1
ATOM 3478 O O . ALA B 1 123 ? 6.148 2.006 -12.953 1 98.62 123 ALA B O 1
ATOM 3479 N N . GLN B 1 124 ? 8.109 3.006 -12.398 1 98.38 124 GLN B N 1
ATOM 3480 C CA . GLN B 1 124 ? 8.008 3.996 -13.469 1 98.38 124 GLN B CA 1
ATOM 3481 C C . GLN B 1 124 ? 7.957 3.324 -14.836 1 98.38 124 GLN B C 1
ATOM 3483 O O . GLN B 1 124 ? 7.141 3.689 -15.688 1 98.38 124 GLN B O 1
ATOM 3488 N N . HIS B 1 125 ? 8.844 2.354 -15.094 1 97.81 125 HIS B N 1
ATOM 3489 C CA . HIS B 1 125 ? 8.836 1.618 -16.344 1 97.81 125 HIS B CA 1
ATOM 3490 C C . HIS B 1 125 ? 7.504 0.913 -16.578 1 97.81 125 HIS B C 1
ATOM 3492 O O . HIS B 1 125 ? 6.934 0.983 -17.656 1 97.81 125 HIS B O 1
ATOM 3498 N N . LEU B 1 126 ? 7.051 0.231 -15.562 1 98.31 126 LEU B N 1
ATOM 3499 C CA . LEU B 1 126 ? 5.793 -0.504 -15.648 1 98.31 126 LEU B CA 1
ATOM 3500 C C . LEU B 1 126 ? 4.629 0.442 -15.922 1 98.31 126 LEU B C 1
ATOM 3502 O O . LEU B 1 126 ? 3.809 0.185 -16.812 1 98.31 126 LEU B O 1
ATOM 3506 N N . LEU B 1 127 ? 4.562 1.507 -15.164 1 98.56 127 LEU B N 1
ATOM 3507 C CA . LEU B 1 127 ? 3.523 2.523 -15.297 1 98.56 127 LEU B CA 1
ATOM 3508 C C . LEU B 1 127 ? 3.504 3.1 -16.703 1 98.56 127 LEU B C 1
ATOM 3510 O O . LEU B 1 127 ? 2.443 3.199 -17.328 1 98.56 127 LEU B O 1
ATOM 3514 N N . SER B 1 128 ? 4.652 3.445 -17.219 1 98.19 128 SER B N 1
ATOM 3515 C CA . SER B 1 128 ? 4.762 4.012 -18.547 1 98.19 128 SER B CA 1
ATOM 3516 C C . SER B 1 128 ? 4.312 3.016 -19.609 1 98.19 128 SER B C 1
ATOM 3518 O O . SER B 1 128 ? 3.605 3.379 -20.562 1 98.19 128 SER B O 1
ATOM 3520 N N . ALA B 1 129 ? 4.742 1.789 -19.469 1 98 129 ALA B N 1
ATOM 3521 C CA . ALA B 1 129 ? 4.387 0.75 -20.438 1 98 129 ALA B CA 1
ATOM 3522 C C . ALA B 1 129 ? 2.873 0.56 -20.5 1 98 129 ALA B C 1
ATOM 3524 O O . ALA B 1 129 ? 2.297 0.494 -21.594 1 98 129 ALA B O 1
ATOM 3525 N N . ILE B 1 130 ? 2.244 0.505 -19.328 1 98.19 130 ILE B N 1
ATOM 3526 C CA . ILE B 1 130 ? 0.806 0.267 -19.266 1 98.19 130 ILE B CA 1
ATOM 3527 C C . ILE B 1 130 ? 0.056 1.507 -19.75 1 98.19 130 ILE B C 1
ATOM 3529 O O . ILE B 1 130 ? -0.944 1.398 -20.469 1 98.19 130 ILE B O 1
ATOM 3533 N N . ALA B 1 131 ? 0.493 2.691 -19.375 1 98.44 131 ALA B N 1
ATOM 3534 C CA . ALA B 1 131 ? -0.122 3.936 -19.828 1 98.44 131 ALA B CA 1
ATOM 3535 C C . ALA B 1 131 ? -0.151 4.004 -21.359 1 98.44 131 ALA B C 1
ATOM 3537 O O . ALA B 1 131 ? -1.161 4.395 -21.953 1 98.44 131 ALA B O 1
ATOM 3538 N N . GLN B 1 132 ? 0.941 3.617 -21.922 1 97.69 132 GLN B N 1
ATOM 3539 C CA . GLN B 1 132 ? 1.025 3.637 -23.375 1 97.69 132 GLN B CA 1
ATOM 3540 C C . GLN B 1 132 ? 0.156 2.543 -24 1 97.69 132 GLN B C 1
ATOM 3542 O O . GLN B 1 132 ? -0.66 2.814 -24.875 1 97.69 132 GLN B O 1
ATOM 3547 N N . LYS B 1 133 ? 0.309 1.351 -23.562 1 97 133 LYS B N 1
ATOM 3548 C CA . LYS B 1 133 ? -0.334 0.177 -24.141 1 97 133 LYS B CA 1
ATOM 3549 C C . LYS B 1 133 ? -1.852 0.258 -24.016 1 97 133 LYS B C 1
ATOM 3551 O O . LYS B 1 133 ? -2.58 -0.008 -24.969 1 97 133 LYS B O 1
ATOM 3556 N N . GLU B 1 134 ? -2.336 0.655 -22.812 1 96.5 134 GLU B N 1
ATOM 3557 C CA . GLU B 1 134 ? -3.758 0.542 -22.5 1 96.5 134 GLU B CA 1
ATOM 3558 C C . GLU B 1 134 ? -4.48 1.863 -22.75 1 96.5 134 GLU B C 1
ATOM 3560 O O . GLU B 1 134 ? -5.688 1.877 -23.016 1 96.5 134 GLU B O 1
ATOM 3565 N N . PHE B 1 135 ? -3.744 3.008 -22.734 1 97.25 135 PHE B N 1
ATOM 3566 C CA . PHE B 1 135 ? -4.445 4.285 -22.766 1 97.25 135 PHE B CA 1
ATOM 3567 C C . PHE B 1 135 ? -3.822 5.23 -23.781 1 97.25 135 PHE B C 1
ATOM 3569 O O . PHE B 1 135 ? -4.23 6.387 -23.891 1 97.25 135 PHE B O 1
ATOM 3576 N N . ASP B 1 136 ? -2.803 4.801 -24.5 1 96.81 136 ASP B N 1
ATOM 3577 C CA . ASP B 1 136 ? -2.123 5.586 -25.531 1 96.81 136 ASP B CA 1
ATOM 3578 C C . ASP B 1 136 ? -1.549 6.875 -24.938 1 96.81 136 ASP B C 1
ATOM 3580 O O . ASP B 1 136 ? -1.648 7.941 -25.562 1 96.81 136 ASP B O 1
ATOM 3584 N N . MET B 1 137 ? -1.123 6.789 -23.75 1 97.31 137 MET B N 1
ATOM 3585 C CA . MET B 1 137 ? -0.443 7.902 -23.094 1 97.31 137 MET B CA 1
ATOM 3586 C C . MET B 1 137 ? 1.069 7.715 -23.125 1 97.31 137 MET B C 1
ATOM 3588 O O . MET B 1 137 ? 1.609 6.875 -22.391 1 97.31 137 MET B O 1
ATOM 3592 N N . LYS B 1 138 ? 1.705 8.477 -23.906 1 97.06 138 LYS B N 1
ATOM 3593 C CA . LYS B 1 138 ? 3.152 8.367 -24.062 1 97.06 138 LYS B CA 1
ATOM 3594 C C . LYS B 1 138 ? 3.883 9.125 -22.953 1 97.06 138 LYS B C 1
ATOM 3596 O O . LYS B 1 138 ? 3.557 10.281 -22.672 1 97.06 138 LYS B O 1
ATOM 3601 N N . THR B 1 139 ? 4.828 8.477 -22.328 1 97.31 139 THR B N 1
ATOM 3602 C CA . THR B 1 139 ? 5.652 9.125 -21.312 1 97.31 139 THR B CA 1
ATOM 3603 C C . THR B 1 139 ? 6.82 9.867 -21.953 1 97.31 139 THR B C 1
ATOM 3605 O O . THR B 1 139 ? 7.57 9.281 -22.75 1 97.31 139 THR B O 1
ATOM 3608 N N . VAL B 1 140 ? 7.012 11.18 -21.578 1 96.69 140 VAL B N 1
ATOM 3609 C CA . VAL B 1 140 ? 8.055 11.977 -22.219 1 96.69 140 VAL B CA 1
ATOM 3610 C C . VAL B 1 140 ? 9.07 12.43 -21.156 1 96.69 140 VAL B C 1
ATOM 3612 O O . VAL B 1 140 ? 10.07 13.07 -21.484 1 96.69 140 VAL B O 1
ATOM 3615 N N . GLY B 1 141 ? 8.805 12.133 -19.969 1 96.38 141 GLY B N 1
ATOM 3616 C CA . GLY B 1 141 ? 9.688 12.484 -18.875 1 96.38 141 GLY B CA 1
ATOM 3617 C C . GLY B 1 141 ? 9.312 11.812 -17.562 1 96.38 141 GLY B C 1
ATOM 3618 O O . GLY B 1 141 ? 8.203 11.297 -17.422 1 96.38 141 GLY B O 1
ATOM 3619 N N . TRP B 1 142 ? 10.273 11.773 -16.672 1 96.88 142 TRP B N 1
ATOM 3620 C CA . TRP B 1 142 ? 9.984 11.242 -15.336 1 96.88 142 TRP B CA 1
ATOM 3621 C C . TRP B 1 142 ? 10.984 11.773 -14.312 1 96.88 142 TRP B C 1
ATOM 3623 O O . TRP B 1 142 ? 12.008 12.352 -14.672 1 96.88 142 TRP B O 1
ATOM 3633 N N . SER B 1 143 ? 10.586 11.672 -13.047 1 97.75 143 SER B N 1
ATOM 3634 C CA . SER B 1 143 ? 11.438 12.094 -11.938 1 97.75 143 SER B CA 1
ATOM 3635 C C . SER B 1 143 ? 11.32 11.141 -10.758 1 97.75 143 SER B C 1
ATOM 3637 O O . SER B 1 143 ? 10.211 10.781 -10.344 1 97.75 143 SER B O 1
ATOM 3639 N N . LEU B 1 144 ? 12.477 10.664 -10.305 1 98.06 144 LEU B N 1
ATOM 3640 C CA . LEU B 1 144 ? 12.547 9.938 -9.039 1 98.06 144 LEU B CA 1
ATOM 3641 C C . LEU B 1 144 ? 12.836 10.891 -7.883 1 98.06 144 LEU B C 1
ATOM 3643 O O . LEU B 1 144 ? 14 11.109 -7.531 1 98.06 144 LEU B O 1
ATOM 3647 N N . GLY B 1 145 ? 11.797 11.461 -7.344 1 95.88 145 GLY B N 1
ATOM 3648 C CA . GLY B 1 145 ? 11.961 12.406 -6.254 1 95.88 145 GLY B CA 1
ATOM 3649 C C . GLY B 1 145 ? 12.336 11.75 -4.938 1 95.88 145 GLY B C 1
ATOM 3650 O O . GLY B 1 145 ? 12.367 10.516 -4.84 1 95.88 145 GLY B O 1
ATOM 3651 N N . LYS B 1 146 ? 12.586 12.547 -3.957 1 94.5 146 LYS B N 1
ATOM 3652 C CA . LYS B 1 146 ? 12.992 12.055 -2.643 1 94.5 146 LYS B CA 1
ATOM 3653 C C . LYS B 1 146 ? 11.859 11.273 -1.979 1 94.5 146 LYS B C 1
ATOM 3655 O O . LYS B 1 146 ? 12.086 10.188 -1.432 1 94.5 146 LYS B O 1
ATOM 3660 N N . ALA B 1 147 ? 10.68 11.773 -2.143 1 95.06 147 ALA B N 1
ATOM 3661 C CA . ALA B 1 147 ? 9.555 11.109 -1.487 1 95.06 147 ALA B CA 1
ATOM 3662 C C . ALA B 1 147 ? 8.523 10.633 -2.51 1 95.06 147 ALA B C 1
ATOM 3664 O O . ALA B 1 147 ? 7.879 9.602 -2.312 1 95.06 147 ALA B O 1
ATOM 3665 N N . VAL B 1 148 ? 8.383 11.422 -3.58 1 97.06 148 VAL B N 1
ATOM 3666 C CA . VAL B 1 148 ? 7.352 11.141 -4.574 1 97.06 148 VAL B CA 1
ATOM 3667 C C . VAL B 1 148 ? 7.961 11.18 -5.973 1 97.06 148 VAL B C 1
ATOM 3669 O O . VAL B 1 148 ? 8.883 11.953 -6.238 1 97.06 148 VAL B O 1
ATOM 3672 N N . CYS B 1 149 ? 7.488 10.375 -6.859 1 98.56 149 CYS B N 1
ATOM 3673 C CA . CYS B 1 149 ? 7.902 10.328 -8.258 1 98.56 149 CYS B CA 1
ATOM 3674 C C . CYS B 1 149 ? 6.801 10.844 -9.172 1 98.56 149 CYS B C 1
ATOM 3676 O O . CYS B 1 149 ? 5.652 10.992 -8.75 1 98.56 149 CYS B O 1
ATOM 3678 N N . TYR B 1 150 ? 7.137 11.18 -10.406 1 98.62 150 TYR B N 1
ATOM 3679 C CA . TYR B 1 150 ? 6.109 11.438 -11.414 1 98.62 150 TYR B CA 1
ATOM 3680 C C . TYR B 1 150 ? 6.559 10.961 -12.789 1 98.62 150 TYR B C 1
ATOM 3682 O O . TYR B 1 150 ? 7.758 10.82 -13.039 1 98.62 150 TYR B O 1
ATOM 3690 N N . ILE B 1 151 ? 5.641 10.664 -13.609 1 98.5 151 ILE B N 1
ATOM 3691 C CA . ILE B 1 151 ? 5.848 10.586 -15.055 1 98.5 151 ILE B CA 1
ATOM 3692 C C . ILE B 1 151 ? 5.125 11.742 -15.734 1 98.5 151 ILE B C 1
ATOM 3694 O O . ILE B 1 151 ? 4.105 12.234 -15.242 1 98.5 151 ILE B O 1
ATOM 3698 N N . GLU B 1 152 ? 5.691 12.195 -16.781 1 98.31 152 GLU B N 1
ATOM 3699 C CA . GLU B 1 152 ? 5.059 13.203 -17.625 1 98.31 152 GLU B CA 1
ATOM 3700 C C . GLU B 1 152 ? 4.504 12.578 -18.906 1 98.31 152 GLU B C 1
ATOM 3702 O O . GLU B 1 152 ? 5.246 11.961 -19.672 1 98.31 152 GLU B O 1
ATOM 3707 N N . VAL B 1 153 ? 3.219 12.695 -19.094 1 98.12 153 VAL B N 1
ATOM 3708 C CA . VAL B 1 153 ? 2.582 12.062 -20.25 1 98.12 153 VAL B CA 1
ATOM 3709 C C . VAL B 1 153 ? 1.998 13.133 -21.172 1 98.12 153 VAL B C 1
ATOM 3711 O O . VAL B 1 153 ? 1.618 14.211 -20.719 1 98.12 153 VAL B O 1
ATOM 3714 N N . THR B 1 154 ? 1.923 12.766 -22.453 1 94.94 154 THR B N 1
ATOM 3715 C CA . THR B 1 154 ? 1.37 13.664 -23.469 1 94.94 154 THR B CA 1
ATOM 3716 C C . THR B 1 154 ? -0.148 13.523 -23.531 1 94.94 154 THR B C 1
ATOM 3718 O O . THR B 1 154 ? -0.695 13.172 -24.578 1 94.94 154 THR B O 1
ATOM 3721 N N . ALA B 1 155 ? -0.842 13.75 -22.516 1 95.25 155 ALA B N 1
ATOM 3722 C CA . ALA B 1 155 ? -2.297 13.648 -22.422 1 95.25 155 ALA B CA 1
ATOM 3723 C C . ALA B 1 155 ? -2.814 14.383 -21.188 1 95.25 155 ALA B C 1
ATOM 3725 O O . ALA B 1 155 ? -2.029 14.828 -20.344 1 95.25 155 ALA B O 1
ATOM 3726 N N . GLU B 1 156 ? -4.031 14.594 -21.219 1 95.25 156 GLU B N 1
ATOM 3727 C CA . GLU B 1 156 ? -4.754 15.086 -20.047 1 95.25 156 GLU B CA 1
ATOM 3728 C C . GLU B 1 156 ? -5.793 14.07 -19.578 1 95.25 156 GLU B C 1
ATOM 3730 O O . GLU B 1 156 ? -6.992 14.266 -19.781 1 95.25 156 GLU B O 1
ATOM 3735 N N . PRO B 1 157 ? -5.316 13.125 -18.828 1 96.62 157 PRO B N 1
ATOM 3736 C CA . PRO B 1 157 ? -6.234 12.039 -18.484 1 96.62 157 PRO B CA 1
ATOM 3737 C C . PRO B 1 157 ? -7.301 12.461 -17.484 1 96.62 157 PRO B C 1
ATOM 3739 O O . PRO B 1 157 ? -7.02 13.242 -16.578 1 96.62 157 PRO B O 1
ATOM 3742 N N . LYS B 1 158 ? -8.469 11.945 -17.719 1 96.19 158 LYS B N 1
ATOM 3743 C CA . LYS B 1 158 ? -9.531 12.078 -16.734 1 96.19 158 LYS B CA 1
ATOM 3744 C C . LYS B 1 158 ? -9.297 11.156 -15.539 1 96.19 158 LYS B C 1
ATOM 3746 O O . LYS B 1 158 ? -8.492 10.227 -15.617 1 96.19 158 LYS B O 1
ATOM 3751 N N . GLN B 1 159 ? -10.055 11.43 -14.531 1 95.5 159 GLN B N 1
ATOM 3752 C CA . GLN B 1 159 ? -9.852 10.695 -13.289 1 95.5 159 GLN B CA 1
ATOM 3753 C C . GLN B 1 159 ? -10.125 9.211 -13.469 1 95.5 159 GLN B C 1
ATOM 3755 O O . GLN B 1 159 ? -9.414 8.367 -12.914 1 95.5 159 GLN B O 1
ATOM 3760 N N . HIS B 1 160 ? -11.117 8.867 -14.188 1 96.69 160 HIS B N 1
ATOM 3761 C CA . HIS B 1 160 ? -11.453 7.461 -14.352 1 96.69 160 HIS B CA 1
ATOM 3762 C C . HIS B 1 160 ? -10.336 6.707 -15.07 1 96.69 160 HIS B C 1
ATOM 3764 O O . HIS B 1 160 ? -10.133 5.516 -14.828 1 96.69 160 HIS B O 1
ATOM 3770 N N . VAL B 1 161 ? -9.633 7.395 -15.961 1 98 161 VAL B N 1
ATOM 3771 C CA . VAL B 1 161 ? -8.5 6.805 -16.672 1 98 161 VAL B CA 1
ATOM 3772 C C . VAL B 1 161 ? -7.359 6.547 -15.688 1 98 161 VAL B C 1
ATOM 3774 O O . VAL B 1 161 ? -6.73 5.484 -15.727 1 98 161 VAL B O 1
ATOM 3777 N N . LEU B 1 162 ? -7.102 7.477 -14.781 1 97.81 162 LEU B N 1
ATOM 3778 C CA . LEU B 1 162 ? -6.055 7.332 -13.781 1 97.81 162 LEU B CA 1
ATOM 3779 C C . LEU B 1 162 ? -6.371 6.188 -12.828 1 97.81 162 LEU B C 1
ATOM 3781 O O . LEU B 1 162 ? -5.477 5.426 -12.445 1 97.81 162 LEU B O 1
ATOM 3785 N N . ASP B 1 163 ? -7.645 6.121 -12.492 1 96.56 163 ASP B N 1
ATOM 3786 C CA . ASP B 1 163 ? -8.07 5.023 -11.633 1 96.56 163 ASP B CA 1
ATOM 3787 C C . ASP B 1 163 ? -7.84 3.674 -12.305 1 96.56 163 ASP B C 1
ATOM 3789 O O . ASP B 1 163 ? -7.34 2.736 -11.688 1 96.56 163 ASP B O 1
ATOM 3793 N N . ALA B 1 164 ? -8.211 3.58 -13.508 1 97.94 164 ALA B N 1
ATOM 3794 C CA . ALA B 1 164 ? -8.023 2.352 -14.281 1 97.94 164 ALA B CA 1
ATOM 3795 C C . ALA B 1 164 ? -6.543 2.023 -14.438 1 97.94 164 ALA B C 1
ATOM 3797 O O . ALA B 1 164 ? -6.145 0.859 -14.344 1 97.94 164 ALA B O 1
ATOM 3798 N N . LEU B 1 165 ? -5.758 3.027 -14.703 1 98.44 165 LEU B N 1
ATOM 3799 C CA . LEU B 1 165 ? -4.316 2.85 -14.836 1 98.44 165 LEU B CA 1
ATOM 3800 C C . LEU B 1 165 ? -3.717 2.283 -13.555 1 98.44 165 LEU B C 1
ATOM 3802 O O . LEU B 1 165 ? -2.943 1.325 -13.594 1 98.44 165 LEU B O 1
ATOM 3806 N N . GLU B 1 166 ? -4.07 2.891 -12.422 1 98.19 166 GLU B N 1
ATOM 3807 C CA . GLU B 1 166 ? -3.588 2.4 -11.133 1 98.19 166 GLU B CA 1
ATOM 3808 C C . GLU B 1 166 ? -3.969 0.938 -10.922 1 98.19 166 GLU B C 1
ATOM 3810 O O . GLU B 1 166 ? -3.135 0.128 -10.508 1 98.19 166 GLU B O 1
ATOM 3815 N N . GLN B 1 167 ? -5.219 0.654 -11.242 1 97.19 167 GLN B N 1
ATOM 3816 C CA . GLN B 1 167 ? -5.707 -0.711 -11.078 1 97.19 167 GLN B CA 1
ATOM 3817 C C . GLN B 1 167 ? -4.934 -1.683 -11.961 1 97.19 167 GLN B C 1
ATOM 3819 O O . GLN B 1 167 ? -4.547 -2.766 -11.516 1 97.19 167 GLN B O 1
ATOM 3824 N N . GLN B 1 168 ? -4.684 -1.336 -13.133 1 98 168 GLN B N 1
ATOM 3825 C CA . GLN B 1 168 ? -3.992 -2.209 -14.078 1 98 168 GLN B CA 1
ATOM 3826 C C . GLN B 1 168 ? -2.529 -2.393 -13.68 1 98 168 GLN B C 1
ATOM 3828 O O . GLN B 1 168 ? -1.996 -3.502 -13.758 1 98 168 GLN B O 1
ATOM 3833 N N . VAL B 1 169 ? -1.882 -1.327 -13.312 1 98.38 169 VAL B N 1
ATOM 3834 C CA . VAL B 1 169 ? -0.49 -1.416 -12.883 1 98.38 169 VAL B CA 1
ATOM 3835 C C . VAL B 1 169 ? -0.366 -2.414 -11.734 1 98.38 169 VAL B C 1
ATOM 3837 O O . VAL B 1 169 ? 0.505 -3.287 -11.75 1 98.38 169 VAL B O 1
ATOM 3840 N N . ASN B 1 170 ? -1.249 -2.316 -10.773 1 98.31 170 ASN B N 1
ATOM 3841 C CA . ASN B 1 170 ? -1.188 -3.213 -9.625 1 98.31 170 ASN B CA 1
ATOM 3842 C C . ASN B 1 170 ? -1.575 -4.641 -10.008 1 98.31 170 ASN B C 1
ATOM 3844 O O . ASN B 1 170 ? -1.049 -5.602 -9.445 1 98.31 170 ASN B O 1
ATOM 3848 N N . ALA B 1 171 ? -2.477 -4.785 -10.984 1 97.25 171 ALA B N 1
ATOM 3849 C CA . ALA B 1 171 ? -2.779 -6.117 -11.5 1 97.25 171 ALA B CA 1
ATOM 3850 C C . ALA B 1 171 ? -1.548 -6.75 -12.141 1 97.25 171 ALA B C 1
ATOM 3852 O O . ALA B 1 171 ? -1.275 -7.938 -11.938 1 97.25 171 ALA B O 1
ATOM 3853 N N . TYR B 1 172 ? -0.792 -5.969 -12.867 1 97.62 172 TYR B N 1
ATOM 3854 C CA . TYR B 1 172 ? 0.426 -6.465 -13.5 1 97.62 172 TYR B CA 1
ATOM 3855 C C . TYR B 1 172 ? 1.482 -6.805 -12.453 1 97.62 172 TYR B C 1
ATOM 3857 O O . TYR B 1 172 ? 2.266 -7.742 -12.633 1 97.62 172 TYR B O 1
ATOM 3865 N N . ILE B 1 173 ? 1.545 -6.047 -11.391 1 98.25 173 ILE B N 1
ATOM 3866 C CA . ILE B 1 173 ? 2.465 -6.348 -10.305 1 98.25 173 ILE B CA 1
ATOM 3867 C C . ILE B 1 173 ? 2.15 -7.727 -9.727 1 98.25 173 ILE B C 1
ATOM 3869 O O . ILE B 1 173 ? 3.053 -8.539 -9.523 1 98.25 173 ILE B O 1
ATOM 3873 N N . ARG B 1 174 ? 0.883 -8.047 -9.57 1 97.31 174 ARG B N 1
ATOM 3874 C CA . ARG B 1 174 ? 0.462 -9.312 -8.969 1 97.31 174 ARG B CA 1
ATOM 3875 C C . ARG B 1 174 ? 0.667 -10.469 -9.938 1 97.31 174 ARG B C 1
ATOM 3877 O O . ARG B 1 174 ? 0.677 -11.633 -9.531 1 97.31 174 ARG B O 1
ATOM 3884 N N . LYS B 1 175 ? 0.854 -10.172 -11.195 1 97.06 175 LYS B N 1
ATOM 3885 C CA . LYS B 1 175 ? 1.094 -11.219 -12.188 1 97.06 175 LYS B CA 1
ATOM 3886 C C . LYS B 1 175 ? 2.523 -11.742 -12.102 1 97.06 175 LYS B C 1
ATOM 3888 O O . LYS B 1 175 ? 2.871 -12.727 -12.758 1 97.06 175 LYS B O 1
ATOM 3893 N N . ARG B 1 176 ? 3.342 -11.07 -11.336 1 97.69 176 ARG B N 1
ATOM 3894 C CA . ARG B 1 176 ? 4.699 -11.539 -11.086 1 97.69 176 ARG B CA 1
ATOM 3895 C C . ARG B 1 176 ? 5.48 -11.68 -12.383 1 97.69 176 ARG B C 1
ATOM 3897 O O . ARG B 1 176 ? 6.078 -12.727 -12.641 1 97.69 176 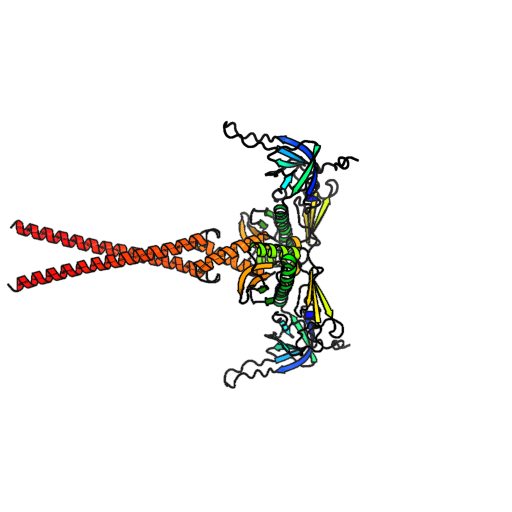ARG B O 1
ATOM 3904 N N . ILE B 1 177 ? 5.484 -10.594 -13.102 1 97.62 177 ILE B N 1
ATOM 3905 C CA . ILE B 1 177 ? 6.172 -10.562 -14.383 1 97.62 177 ILE B CA 1
ATOM 3906 C C . ILE B 1 177 ? 7.68 -10.562 -14.164 1 97.62 177 ILE B C 1
ATOM 3908 O O . ILE B 1 177 ? 8.195 -9.781 -13.367 1 97.62 177 ILE B O 1
ATOM 3912 N N . ALA B 1 178 ? 8.383 -11.438 -14.891 1 97.88 178 ALA B N 1
ATOM 3913 C CA . ALA B 1 178 ? 9.844 -11.461 -14.805 1 97.88 178 ALA B CA 1
ATOM 3914 C C . ALA B 1 178 ? 10.445 -10.203 -15.422 1 97.88 178 ALA B C 1
ATOM 3916 O O . ALA B 1 178 ? 10 -9.742 -16.469 1 97.88 178 ALA B O 1
ATOM 3917 N N . VAL B 1 179 ? 11.391 -9.641 -14.789 1 97.5 179 VAL B N 1
ATOM 3918 C CA . VAL B 1 179 ? 12.148 -8.5 -15.297 1 97.5 179 VAL B CA 1
ATOM 3919 C C . VAL B 1 179 ? 13.602 -8.914 -15.539 1 97.5 179 VAL B C 1
ATOM 3921 O O . VAL B 1 179 ? 14.266 -9.438 -14.641 1 97.5 179 VAL B O 1
ATOM 3924 N N . SER B 1 180 ? 14.031 -8.734 -16.781 1 95.44 180 SER B N 1
ATOM 3925 C CA . SER B 1 180 ? 15.391 -9.148 -17.125 1 95.44 180 SER B CA 1
ATOM 3926 C C . SER B 1 180 ? 16.188 -7.984 -17.719 1 95.44 180 SER B C 1
ATOM 3928 O O . SER B 1 180 ? 15.609 -7.004 -18.188 1 95.44 180 SER B O 1
ATOM 3930 N N . VAL B 1 181 ? 17.438 -8.117 -17.516 1 89.62 181 VAL B N 1
ATOM 3931 C CA . VAL B 1 181 ? 18.391 -7.176 -18.094 1 89.62 181 VAL B CA 1
ATOM 3932 C C . VAL B 1 181 ? 19.219 -7.871 -19.172 1 89.62 181 VAL B C 1
ATOM 3934 O O . VAL B 1 181 ? 19.797 -8.93 -18.922 1 89.62 181 VAL B O 1
ATOM 3937 N N . VAL B 1 182 ? 19.156 -7.312 -20.344 1 85.06 182 VAL B N 1
ATOM 3938 C CA . VAL B 1 182 ? 19.969 -7.84 -21.438 1 85.06 182 VAL B CA 1
ATOM 3939 C C . VAL B 1 182 ? 20.953 -6.777 -21.906 1 85.06 182 VAL B C 1
ATOM 3941 O O . VAL B 1 182 ? 20.578 -5.637 -22.172 1 85.06 182 VAL B O 1
ATOM 3944 N N . GLU B 1 183 ? 22.203 -7.18 -21.906 1 81.25 183 GLU B N 1
ATOM 3945 C CA . GLU B 1 183 ? 23.25 -6.273 -22.375 1 81.25 183 GLU B CA 1
ATOM 3946 C C . GLU B 1 183 ? 23.516 -6.461 -23.859 1 81.25 183 GLU B C 1
ATOM 3948 O O . GLU B 1 183 ? 23.531 -7.59 -24.359 1 81.25 183 GLU B O 1
ATOM 3953 N N . HIS B 1 184 ? 23.469 -5.434 -24.625 1 74.44 184 HIS B N 1
ATOM 3954 C CA . HIS B 1 184 ? 23.859 -5.473 -26.031 1 74.44 184 HIS B CA 1
ATOM 3955 C C . HIS B 1 184 ? 25.156 -4.703 -26.266 1 74.44 184 HIS B C 1
ATOM 3957 O O . HIS B 1 184 ? 25.375 -3.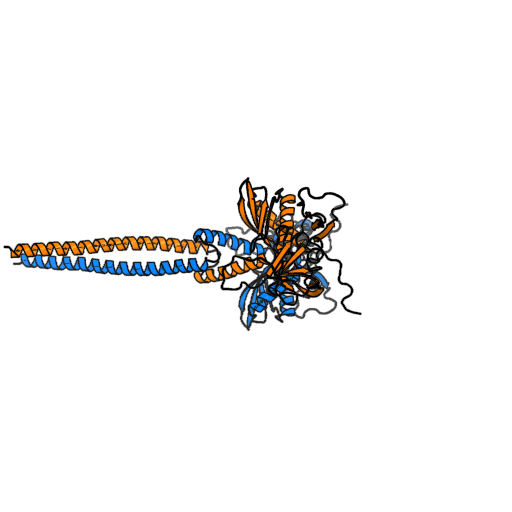648 -25.672 1 74.44 184 HIS B O 1
ATOM 3963 N N . ASP B 1 185 ? 26.188 -5.363 -26.875 1 61.97 185 ASP B N 1
ATOM 3964 C CA . ASP B 1 185 ? 27.406 -4.648 -27.266 1 61.97 185 ASP B CA 1
ATOM 3965 C C . ASP B 1 185 ? 27.094 -3.607 -28.344 1 61.97 185 ASP B C 1
ATOM 3967 O O . ASP B 1 185 ? 26.203 -3.801 -29.172 1 61.97 185 ASP B O 1
ATOM 3971 N N . MET B 1 186 ? 27.438 -2.418 -28.172 1 56.16 186 MET B N 1
ATOM 3972 C CA . MET B 1 186 ? 27.25 -1.339 -29.141 1 56.16 186 MET B CA 1
ATOM 3973 C C . MET B 1 186 ? 27.609 -1.797 -30.547 1 56.16 186 MET B C 1
ATOM 3975 O O . MET B 1 186 ? 27.438 -1.049 -31.516 1 56.16 186 MET B O 1
ATOM 3979 N N . ASN B 1 187 ? 28.484 -2.779 -30.797 1 47.44 187 ASN B N 1
ATOM 3980 C CA . ASN B 1 187 ? 28.781 -2.918 -32.219 1 47.44 187 ASN B CA 1
ATOM 3981 C C . ASN B 1 187 ? 27.516 -3.16 -33.031 1 47.44 187 ASN B C 1
ATOM 3983 O O . ASN B 1 187 ? 27.547 -3.105 -34.281 1 47.44 187 ASN B O 1
ATOM 3987 N N . GLU B 1 188 ? 26.672 -4.129 -32.688 1 45.53 188 GLU B N 1
ATOM 3988 C CA . GLU B 1 188 ? 25.766 -4.703 -33.688 1 45.53 188 GLU B CA 1
ATOM 3989 C C . GLU B 1 188 ? 24.656 -3.719 -34.031 1 45.53 188 GLU B C 1
ATOM 3991 O O . GLU B 1 188 ? 24.406 -3.467 -35.219 1 45.53 188 GLU B O 1
ATOM 3996 N N . HIS B 1 189 ? 23.188 -3.875 -33.719 1 43.84 189 HIS B N 1
ATOM 3997 C CA . HIS B 1 189 ? 22.094 -3.256 -34.469 1 43.84 189 HIS B CA 1
ATOM 3998 C C . HIS B 1 189 ? 21.906 -1.797 -34.062 1 43.84 189 HIS B C 1
ATOM 4000 O O . HIS B 1 189 ? 21.906 -0.908 -34.906 1 43.84 189 HIS B O 1
ATOM 4006 N N . ASP B 1 190 ? 20.547 -1.344 -33.344 1 41.25 190 ASP B N 1
ATOM 4007 C CA . ASP B 1 190 ? 19.734 -0.136 -33.25 1 41.25 190 ASP B CA 1
ATOM 4008 C C . ASP B 1 190 ? 20.219 0.761 -32.125 1 41.25 190 ASP B C 1
ATOM 4010 O O . ASP B 1 190 ? 19.828 0.569 -30.969 1 41.25 190 ASP B O 1
ATOM 4014 N N . MET B 1 191 ? 21.375 1.287 -32.188 1 41.75 191 MET B N 1
ATOM 4015 C CA . MET B 1 191 ? 21.766 2.35 -31.266 1 41.75 191 MET B CA 1
ATOM 4016 C C . MET B 1 191 ? 20.625 3.344 -31.078 1 41.75 191 MET B C 1
ATOM 4018 O O . MET B 1 191 ? 19.984 3.762 -32.031 1 41.75 191 MET B O 1
ATOM 4022 N N . PRO B 1 192 ? 20.094 3.549 -29.953 1 44.03 192 PRO B N 1
ATOM 4023 C CA . PRO B 1 192 ? 19.188 4.703 -29.938 1 44.03 192 PRO B CA 1
ATOM 4024 C C . PRO B 1 192 ? 19.844 5.977 -30.469 1 44.03 192 PRO B C 1
ATOM 4026 O O . PRO B 1 192 ? 21.062 6.113 -30.391 1 44.03 192 PRO B O 1
ATOM 4029 N N . LYS B 1 193 ? 19.203 6.828 -31.344 1 40.84 193 LYS B N 1
ATOM 4030 C CA . LYS B 1 193 ? 19.594 8.062 -32 1 40.84 193 LYS B CA 1
ATOM 4031 C C . LYS B 1 193 ? 20.297 9.008 -31.047 1 40.84 193 LYS B C 1
ATOM 4033 O O . LYS B 1 193 ? 20.938 9.977 -31.469 1 40.84 193 LYS B O 1
ATOM 4038 N N . LYS B 1 194 ? 20.047 9.039 -29.781 1 43.75 194 LYS B N 1
ATOM 4039 C CA . LYS B 1 194 ? 20.594 10.133 -28.984 1 43.75 194 LYS B CA 1
ATOM 4040 C C . LYS B 1 194 ? 21.609 9.625 -27.969 1 43.75 194 LYS B C 1
ATOM 4042 O O . LYS B 1 194 ? 21.312 9.5 -26.781 1 43.75 194 LYS B O 1
ATOM 4047 N N . LEU B 1 195 ? 22.406 8.703 -28.281 1 44.69 195 LEU B N 1
ATOM 4048 C CA . LEU B 1 195 ? 23.391 8.422 -27.234 1 44.69 195 LEU B CA 1
ATOM 4049 C C . LEU B 1 195 ? 24.406 9.555 -27.125 1 44.69 195 LEU B C 1
ATOM 4051 O O . LEU B 1 195 ? 24.859 10.086 -28.141 1 44.69 195 LEU B O 1
ATOM 4055 N N . PRO B 1 196 ? 24.547 10.164 -26.047 1 43.12 196 PRO B N 1
ATOM 4056 C CA . PRO B 1 196 ? 25.609 11.156 -25.922 1 43.12 196 PRO B CA 1
ATOM 4057 C C . PRO B 1 196 ? 26.984 10.625 -26.344 1 43.12 196 PRO B C 1
ATOM 4059 O O . PRO B 1 196 ? 27.234 9.422 -26.25 1 43.12 196 PRO B O 1
ATOM 4062 N N . SER B 1 197 ? 27.656 11.383 -27.109 1 45.97 197 SER B N 1
ATOM 4063 C CA . SER B 1 197 ? 28.984 11.188 -27.672 1 45.97 197 SER B CA 1
ATOM 4064 C C . SER B 1 197 ? 29.938 10.547 -26.656 1 45.97 197 SER B C 1
ATOM 4066 O O . SER B 1 197 ? 30.844 9.812 -27.047 1 45.97 197 SER B O 1
ATOM 4068 N N . ASP B 1 198 ? 29.859 10.883 -25.422 1 45.38 198 ASP B N 1
ATOM 4069 C CA . ASP B 1 198 ? 30.797 10.406 -24.422 1 45.38 198 ASP B CA 1
ATOM 4070 C C . ASP B 1 198 ? 30.562 8.93 -24.094 1 45.38 198 ASP B C 1
ATOM 4072 O O . ASP B 1 198 ? 31.203 8.367 -23.219 1 45.38 198 ASP B O 1
ATOM 4076 N N . LEU B 1 199 ? 29.641 8.281 -24.703 1 48.5 199 LEU B N 1
ATOM 4077 C CA . LEU B 1 199 ? 29.328 6.883 -24.453 1 48.5 199 LEU B CA 1
ATOM 4078 C C . LEU B 1 199 ? 29.938 5.988 -25.516 1 48.5 199 LEU B C 1
ATOM 4080 O O . LEU B 1 199 ? 29.453 4.879 -25.766 1 48.5 199 LEU B O 1
ATOM 4084 N N . ASP B 1 200 ? 31 6.359 -26.078 1 50.12 200 ASP B N 1
ATOM 4085 C CA . ASP B 1 200 ? 31.75 5.426 -26.906 1 50.12 200 ASP B CA 1
ATOM 4086 C C . ASP B 1 200 ? 32.25 4.234 -26.094 1 50.12 200 ASP B C 1
ATOM 4088 O O . ASP B 1 200 ? 32.938 4.41 -25.078 1 50.12 200 ASP B O 1
ATOM 4092 N N . GLY B 1 201 ? 31.641 3.09 -26.281 1 56.53 201 GLY B N 1
ATOM 4093 C CA . GLY B 1 201 ? 31.953 1.828 -25.641 1 56.53 201 GLY B CA 1
ATOM 4094 C C . GLY B 1 201 ? 30.969 1.468 -24.531 1 56.53 201 GLY B C 1
ATOM 4095 O O . GLY B 1 201 ? 31.203 0.519 -23.781 1 56.53 201 GLY B O 1
ATOM 4096 N N . ALA B 1 202 ? 30.062 2.355 -24.484 1 61.06 202 ALA B N 1
ATOM 4097 C CA . ALA B 1 202 ? 29.125 2.148 -23.375 1 61.06 202 ALA B CA 1
ATOM 4098 C C . ALA B 1 202 ? 28.156 1.013 -23.672 1 61.06 202 ALA B C 1
ATOM 4100 O O . ALA B 1 202 ? 27.859 0.729 -24.828 1 61.06 202 ALA B O 1
ATOM 4101 N N . VAL B 1 203 ? 28.094 0.039 -22.797 1 74.12 203 VAL B N 1
ATOM 4102 C CA . VAL B 1 203 ? 27.156 -1.086 -22.844 1 74.12 203 VAL B CA 1
ATOM 4103 C C . VAL B 1 203 ? 25.719 -0.575 -22.75 1 74.12 203 VAL B C 1
ATOM 4105 O O . VAL B 1 203 ? 25.406 0.254 -21.891 1 74.12 203 VAL B O 1
ATOM 4108 N N . VAL B 1 204 ? 25.047 -0.838 -23.859 1 80.88 204 VAL B N 1
ATOM 4109 C CA . VAL B 1 204 ? 23.625 -0.533 -23.828 1 80.88 204 VAL B CA 1
ATOM 4110 C C . VAL B 1 204 ? 22.859 -1.659 -23.125 1 80.88 204 VAL B C 1
ATOM 4112 O O . VAL B 1 204 ? 23.047 -2.834 -23.453 1 80.88 204 VAL B O 1
ATOM 4115 N N . ARG B 1 205 ? 22.141 -1.263 -22.156 1 88.81 205 ARG B N 1
ATOM 4116 C CA . ARG B 1 205 ? 21.344 -2.221 -21.391 1 88.81 205 ARG B CA 1
ATOM 4117 C C . ARG B 1 205 ? 19.859 -2.074 -21.703 1 88.81 205 ARG B C 1
ATOM 4119 O O . ARG B 1 205 ? 19.359 -0.957 -21.844 1 88.81 205 ARG B O 1
ATOM 4126 N N . CYS B 1 206 ? 19.25 -3.25 -21.891 1 91.44 206 CYS B N 1
ATOM 4127 C CA . CYS B 1 206 ? 17.812 -3.264 -22.109 1 91.44 206 CYS B CA 1
ATOM 4128 C C . CYS B 1 206 ? 17.094 -3.934 -20.953 1 91.44 206 CYS B C 1
ATOM 4130 O O . CYS B 1 206 ? 17.438 -5.047 -20.547 1 91.44 206 CYS B O 1
ATOM 4132 N N . ILE B 1 207 ? 16.172 -3.225 -20.391 1 93.25 207 ILE B N 1
ATOM 4133 C CA . ILE B 1 207 ? 15.32 -3.77 -19.328 1 93.25 207 ILE B CA 1
ATOM 4134 C C . ILE B 1 207 ? 14.023 -4.305 -19.938 1 93.25 207 ILE B C 1
ATOM 4136 O O . ILE B 1 207 ? 13.312 -3.58 -20.641 1 93.25 207 ILE B O 1
ATOM 4140 N N . THR B 1 208 ? 13.734 -5.535 -19.641 1 95.44 208 THR B N 1
ATOM 4141 C CA . THR B 1 208 ? 12.57 -6.164 -20.25 1 95.44 208 THR B CA 1
ATOM 4142 C C . THR B 1 208 ? 11.594 -6.66 -19.188 1 95.44 208 THR B C 1
ATOM 4144 O O . THR B 1 208 ? 11.969 -7.441 -18.312 1 95.44 208 THR B O 1
ATOM 4147 N N . PHE B 1 209 ? 10.414 -6.117 -19.156 1 96.19 209 PHE B N 1
ATOM 4148 C CA . PHE B 1 209 ? 9.281 -6.77 -18.516 1 96.19 209 PHE B CA 1
ATOM 4149 C C . PHE B 1 209 ? 8.648 -7.793 -19.438 1 96.19 209 PHE B C 1
ATOM 4151 O O . PHE B 1 209 ? 8.039 -7.426 -20.453 1 96.19 209 PHE B O 1
ATOM 4158 N N . ASP B 1 210 ? 8.75 -8.984 -19.109 1 96.06 210 ASP B N 1
ATOM 4159 C CA . ASP B 1 210 ? 8.398 -10.078 -20.016 1 96.06 210 ASP B CA 1
ATOM 4160 C C . ASP B 1 210 ? 6.996 -9.891 -20.578 1 96.06 210 ASP B C 1
ATOM 4162 O O . ASP B 1 210 ? 6.027 -9.766 -19.828 1 96.06 210 ASP B O 1
ATOM 4166 N N . GLY B 1 211 ? 6.945 -9.758 -21.891 1 94.12 211 GLY B N 1
ATOM 4167 C CA . GLY B 1 211 ? 5.684 -9.688 -22.609 1 94.12 211 GLY B CA 1
ATOM 4168 C C . GLY B 1 211 ? 5.023 -8.328 -22.531 1 94.12 211 GLY B C 1
ATOM 4169 O O . GLY B 1 211 ? 3.902 -8.141 -23.016 1 94.12 211 GLY B O 1
ATOM 4170 N N . LEU B 1 212 ? 5.711 -7.391 -21.953 1 94.25 212 LEU B N 1
ATOM 4171 C CA . LEU B 1 212 ? 5.031 -6.121 -21.719 1 94.25 212 LEU B CA 1
ATOM 4172 C C . LEU B 1 212 ? 5.867 -4.953 -22.234 1 94.25 212 LEU B C 1
ATOM 4174 O O . LEU B 1 212 ? 5.355 -4.074 -22.922 1 94.25 212 LEU B O 1
ATOM 4178 N N . ASP B 1 213 ? 7.16 -4.93 -21.906 1 91.56 213 ASP B N 1
ATOM 4179 C CA . ASP B 1 213 ? 7.961 -3.744 -22.188 1 91.56 213 ASP B CA 1
ATOM 4180 C C . ASP B 1 213 ? 9.43 -4.109 -22.375 1 91.56 213 ASP B C 1
ATOM 4182 O O . ASP B 1 213 ? 9.914 -5.09 -21.797 1 91.56 213 ASP B O 1
ATOM 4186 N N . ASN B 1 214 ? 10.102 -3.396 -23.219 1 92.56 214 ASN B N 1
ATOM 4187 C CA . ASN B 1 214 ? 11.531 -3.471 -23.484 1 92.56 214 ASN B CA 1
ATOM 4188 C C . ASN B 1 214 ? 12.125 -2.09 -23.75 1 92.56 214 ASN B C 1
ATOM 4190 O O . ASN B 1 214 ? 11.875 -1.491 -24.797 1 92.56 214 ASN B O 1
ATOM 4194 N N . ASN B 1 215 ? 12.852 -1.61 -22.812 1 91.44 215 ASN B N 1
ATOM 4195 C CA . ASN B 1 215 ? 13.398 -0.265 -22.938 1 91.44 215 ASN B CA 1
ATOM 4196 C C . ASN B 1 215 ? 14.859 -0.21 -22.484 1 91.44 215 ASN B C 1
ATOM 4198 O O . ASN B 1 215 ? 15.273 -0.995 -21.625 1 91.44 215 ASN B O 1
ATOM 4202 N N . THR B 1 216 ? 15.547 0.707 -23.078 1 90.5 216 THR B N 1
ATOM 4203 C CA . THR B 1 216 ? 16.922 0.923 -22.641 1 90.5 216 THR B CA 1
ATOM 4204 C C . THR B 1 216 ? 16.969 1.729 -21.359 1 90.5 216 THR B C 1
ATOM 4206 O O . THR B 1 216 ? 16.266 2.729 -21.219 1 90.5 216 THR B O 1
ATOM 4209 N N . CYS B 1 217 ? 17.766 1.216 -20.422 1 91.56 217 CYS B N 1
ATOM 4210 C CA . CYS B 1 217 ? 17.922 1.919 -19.156 1 91.56 217 CYS B CA 1
ATOM 4211 C C . CYS B 1 217 ? 19.203 1.49 -18.453 1 91.56 217 CYS B C 1
ATOM 4213 O O . CYS B 1 217 ? 19.531 0.304 -18.422 1 91.56 217 CYS B O 1
ATOM 4215 N N . CYS B 1 218 ? 19.875 2.449 -17.922 1 90.62 218 CYS B N 1
ATOM 4216 C CA . CYS B 1 218 ? 21.141 2.139 -17.266 1 90.62 218 CYS B CA 1
ATOM 4217 C C . CYS B 1 218 ? 20.938 1.919 -15.773 1 90.62 218 CYS B C 1
ATOM 4219 O O . CYS B 1 218 ? 21.859 1.484 -15.078 1 90.62 218 CYS B O 1
ATOM 4221 N N . GLY B 1 219 ? 19.75 2.197 -15.242 1 93.75 219 GLY B N 1
ATOM 4222 C CA . GLY B 1 219 ? 19.516 2.143 -13.812 1 93.75 219 GLY B CA 1
ATOM 4223 C C . GLY B 1 219 ? 19.406 0.726 -13.281 1 93.75 219 GLY B C 1
ATOM 4224 O O . GLY B 1 219 ? 19.641 -0.238 -14.016 1 93.75 219 GLY B O 1
ATOM 4225 N N . THR B 1 220 ? 19.203 0.605 -12 1 96.88 220 THR B N 1
ATOM 4226 C CA . THR B 1 220 ? 18.984 -0.678 -11.336 1 96.88 220 THR B CA 1
ATOM 4227 C C . THR B 1 220 ? 17.5 -0.989 -11.219 1 96.88 220 THR B C 1
ATOM 4229 O O . THR B 1 220 ? 16.688 -0.092 -10.969 1 96.88 220 THR B O 1
ATOM 4232 N N . HIS B 1 221 ? 17.172 -2.268 -11.469 1 97.31 221 HIS B N 1
ATOM 4233 C CA . HIS B 1 221 ? 15.766 -2.648 -11.516 1 97.31 221 HIS B CA 1
ATOM 4234 C C . HIS B 1 221 ? 15.516 -3.936 -10.734 1 97.31 221 HIS B C 1
ATOM 4236 O O . HIS B 1 221 ? 16.453 -4.695 -10.477 1 97.31 221 HIS B O 1
ATOM 4242 N N . VAL B 1 222 ? 14.312 -4.133 -10.391 1 98 222 VAL B N 1
ATOM 4243 C CA . VAL B 1 222 ? 13.891 -5.352 -9.711 1 98 222 VAL B CA 1
ATOM 4244 C C . VAL B 1 222 ? 13.977 -6.535 -10.672 1 98 222 VAL B C 1
ATOM 4246 O O . VAL B 1 222 ? 14.156 -6.352 -11.875 1 98 222 VAL B O 1
ATOM 4249 N N . GLU B 1 223 ? 13.797 -7.734 -10.164 1 97.69 223 GLU B N 1
ATOM 4250 C CA . GLU B 1 223 ? 13.898 -8.93 -10.992 1 97.69 223 GLU B CA 1
ATOM 4251 C C . GLU B 1 223 ? 12.516 -9.477 -11.344 1 97.69 223 GLU B C 1
ATOM 4253 O O . GLU B 1 223 ? 12.391 -10.344 -12.211 1 97.69 223 GLU B O 1
ATOM 4258 N N . ASN B 1 224 ? 11.555 -8.984 -10.633 1 98.19 224 ASN B N 1
ATOM 4259 C CA . ASN B 1 224 ? 10.156 -9.375 -10.797 1 98.19 224 ASN B CA 1
ATOM 4260 C C . ASN B 1 224 ? 9.211 -8.234 -10.43 1 98.19 224 ASN B C 1
ATOM 4262 O O . ASN B 1 224 ? 9.477 -7.477 -9.492 1 98.19 224 ASN B O 1
ATOM 4266 N N . SER B 1 225 ? 8.094 -8.188 -11.188 1 98.31 225 SER B N 1
ATOM 4267 C CA . SER B 1 225 ? 7.156 -7.102 -10.906 1 98.31 225 SER B CA 1
ATOM 4268 C C . SER B 1 225 ? 6.656 -7.168 -9.469 1 98.31 225 SER B C 1
ATOM 4270 O O . SER B 1 225 ? 6.328 -6.141 -8.867 1 98.31 225 SER B O 1
ATOM 4272 N N . ALA B 1 226 ? 6.637 -8.352 -8.844 1 98 226 ALA B N 1
ATOM 4273 C CA . ALA B 1 226 ? 6.188 -8.516 -7.461 1 98 226 ALA B CA 1
ATOM 4274 C C . ALA B 1 226 ? 7.117 -7.785 -6.496 1 98 226 ALA B C 1
ATOM 4276 O O . ALA B 1 226 ? 6.719 -7.449 -5.375 1 98 226 ALA B O 1
ATOM 4277 N N . ASP B 1 227 ? 8.352 -7.547 -6.902 1 98.25 227 ASP B N 1
ATOM 4278 C CA . ASP B 1 227 ? 9.312 -6.836 -6.059 1 98.25 227 ASP B CA 1
ATOM 4279 C C . ASP B 1 227 ? 8.93 -5.367 -5.91 1 98.25 227 ASP B C 1
ATOM 4281 O O . ASP B 1 227 ? 9.336 -4.707 -4.953 1 98.25 227 ASP B O 1
ATOM 4285 N N . ILE B 1 228 ? 8.164 -4.816 -6.922 1 98.5 228 ILE B N 1
ATOM 4286 C CA . ILE B 1 228 ? 7.641 -3.459 -6.801 1 98.5 228 ILE B CA 1
ATOM 4287 C C . ILE B 1 228 ? 6.641 -3.391 -5.652 1 98.5 228 ILE B C 1
ATOM 4289 O O . ILE B 1 228 ? 6.551 -2.377 -4.953 1 98.5 228 ILE B O 1
ATOM 4293 N N . GLN B 1 229 ? 5.898 -4.527 -5.508 1 97.5 229 GLN B N 1
ATOM 4294 C CA . GLN B 1 229 ? 4.914 -4.812 -4.469 1 97.5 229 GLN B CA 1
ATOM 4295 C C . GLN B 1 229 ? 3.611 -4.059 -4.723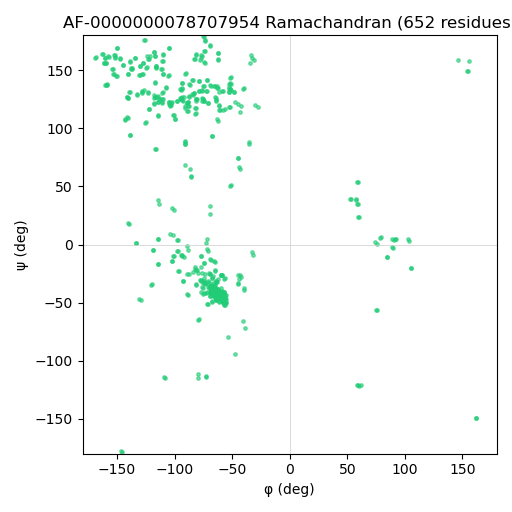 1 97.5 229 GLN B C 1
ATOM 4297 O O . GLN B 1 229 ? 2.547 -4.664 -4.844 1 97.5 229 GLN B O 1
ATOM 4302 N N . CYS B 1 230 ? 3.686 -2.727 -4.832 1 98.12 230 CYS B N 1
ATOM 4303 C CA . CYS B 1 230 ? 2.477 -1.954 -5.094 1 98.12 230 CYS B CA 1
ATOM 4304 C C . CYS B 1 230 ? 2.816 -0.574 -5.641 1 98.12 230 CYS B C 1
ATOM 4306 O O . CYS B 1 230 ? 3.963 -0.13 -5.547 1 98.12 230 CYS B O 1
ATOM 4308 N N . CYS B 1 231 ? 1.874 0.065 -6.277 1 98.56 231 CYS B N 1
ATOM 4309 C CA . CYS B 1 231 ? 2.016 1.395 -6.859 1 98.56 231 CYS B CA 1
ATOM 4310 C C . CYS B 1 231 ? 0.757 2.225 -6.641 1 98.56 231 CYS B C 1
ATOM 4312 O O . CYS B 1 231 ? -0.347 1.781 -6.961 1 98.56 231 CYS B O 1
ATOM 4314 N N . LYS B 1 232 ? 0.876 3.391 -6.086 1 98.12 232 LYS B N 1
ATOM 4315 C CA . LYS B 1 232 ? -0.236 4.297 -5.812 1 98.12 232 LYS B CA 1
ATOM 4316 C C . LYS B 1 232 ? -0.08 5.605 -6.582 1 98.12 232 LYS B C 1
ATOM 4318 O O . LYS B 1 232 ? 0.948 6.277 -6.469 1 98.12 232 LYS B O 1
ATOM 4323 N N . LEU B 1 233 ? -1.053 5.926 -7.41 1 97.88 233 LEU B N 1
ATOM 4324 C CA . LEU B 1 233 ? -1.089 7.238 -8.047 1 97.88 233 LEU B CA 1
ATOM 4325 C C . LEU B 1 233 ? -1.624 8.297 -7.09 1 97.88 233 LEU B C 1
ATOM 4327 O O . LEU B 1 233 ? -2.562 8.039 -6.336 1 97.88 233 LEU B O 1
ATOM 4331 N N . LEU B 1 234 ? -1.071 9.422 -7.121 1 96.06 234 LEU B N 1
ATOM 4332 C CA . LEU B 1 234 ? -1.444 10.516 -6.23 1 96.06 234 LEU B CA 1
ATOM 4333 C C . LEU B 1 234 ? -2.182 11.609 -6.996 1 96.06 234 LEU B C 1
ATOM 4335 O O . LEU B 1 234 ? -3.299 11.398 -7.469 1 96.06 234 LEU B O 1
ATOM 4339 N N . HIS B 1 235 ? -1.671 12.797 -7.137 1 94.69 235 HIS B N 1
ATOM 4340 C CA . HIS B 1 235 ? -2.301 13.891 -7.863 1 94.69 235 HIS B CA 1
ATOM 4341 C C . HIS B 1 235 ? -1.626 14.117 -9.211 1 94.69 235 HIS B C 1
ATOM 4343 O O . HIS B 1 235 ? -0.605 13.492 -9.516 1 94.69 235 HIS B O 1
ATOM 4349 N N . THR B 1 236 ? -2.248 14.922 -10.039 1 97 236 THR B N 1
ATOM 4350 C CA . THR B 1 236 ? -1.684 15.305 -11.328 1 97 236 THR B CA 1
ATOM 4351 C C . THR B 1 236 ? -1.411 16.812 -11.375 1 97 236 THR B C 1
ATOM 4353 O O . THR B 1 236 ? -1.981 17.578 -10.594 1 97 236 THR B O 1
ATOM 4356 N N . GLU B 1 237 ? -0.462 17.156 -12.195 1 97 237 GLU B N 1
ATOM 4357 C CA . GLU B 1 237 ? -0.161 18.562 -12.477 1 97 237 GLU B CA 1
ATOM 4358 C C . GLU B 1 237 ? -0.028 18.797 -13.977 1 97 237 GLU B C 1
ATOM 4360 O O . GLU B 1 237 ? 0.716 18.094 -14.664 1 97 237 GLU B O 1
ATOM 4365 N N . ARG B 1 238 ? -0.749 19.797 -14.422 1 95.94 238 ARG B N 1
ATOM 4366 C CA . ARG B 1 238 ? -0.601 20.172 -15.828 1 95.94 238 ARG B CA 1
ATOM 4367 C C . ARG B 1 238 ? 0.688 20.953 -16.047 1 95.94 238 ARG B C 1
ATOM 4369 O O . ARG B 1 238 ? 1.049 21.812 -15.227 1 95.94 238 ARG B O 1
ATOM 4376 N N . VAL B 1 239 ? 1.36 20.562 -17.031 1 93.88 239 VAL B N 1
ATOM 4377 C CA . VAL B 1 239 ? 2.59 21.281 -17.344 1 93.88 239 VAL B CA 1
ATOM 4378 C C . VAL B 1 239 ? 2.488 21.906 -18.734 1 93.88 239 VAL B C 1
ATOM 4380 O O . VAL B 1 239 ? 1.513 21.672 -19.453 1 93.88 239 VAL B O 1
ATOM 4383 N N . ARG B 1 240 ? 3.387 22.828 -19.047 1 85.56 240 ARG B N 1
ATOM 4384 C CA . ARG B 1 240 ? 3.381 23.547 -20.328 1 85.56 240 ARG B CA 1
ATOM 4385 C C . ARG B 1 240 ? 3.303 22.578 -21.5 1 85.56 240 ARG B C 1
ATOM 4387 O O . ARG B 1 240 ? 3.885 21.5 -21.469 1 85.56 240 ARG B O 1
ATOM 4394 N N . GLY B 1 241 ? 2.59 22.938 -22.594 1 88.94 241 GLY B N 1
ATOM 4395 C CA . GLY B 1 241 ? 2.533 22.172 -23.828 1 88.94 241 GLY B CA 1
ATOM 4396 C C . GLY B 1 241 ? 1.429 21.141 -23.828 1 88.94 241 GLY B C 1
ATOM 4397 O O . GLY B 1 241 ? 1.387 20.281 -24.719 1 88.94 241 GLY B O 1
ATOM 4398 N N . GLY B 1 242 ? 0.601 21.141 -22.766 1 91 242 GLY B N 1
ATOM 4399 C CA . GLY B 1 242 ? -0.535 20.234 -22.75 1 91 242 GLY B CA 1
ATOM 4400 C C . GLY B 1 242 ? -0.223 18.906 -22.094 1 91 242 GLY B C 1
ATOM 4401 O O . GLY B 1 242 ? -1.057 17.984 -22.094 1 91 242 GLY B O 1
ATOM 4402 N N . ASN B 1 243 ? 0.974 18.75 -21.531 1 96 243 ASN B N 1
ATOM 4403 C CA . ASN B 1 243 ? 1.374 17.531 -20.828 1 96 243 ASN B CA 1
ATOM 4404 C C . ASN B 1 243 ? 0.874 17.516 -19.391 1 96 243 ASN B C 1
ATOM 4406 O O . ASN B 1 243 ? 0.487 18.562 -18.859 1 96 243 ASN B O 1
ATOM 4410 N N . THR B 1 244 ? 0.821 16.328 -18.844 1 98.31 244 THR B N 1
ATOM 4411 C CA . THR B 1 244 ? 0.399 16.125 -17.469 1 98.31 244 THR B CA 1
ATOM 4412 C C . THR B 1 244 ? 1.42 15.297 -16.703 1 98.31 244 THR B C 1
ATOM 4414 O O . THR B 1 244 ? 1.895 14.273 -17.203 1 98.31 244 THR B O 1
ATOM 4417 N N . ARG B 1 245 ? 1.795 15.797 -15.523 1 98.56 245 ARG B N 1
ATOM 4418 C CA . ARG B 1 245 ? 2.588 14.984 -14.609 1 98.56 245 ARG B CA 1
ATOM 4419 C C . ARG B 1 245 ? 1.691 14.156 -13.688 1 98.56 245 ARG B C 1
ATOM 4421 O O . ARG B 1 245 ? 0.799 14.703 -13.039 1 98.56 245 ARG B O 1
ATOM 4428 N N . VAL B 1 246 ? 1.868 12.898 -13.742 1 98.56 246 VAL B N 1
ATOM 4429 C CA . VAL B 1 246 ? 1.165 11.977 -12.852 1 98.56 246 VAL B CA 1
ATOM 4430 C C . VAL B 1 246 ? 2.088 11.539 -11.719 1 98.56 246 VAL B C 1
ATOM 4432 O O . VAL B 1 246 ? 3.059 10.812 -11.938 1 98.56 246 VAL B O 1
ATOM 4435 N N . PHE B 1 247 ? 1.776 11.984 -10.531 1 98.38 247 PHE B N 1
ATOM 4436 C CA . PHE B 1 247 ? 2.615 11.688 -9.375 1 98.38 247 PHE B CA 1
ATOM 4437 C C . PHE B 1 247 ? 2.26 10.328 -8.789 1 98.38 247 PHE B C 1
ATOM 4439 O O . PHE B 1 247 ? 1.086 9.953 -8.734 1 98.38 247 PHE B O 1
ATOM 4446 N N . PHE B 1 248 ? 3.34 9.586 -8.336 1 98.62 248 PHE B N 1
ATOM 4447 C CA . PHE B 1 248 ? 3.092 8.242 -7.816 1 98.62 248 PHE B CA 1
ATOM 4448 C C . PHE B 1 248 ? 4.141 7.859 -6.781 1 98.62 248 PHE B C 1
ATOM 4450 O O . PHE B 1 248 ? 5.188 8.508 -6.68 1 98.62 248 PHE B O 1
ATOM 4457 N N . VAL B 1 249 ? 3.855 6.902 -5.98 1 98.12 249 VAL B N 1
ATOM 4458 C CA . VAL B 1 249 ? 4.781 6.207 -5.094 1 98.12 249 VAL B CA 1
ATOM 4459 C C . VAL B 1 249 ? 4.641 4.699 -5.273 1 98.12 249 VAL B C 1
ATOM 4461 O O . VAL B 1 249 ? 3.568 4.207 -5.637 1 98.12 249 VAL B O 1
ATOM 4464 N N . ALA B 1 250 ? 5.691 3.963 -5 1 98.56 250 ALA B N 1
ATOM 4465 C CA . ALA B 1 250 ? 5.664 2.512 -5.156 1 98.56 250 ALA B CA 1
ATOM 4466 C C . ALA B 1 250 ? 6.352 1.821 -3.98 1 98.56 250 ALA B C 1
ATOM 4468 O O . ALA B 1 250 ? 7.25 2.391 -3.357 1 98.56 250 ALA B O 1
ATOM 4469 N N . GLY B 1 251 ? 5.914 0.584 -3.688 1 97.62 251 GLY B N 1
ATOM 4470 C CA . GLY B 1 251 ? 6.559 -0.26 -2.695 1 97.62 251 GLY B CA 1
ATOM 4471 C C . GLY B 1 251 ? 6.609 0.37 -1.315 1 97.62 251 GLY B C 1
ATOM 4472 O O . GLY B 1 251 ? 5.582 0.805 -0.79 1 97.62 251 GLY B O 1
ATOM 4473 N N . ASN B 1 252 ? 7.785 0.53 -0.829 1 96.19 252 ASN B N 1
ATOM 4474 C CA . ASN B 1 252 ? 7.988 0.995 0.539 1 96.19 252 ASN B CA 1
ATOM 4475 C C . ASN B 1 252 ? 7.465 2.416 0.731 1 96.19 252 ASN B C 1
ATOM 4477 O O . ASN B 1 252 ? 6.98 2.764 1.81 1 96.19 252 ASN B O 1
ATOM 4481 N N . ARG B 1 253 ? 7.562 3.166 -0.35 1 97.31 253 ARG B N 1
ATOM 4482 C CA . ARG B 1 253 ? 7.109 4.547 -0.211 1 97.31 253 ARG B CA 1
ATOM 4483 C C . ARG B 1 253 ? 5.602 4.613 -0.008 1 97.31 253 ARG B C 1
ATOM 4485 O O . ARG B 1 253 ? 5.094 5.551 0.608 1 97.31 253 ARG B O 1
ATOM 4492 N N . VAL B 1 254 ? 4.871 3.656 -0.538 1 96.94 254 VAL B N 1
ATOM 4493 C CA . VAL B 1 254 ? 3.439 3.584 -0.276 1 96.94 254 VAL B CA 1
ATOM 4494 C C . VAL B 1 254 ? 3.195 3.408 1.222 1 96.94 254 VAL B C 1
ATOM 4496 O O . VAL B 1 254 ? 2.385 4.125 1.813 1 96.94 254 VAL B O 1
ATOM 4499 N N . PHE B 1 255 ? 3.926 2.531 1.85 1 94.69 255 PHE B N 1
ATOM 4500 C CA . PHE B 1 255 ? 3.771 2.244 3.271 1 94.69 255 PHE B CA 1
ATOM 4501 C C . PHE B 1 255 ? 4.18 3.443 4.113 1 94.69 255 PHE B C 1
ATOM 4503 O O . PHE B 1 255 ? 3.508 3.783 5.09 1 94.69 255 PHE B O 1
ATOM 4510 N N . GLN B 1 256 ? 5.281 4.051 3.705 1 94.06 256 GLN B N 1
ATOM 4511 C CA . GLN B 1 256 ? 5.773 5.207 4.445 1 94.06 256 GLN B CA 1
ATOM 4512 C C . GLN B 1 256 ? 4.781 6.363 4.387 1 94.06 256 GLN B C 1
ATOM 4514 O O . GLN B 1 256 ? 4.488 6.996 5.402 1 94.06 256 GLN B O 1
ATOM 4519 N N . SER B 1 257 ? 4.359 6.598 3.164 1 94.19 257 SER B N 1
ATOM 4520 C CA . SER B 1 257 ? 3.381 7.664 2.988 1 94.19 257 SER B CA 1
ATOM 4521 C C . SER B 1 257 ? 2.096 7.367 3.752 1 94.19 257 SER B C 1
ATOM 4523 O O . SER B 1 257 ? 1.54 8.25 4.41 1 94.19 257 SER B O 1
ATOM 4525 N N . TYR B 1 258 ? 1.65 6.137 3.707 1 93.94 258 TYR B N 1
ATOM 4526 C CA . TYR B 1 258 ? 0.458 5.715 4.434 1 93.94 258 TYR B CA 1
ATOM 4527 C C . TYR B 1 258 ? 0.66 5.855 5.938 1 93.94 258 TYR B C 1
ATOM 4529 O O . TYR B 1 258 ? -0.224 6.344 6.648 1 93.94 258 TYR B O 1
ATOM 4537 N N . GLN B 1 259 ? 1.784 5.434 6.398 1 92.06 259 GLN B N 1
ATOM 4538 C CA . GLN B 1 259 ? 2.084 5.5 7.824 1 92.06 259 GLN B CA 1
ATOM 4539 C C . GLN B 1 259 ? 2.039 6.938 8.328 1 92.06 259 GLN B C 1
ATOM 4541 O O . GLN B 1 259 ? 1.468 7.211 9.391 1 92.06 259 GLN B O 1
ATOM 4546 N N . SER B 1 260 ? 2.654 7.84 7.594 1 92.94 260 SER B N 1
ATOM 4547 C CA . SER B 1 260 ? 2.662 9.25 7.977 1 92.94 260 SER B CA 1
ATOM 4548 C C . SER B 1 260 ? 1.246 9.805 8.062 1 92.94 260 SER B C 1
ATOM 4550 O O . SER B 1 260 ? 0.907 10.5 9.023 1 92.94 260 SER B O 1
ATOM 4552 N N . THR B 1 261 ? 0.492 9.445 7.113 1 92 261 THR B N 1
ATOM 4553 C CA . THR B 1 261 ? -0.892 9.906 7.082 1 92 261 THR B CA 1
ATOM 4554 C C . THR B 1 261 ? -1.694 9.289 8.227 1 92 261 THR B C 1
ATOM 4556 O O . THR B 1 261 ? -2.492 9.969 8.867 1 92 261 THR B O 1
ATOM 4559 N N . PHE B 1 262 ? -1.463 8.031 8.477 1 91.88 262 PHE B N 1
ATOM 4560 C CA . PHE B 1 262 ? -2.15 7.301 9.531 1 91.88 262 PHE B CA 1
ATOM 4561 C C . PHE B 1 262 ? -1.874 7.934 10.891 1 91.88 262 PHE B C 1
ATOM 4563 O O . PHE B 1 262 ? -2.799 8.18 11.664 1 91.88 262 PHE B O 1
ATOM 4570 N N . LEU B 1 263 ? -0.684 8.273 11.133 1 92.56 263 LEU B N 1
ATOM 4571 C CA . LEU B 1 263 ? -0.301 8.867 12.414 1 92.56 263 LEU B CA 1
ATOM 4572 C C . LEU B 1 263 ? -0.891 10.266 12.555 1 92.56 263 LEU B C 1
ATOM 4574 O O . LEU B 1 263 ? -1.35 10.641 13.633 1 92.56 263 LEU B O 1
ATOM 4578 N N . ARG B 1 264 ? -0.858 11.023 11.5 1 94.44 264 ARG B N 1
ATOM 4579 C CA . ARG B 1 264 ? -1.444 12.359 11.508 1 94.44 264 ARG B CA 1
ATOM 4580 C C . ARG B 1 264 ? -2.943 12.297 11.789 1 94.44 264 ARG B C 1
ATOM 4582 O O . ARG B 1 264 ? -3.465 13.094 12.57 1 94.44 264 ARG B O 1
ATOM 4589 N N . ASN B 1 265 ? -3.578 11.344 11.156 1 94.38 265 ASN B N 1
ATOM 4590 C CA . ASN B 1 265 ? -5.012 11.172 11.359 1 94.38 265 ASN B CA 1
ATOM 4591 C C . ASN B 1 265 ? -5.336 10.828 12.805 1 94.38 265 ASN B C 1
ATOM 4593 O O . ASN B 1 265 ? -6.348 11.281 13.344 1 94.38 265 ASN B O 1
ATOM 4597 N N . ARG B 1 266 ? -4.543 10.055 13.359 1 93.62 266 ARG B N 1
ATOM 4598 C CA . ARG B 1 266 ? -4.762 9.703 14.758 1 93.62 266 ARG B CA 1
ATOM 4599 C C . ARG B 1 266 ? -4.688 10.93 15.656 1 93.62 266 ARG B C 1
ATOM 4601 O O . ARG B 1 266 ? -5.523 11.109 16.547 1 93.62 266 ARG B O 1
ATOM 4608 N N . LYS B 1 267 ? -3.73 11.789 15.414 1 95.94 267 LYS B N 1
ATOM 4609 C CA . LYS B 1 267 ? -3.584 13.023 16.188 1 95.94 267 LYS B CA 1
ATOM 4610 C C . LYS B 1 267 ? -4.773 13.945 15.969 1 95.94 267 LYS B C 1
ATOM 4612 O O . LYS B 1 267 ? -5.277 14.555 16.906 1 95.94 267 LYS B O 1
ATOM 4617 N N . LEU B 1 268 ? -5.176 14.008 14.766 1 97 268 LEU B N 1
ATOM 4618 C CA . LEU B 1 268 ? -6.309 14.867 14.438 1 97 268 LEU B CA 1
ATOM 4619 C C . LEU B 1 268 ? -7.594 14.336 15.062 1 97 268 LEU B C 1
ATOM 4621 O O . LEU B 1 268 ? -8.461 15.117 15.461 1 97 268 LEU B O 1
ATOM 4625 N N . THR B 1 269 ? -7.699 13.023 15.086 1 96.38 269 THR B N 1
ATOM 4626 C CA . THR B 1 269 ? -8.852 12.406 15.727 1 96.38 269 THR B CA 1
ATOM 4627 C C . THR B 1 269 ? -8.953 12.836 17.188 1 96.38 269 THR B C 1
ATOM 4629 O O . THR B 1 269 ? -10.031 13.188 17.672 1 96.38 269 THR B O 1
ATOM 4632 N N . ASP B 1 270 ? -7.906 12.852 17.859 1 95.75 270 ASP B N 1
ATOM 4633 C CA . ASP B 1 270 ? -7.859 13.258 19.25 1 95.75 270 ASP B CA 1
ATOM 4634 C C . ASP B 1 270 ? -8.172 14.75 19.406 1 95.75 270 ASP B C 1
ATOM 4636 O O . ASP B 1 270 ? -8.953 15.141 20.266 1 95.75 270 ASP B O 1
ATOM 4640 N N . LEU B 1 271 ? -7.598 15.516 18.547 1 95.88 271 LEU B N 1
ATOM 4641 C CA . LEU B 1 271 ? -7.746 16.969 18.625 1 95.88 271 LEU B CA 1
ATOM 4642 C C . LEU B 1 271 ? -9.18 17.391 18.312 1 95.88 271 LEU B C 1
ATOM 4644 O O . LEU B 1 271 ? -9.719 18.297 18.938 1 95.88 271 LEU B O 1
ATOM 4648 N N . LEU B 1 272 ? -9.75 16.688 17.375 1 97.06 272 LEU B N 1
ATOM 4649 C CA . LEU B 1 272 ? -11.062 17.094 16.891 1 97.06 272 LEU B CA 1
ATOM 4650 C C . LEU B 1 272 ? -12.164 16.234 17.516 1 97.06 272 LEU B C 1
ATOM 4652 O O . LEU B 1 272 ? -13.352 16.5 17.297 1 97.06 272 LEU B O 1
ATOM 4656 N N . SER B 1 273 ? -11.797 15.164 18.203 1 95.5 273 SER B N 1
ATOM 4657 C CA . SER B 1 273 ? -12.711 14.266 18.891 1 95.5 273 SER B CA 1
ATOM 4658 C C . SER B 1 273 ? -13.742 13.68 17.922 1 95.5 273 SER B C 1
ATOM 4660 O O . SER B 1 273 ? -14.938 13.68 18.219 1 95.5 273 SER B O 1
ATOM 4662 N N . THR B 1 274 ? -13.305 13.383 16.781 1 94.69 274 THR B N 1
ATOM 4663 C CA . THR B 1 274 ? -14.156 12.781 15.766 1 94.69 274 THR B CA 1
ATOM 4664 C C . THR B 1 274 ? -13.344 11.875 14.836 1 94.69 274 THR B C 1
ATOM 4666 O O . THR B 1 274 ? -12.109 11.883 14.891 1 94.69 274 THR B O 1
ATOM 4669 N N . GLY B 1 275 ? -14.023 11.109 14.031 1 93.31 275 GLY B N 1
ATOM 4670 C CA . GLY B 1 275 ? -13.352 10.266 13.055 1 93.31 275 GLY B CA 1
ATOM 4671 C C . GLY B 1 275 ? -12.961 11.016 11.797 1 93.31 275 GLY B C 1
ATOM 4672 O O . GLY B 1 275 ? -13.461 12.117 11.539 1 93.31 275 GLY B O 1
ATOM 4673 N N . PRO B 1 276 ? -12.078 10.391 11.078 1 94.12 276 PRO B N 1
ATOM 4674 C CA . PRO B 1 276 ? -11.516 11.055 9.898 1 94.12 276 PRO B CA 1
ATOM 4675 C C . PRO B 1 276 ? -12.578 11.492 8.906 1 94.12 276 PRO B C 1
ATOM 4677 O O . PRO B 1 276 ? -12.414 12.516 8.227 1 94.12 276 PRO B O 1
ATOM 4680 N N . GLU B 1 277 ? -13.641 10.805 8.875 1 93.44 277 GLU B N 1
ATOM 4681 C CA . GLU B 1 277 ? -14.688 11.117 7.906 1 93.44 277 GLU B CA 1
ATOM 4682 C C . GLU B 1 277 ? -15.305 12.484 8.18 1 93.44 277 GLU B C 1
ATOM 4684 O O . GLU B 1 277 ? -15.938 13.078 7.301 1 93.44 277 GLU B O 1
ATOM 4689 N N . ASN B 1 278 ? -15.031 13 9.359 1 96.44 278 ASN B N 1
ATOM 4690 C CA . ASN B 1 278 ? -15.656 14.258 9.75 1 96.44 278 ASN B CA 1
ATOM 4691 C C . ASN B 1 278 ? -14.625 15.375 9.906 1 96.44 278 ASN B C 1
ATOM 4693 O O . ASN B 1 278 ? -14.961 16.5 10.297 1 96.44 278 ASN B O 1
ATOM 4697 N N . PHE B 1 279 ? -13.414 15.094 9.586 1 97.38 279 PHE B N 1
ATOM 4698 C CA . PHE B 1 279 ? -12.344 16.062 9.781 1 97.38 279 PHE B CA 1
ATOM 4699 C C . PHE B 1 279 ? -12.656 17.375 9.062 1 97.38 279 PHE B C 1
ATOM 4701 O O . PHE B 1 279 ? -12.578 18.453 9.656 1 97.38 279 PHE B O 1
ATOM 4708 N N . VAL B 1 280 ? -12.961 17.281 7.82 1 97.31 280 VAL B N 1
ATOM 4709 C CA . VAL B 1 280 ? -13.172 18.453 6.973 1 97.31 280 VAL B CA 1
ATOM 4710 C C . VAL B 1 280 ? -14.312 19.297 7.527 1 97.31 280 VAL B C 1
ATOM 4712 O O . VAL B 1 280 ? -14.164 20.516 7.695 1 97.31 280 VAL B O 1
ATOM 4715 N N . GLU B 1 281 ? -15.359 18.625 7.879 1 97.62 281 GLU B N 1
ATOM 4716 C CA . GLU B 1 281 ? -16.516 19.328 8.438 1 97.62 281 GLU B CA 1
ATOM 4717 C C . GLU B 1 281 ? -16.156 20.016 9.758 1 97.62 281 GLU B C 1
ATOM 4719 O O . GLU B 1 281 ? -16.562 21.156 10 1 97.62 281 GLU B O 1
ATOM 4724 N N . ARG B 1 282 ? -15.453 19.359 10.547 1 97.31 282 ARG B N 1
ATOM 4725 C CA . ARG B 1 282 ? -15.078 19.891 11.852 1 97.31 282 ARG B CA 1
ATOM 4726 C C . ARG B 1 282 ? -14.172 21.109 11.711 1 97.31 282 ARG B C 1
ATOM 4728 O O . ARG B 1 282 ? -14.32 22.094 12.438 1 97.31 282 ARG B O 1
ATOM 4735 N N . VAL B 1 283 ? -13.25 21.047 10.812 1 97.62 283 VAL B N 1
ATOM 4736 C CA . VAL B 1 283 ? -12.328 22.156 10.602 1 97.62 283 VAL B CA 1
ATOM 4737 C C . VAL B 1 283 ? -13.078 23.359 10.016 1 97.62 283 VAL B C 1
ATOM 4739 O O . VAL B 1 283 ? -12.844 24.5 10.414 1 97.62 283 VAL B O 1
ATOM 4742 N N . GLU B 1 284 ? -13.945 23.094 9.102 1 97.69 284 GLU B N 1
ATOM 4743 C CA . GLU B 1 284 ? -14.797 24.156 8.578 1 97.69 284 GLU B CA 1
ATOM 4744 C C . GLU B 1 284 ? -15.586 24.828 9.695 1 97.69 284 GLU B C 1
ATOM 4746 O O . GLU B 1 284 ? -15.727 26.047 9.719 1 97.69 284 GLU B O 1
ATOM 4751 N N . GLY B 1 285 ? -16.047 24 10.586 1 97.31 285 GLY B N 1
ATOM 4752 C CA . GLY B 1 285 ? -16.766 24.531 11.742 1 97.31 285 GLY B CA 1
ATOM 4753 C C . GLY B 1 285 ? -15.914 25.422 12.617 1 97.31 285 GLY B C 1
ATOM 4754 O O . GLY B 1 285 ? -16.375 26.469 13.078 1 97.31 285 GLY B O 1
ATOM 4755 N N . LEU B 1 286 ? -14.758 25.062 12.875 1 97.31 286 LEU B N 1
ATOM 4756 C CA . LEU B 1 286 ? -13.836 25.859 13.672 1 97.31 286 LEU B CA 1
ATOM 4757 C C . LEU B 1 286 ? -13.594 27.219 13.016 1 97.31 286 LEU B C 1
ATOM 4759 O O . LEU B 1 286 ? -13.602 28.25 13.688 1 97.31 286 LEU B O 1
ATOM 4763 N N . LYS B 1 287 ? -13.414 27.172 11.742 1 97.06 287 LYS B N 1
ATOM 4764 C CA . LYS B 1 287 ? -13.172 28.406 11.008 1 97.06 287 LYS B CA 1
ATOM 4765 C C . LYS B 1 287 ? -14.398 29.312 11.055 1 97.06 287 LYS B C 1
ATOM 4767 O O . LYS B 1 287 ? -14.273 30.531 11.211 1 97.06 287 LYS B O 1
ATOM 4772 N N . LYS B 1 288 ? -15.5 28.75 10.891 1 97.38 288 LYS B N 1
ATOM 4773 C CA . LYS B 1 288 ? -16.734 29.516 10.984 1 97.38 288 LYS B CA 1
ATOM 4774 C C . LYS B 1 288 ? -16.906 30.125 12.375 1 97.38 288 LYS B C 1
ATOM 4776 O O . LYS B 1 288 ? -17.312 31.281 12.5 1 97.38 288 LYS B O 1
ATOM 4781 N N . ASN B 1 289 ? -16.656 29.328 13.359 1 97.19 289 ASN B N 1
ATOM 4782 C CA . ASN B 1 289 ? -16.734 29.812 14.734 1 97.19 289 ASN B CA 1
ATOM 4783 C C . ASN B 1 289 ? -15.82 31 14.977 1 97.19 289 ASN B C 1
ATOM 4785 O O . ASN B 1 289 ? -16.219 31.969 15.625 1 97.19 289 ASN B O 1
ATOM 4789 N N . ILE B 1 290 ? -14.672 30.922 14.453 1 97.25 290 ILE B N 1
ATOM 4790 C CA . ILE B 1 290 ? -13.703 32 14.617 1 97.25 290 ILE B CA 1
ATOM 4791 C C . ILE B 1 290 ? -14.227 33.25 13.945 1 97.25 290 ILE B C 1
ATOM 4793 O O . ILE B 1 290 ? -14.172 34.344 14.523 1 97.25 290 ILE B O 1
ATOM 4797 N N . LYS B 1 291 ? -14.734 33.094 12.766 1 97.12 291 LYS B N 1
ATOM 4798 C CA . LYS B 1 291 ? -15.281 34.25 12.039 1 97.12 291 LYS B CA 1
ATOM 4799 C C . LYS B 1 291 ? -16.422 34.906 12.812 1 97.12 291 LYS B C 1
ATOM 4801 O O . LYS B 1 291 ? -16.484 36.125 12.906 1 97.12 291 LYS B O 1
ATOM 4806 N N . GLU B 1 292 ? -17.266 34.094 13.398 1 97.44 292 GLU B N 1
ATOM 4807 C CA . GLU B 1 292 ? -18.406 34.594 14.164 1 97.44 292 GLU B CA 1
ATOM 4808 C C . GLU B 1 292 ? -17.938 35.281 15.445 1 97.44 292 GLU B C 1
ATOM 4810 O O . GLU B 1 292 ? -18.453 36.344 15.812 1 97.44 292 GLU B O 1
ATOM 4815 N N . LEU B 1 293 ? -17 34.688 16.078 1 97.12 293 LEU B N 1
ATOM 4816 C CA . LEU B 1 293 ? -16.469 35.25 17.312 1 97.12 293 LEU B CA 1
ATOM 4817 C C . LEU B 1 293 ? -15.758 36.594 17.062 1 97.12 293 LEU B C 1
ATOM 4819 O O . LEU B 1 293 ? -15.852 37.5 17.875 1 97.12 293 LEU B O 1
ATOM 4823 N N . ILE B 1 294 ? -15.102 36.656 15.922 1 97.06 294 ILE B N 1
ATOM 4824 C CA . ILE B 1 294 ? -14.422 37.906 15.547 1 97.06 294 ILE B CA 1
ATOM 4825 C C . ILE B 1 294 ? -15.453 39 15.305 1 97.06 294 ILE B C 1
ATOM 4827 O O . ILE B 1 294 ? -15.281 40.125 15.766 1 97.06 294 ILE B O 1
ATOM 4831 N N . LYS B 1 295 ? -16.5 38.688 14.703 1 96.94 295 LYS B N 1
ATOM 4832 C CA . LYS B 1 295 ? -17.578 39.656 14.445 1 96.94 295 LYS B CA 1
ATOM 4833 C C . LYS B 1 295 ? -18.203 40.125 15.758 1 96.94 295 LYS B C 1
ATOM 4835 O O . LYS B 1 295 ? -18.438 41.344 15.922 1 96.94 295 LYS B O 1
ATOM 4840 N N . THR B 1 296 ? -18.469 39.219 16.609 1 96.5 296 THR B N 1
ATOM 4841 C CA . THR B 1 296 ? -19.031 39.531 17.906 1 96.5 296 THR B CA 1
ATOM 4842 C C . THR B 1 296 ? -18.094 40.438 18.703 1 96.5 296 THR B C 1
ATOM 4844 O O . THR B 1 296 ? -18.547 41.406 19.312 1 96.5 296 THR B O 1
ATOM 4847 N N . ASN B 1 297 ? -16.812 40.094 18.625 1 95.38 297 ASN B N 1
ATOM 4848 C CA . ASN B 1 297 ? -15.805 40.906 19.312 1 95.38 297 ASN B CA 1
ATOM 4849 C C . ASN B 1 297 ? -15.758 42.344 18.781 1 95.38 297 ASN B C 1
ATOM 4851 O O . ASN B 1 297 ? -15.633 43.281 19.562 1 95.38 297 ASN B O 1
ATOM 4855 N N . LYS B 1 298 ? -15.906 42.469 17.516 1 96.12 298 LYS B N 1
ATOM 4856 C CA . LYS B 1 298 ? -15.898 43.781 16.891 1 96.12 298 LYS B CA 1
ATOM 4857 C C . LYS B 1 298 ? -17.125 44.594 17.281 1 96.12 298 LYS B C 1
ATOM 4859 O O . LYS B 1 298 ? -17.031 45.781 17.594 1 96.12 298 LYS B O 1
ATOM 4864 N N . LYS B 1 299 ? -18.25 43.969 17.328 1 96.38 299 LYS B N 1
ATOM 4865 C CA . LYS B 1 299 ? -19.5 44.625 17.719 1 96.38 299 LYS B CA 1
ATOM 4866 C C . LYS B 1 299 ? -19.453 45.094 19.172 1 96.38 299 LYS B C 1
ATOM 4868 O O . LYS B 1 299 ? -19.859 46.219 19.484 1 96.38 299 LYS B O 1
ATOM 4873 N N . GLN B 1 300 ? -18.938 44.219 20.031 1 95.94 300 GLN B N 1
ATOM 4874 C CA . GLN B 1 300 ? -18.844 44.562 21.438 1 95.94 300 GLN B CA 1
ATOM 4875 C C . GLN B 1 300 ? -17.859 45.688 21.688 1 95.94 300 GLN B C 1
ATOM 4877 O O . GLN B 1 300 ? -18.094 46.562 22.547 1 95.94 300 GLN B O 1
ATOM 4882 N N . SER B 1 301 ? -16.828 45.719 20.891 1 95.56 301 SER B N 1
ATOM 4883 C CA . SER B 1 301 ? -15.852 46.812 21 1 95.56 301 SER B CA 1
ATOM 4884 C C . SER B 1 301 ? -16.469 48.156 20.625 1 95.56 301 SER B C 1
ATOM 4886 O O . SER B 1 301 ? -16.219 49.156 21.281 1 95.56 301 SER B O 1
ATOM 4888 N N . LYS B 1 302 ? -17.312 48.188 19.656 1 95.88 302 LYS B N 1
ATOM 4889 C CA . LYS B 1 302 ? -18 49.406 19.234 1 95.88 302 LYS B CA 1
ATOM 4890 C C . LYS B 1 302 ? -19 49.875 20.297 1 95.88 302 LYS B C 1
ATOM 4892 O O . LYS B 1 302 ? -19.125 51.062 20.578 1 95.88 302 LYS B O 1
ATOM 4897 N N . GLU B 1 303 ? -19.656 48.844 20.812 1 95.12 303 GLU B N 1
ATOM 4898 C CA . GLU B 1 303 ? -20.641 49.156 21.859 1 95.12 303 GLU B CA 1
ATOM 4899 C C . GLU B 1 303 ? -19.969 49.75 23.094 1 95.12 303 GLU B C 1
ATOM 4901 O O . GLU B 1 303 ? -20.484 50.688 23.703 1 95.12 303 GLU B O 1
ATOM 4906 N N . ILE B 1 304 ? -18.844 49.219 23.406 1 94.38 304 ILE B N 1
ATOM 4907 C CA . ILE B 1 304 ? -18.094 49.719 24.547 1 94.38 304 ILE B CA 1
ATOM 4908 C C . ILE B 1 304 ? -17.625 51.125 24.281 1 94.38 304 ILE B C 1
ATOM 4910 O O . ILE B 1 304 ? -17.75 52 25.141 1 94.38 304 ILE B O 1
ATOM 4914 N N . ALA B 1 305 ? -17.188 51.375 23.094 1 93.56 305 ALA B N 1
ATOM 4915 C CA . ALA B 1 305 ? -16.734 52.719 22.719 1 93.56 305 ALA B CA 1
ATOM 4916 C C . ALA B 1 305 ? -17.875 53.719 22.781 1 93.56 305 ALA B C 1
ATOM 4918 O O . ALA B 1 305 ? -17.703 54.844 23.234 1 93.56 305 ALA B O 1
ATOM 4919 N N . ALA B 1 306 ? -19.047 53.312 22.359 1 93.12 306 ALA B N 1
ATOM 4920 C CA . ALA B 1 306 ? -20.219 54.188 22.375 1 93.12 306 ALA B CA 1
ATOM 4921 C C . ALA B 1 306 ? -20.641 54.531 23.797 1 93.12 306 ALA B C 1
ATOM 4923 O O . ALA B 1 306 ? -20.969 55.656 24.109 1 93.12 306 ALA B O 1
ATOM 4924 N N . LEU B 1 307 ? -20.547 53.562 24.656 1 91.44 307 LEU B N 1
ATOM 4925 C CA . LEU B 1 307 ? -20.938 53.719 26.047 1 91.44 307 LEU B CA 1
ATOM 4926 C C . LEU B 1 307 ? -19.938 54.625 26.797 1 91.44 307 LEU B C 1
ATOM 4928 O O . LEU B 1 307 ? -20.328 55.406 27.641 1 91.44 307 LEU B O 1
ATOM 4932 N N . GLU B 1 308 ? -18.734 54.469 26.422 1 89.88 308 GLU B N 1
ATOM 4933 C CA . GLU B 1 308 ? -17.688 55.312 27.031 1 89.88 308 GLU B CA 1
ATOM 4934 C C . GLU B 1 308 ? -17.812 56.75 26.609 1 89.88 308 GLU B C 1
ATOM 4936 O O . GLU B 1 308 ? -17.594 57.656 27.422 1 89.88 308 GLU B O 1
ATOM 4941 N N . LYS B 1 309 ? -18.188 57 25.375 1 87.56 309 LYS B N 1
ATOM 4942 C CA . LYS B 1 309 ? -18.391 58.344 24.891 1 87.56 309 LYS B CA 1
ATOM 4943 C C . LYS B 1 309 ? -19.578 59 25.594 1 87.56 309 LYS B C 1
ATOM 4945 O O . LYS B 1 309 ? -19.516 60.188 25.922 1 87.56 309 LYS B O 1
ATOM 4950 N N . LEU B 1 310 ? -20.547 58.344 25.781 1 84.12 310 LEU B N 1
ATOM 4951 C CA . LEU B 1 310 ? -21.734 58.844 26.469 1 84.12 310 LEU B CA 1
ATOM 4952 C C . LEU B 1 310 ? -21.422 59.188 27.922 1 84.12 310 LEU B C 1
ATOM 4954 O O . LEU B 1 310 ? -21.891 60.188 28.453 1 84.12 310 LEU B O 1
ATOM 4958 N N . LYS B 1 311 ? -20.656 58.469 28.484 1 79 311 LYS B N 1
ATOM 4959 C CA . LYS B 1 311 ? -20.25 58.688 29.875 1 79 311 LYS B CA 1
ATOM 4960 C C . LYS B 1 311 ? -19.391 59.938 30 1 79 311 LYS B C 1
ATOM 4962 O O . LYS B 1 311 ? -19.562 60.719 30.938 1 79 311 LYS B O 1
ATOM 4967 N N . LEU B 1 312 ? -18.578 60.188 29.078 1 74.94 312 LEU B N 1
ATOM 4968 C CA . LEU B 1 312 ? -17.703 61.344 29.094 1 74.94 312 LEU B CA 1
ATOM 4969 C C . LEU B 1 312 ? -18.469 62.625 28.734 1 74.94 312 LEU B C 1
ATOM 4971 O O . LEU B 1 312 ? -18.219 63.688 29.281 1 74.94 312 LEU B O 1
ATOM 4975 N N . GLY B 1 313 ? -19.344 62.562 27.781 1 70.56 313 GLY B N 1
ATOM 4976 C CA . GLY B 1 313 ? -20.188 63.688 27.438 1 70.56 313 GLY B CA 1
ATOM 4977 C C . GLY B 1 313 ? -21.078 64.125 28.578 1 70.56 313 GLY B C 1
ATOM 4978 O O . GLY B 1 313 ? -21.281 65.312 28.781 1 70.56 313 GLY B O 1
ATOM 4979 N N . ASP B 1 314 ? -21.625 63.344 29.312 1 64.56 314 ASP B N 1
ATOM 4980 C CA . ASP B 1 314 ? -22.469 63.656 30.469 1 64.56 314 ASP B CA 1
ATOM 4981 C C . ASP B 1 314 ? -21.641 64.312 31.578 1 64.56 314 ASP B C 1
ATOM 4983 O O . ASP B 1 314 ? -22.125 65.188 32.281 1 64.56 314 ASP B O 1
ATOM 4987 N N . LEU B 1 315 ? -20.469 64.125 31.719 1 58.84 315 LEU B N 1
ATOM 4988 C CA . LEU B 1 315 ? -19.594 64.688 32.719 1 58.84 315 LEU B CA 1
ATOM 4989 C C . LEU B 1 315 ? -19.172 66.125 32.281 1 58.84 315 LEU B C 1
ATOM 4991 O O . LEU B 1 315 ? -18.953 67 33.094 1 58.84 315 LEU B O 1
ATOM 4995 N N . GLY B 1 316 ? -19 66.375 31.016 1 56.28 316 GLY B N 1
ATOM 4996 C CA . GLY B 1 316 ? -18.688 67.688 30.516 1 56.28 316 GLY B CA 1
ATOM 4997 C C . GLY B 1 316 ? -19.859 68.688 30.641 1 56.28 316 GLY B C 1
ATOM 4998 O O . GLY B 1 316 ? -19.641 69.875 30.906 1 56.28 316 GLY B O 1
ATOM 4999 N N . THR B 1 317 ? -21.031 68.312 30.484 1 58.34 317 THR B N 1
ATOM 5000 C CA . THR B 1 317 ? -22.172 69.188 30.625 1 58.34 317 THR B CA 1
ATOM 5001 C C . THR B 1 317 ? -22.438 69.5 32.094 1 58.34 317 THR B C 1
ATOM 5003 O O . THR B 1 317 ? -22.844 70.625 32.438 1 58.34 317 THR B O 1
ATOM 5006 N N . THR B 1 318 ? -22.203 68.688 32.938 1 53.47 318 THR B N 1
ATOM 5007 C CA . THR B 1 318 ? -22.406 69 34.344 1 53.47 318 THR B CA 1
ATOM 5008 C C . THR B 1 318 ? -21.312 69.938 34.844 1 53.47 318 THR B C 1
ATOM 5010 O O . THR B 1 318 ? -21.547 70.75 35.75 1 53.47 318 THR B O 1
ATOM 5013 N N . ALA B 1 319 ? -20.188 69.812 34.344 1 54.31 319 ALA B N 1
ATOM 5014 C CA . ALA B 1 319 ? -19.141 70.75 34.75 1 54.31 319 ALA B CA 1
ATOM 5015 C C . ALA B 1 319 ? -19.438 72.188 34.219 1 54.31 319 ALA B C 1
ATOM 5017 O O . ALA B 1 319 ? -19.219 73.188 34.938 1 54.31 319 ALA B O 1
ATOM 5018 N N . ASN B 1 320 ? -19.969 72.312 33.125 1 53.5 320 ASN B N 1
ATOM 5019 C CA . ASN B 1 320 ? -20.312 73.625 32.594 1 53.5 320 ASN B CA 1
ATOM 5020 C C . ASN B 1 320 ? -21.547 74.188 33.312 1 53.5 320 ASN B C 1
ATOM 5022 O O . ASN B 1 320 ? -21.656 75.438 33.469 1 53.5 320 ASN B O 1
ATOM 5026 N N . ALA B 1 321 ? -22.359 73.438 33.75 1 53.56 321 ALA B N 1
ATOM 5027 C CA . ALA B 1 321 ? -23.516 73.938 34.5 1 53.56 321 ALA B CA 1
ATOM 5028 C C . ALA B 1 321 ? -23.094 74.375 35.875 1 53.56 321 ALA B C 1
ATOM 5030 O O . ALA B 1 321 ? -23.609 75.375 36.406 1 53.56 321 ALA B O 1
ATOM 5031 N N . SER B 1 322 ? -22.25 73.875 36.469 1 51.66 322 SER B N 1
ATOM 5032 C CA . SER B 1 322 ? -21.781 74.25 37.75 1 51.66 322 SER B CA 1
ATOM 5033 C C . SER B 1 322 ? -20.891 75.5 37.656 1 51.66 322 SER B C 1
ATOM 5035 O O . SER B 1 322 ? -20.891 76.375 38.562 1 51.66 322 SER B O 1
ATOM 5037 N N . GLN B 1 323 ? -20.234 75.688 36.625 1 53.94 323 GLN B N 1
ATOM 5038 C CA . GLN B 1 323 ? -19.422 76.875 36.438 1 53.94 323 GLN B CA 1
ATOM 5039 C C . GLN B 1 323 ? -20.297 78.125 36.094 1 53.94 323 GLN B C 1
ATOM 5041 O O . GLN B 1 323 ? -19.953 79.25 36.406 1 53.94 323 GLN B O 1
ATOM 5046 N N . SER B 1 324 ? -21.375 77.875 35.594 1 54.44 324 SER B N 1
ATOM 5047 C CA . SER B 1 324 ? -22.25 79 35.281 1 54.44 324 SER B CA 1
ATOM 5048 C C . SER B 1 324 ? -23.016 79.5 36.531 1 54.44 324 SER B C 1
ATOM 5050 O O . SER B 1 324 ? -23.531 80.562 36.562 1 54.44 324 SER B O 1
ATOM 5052 N N . ILE B 1 325 ? -23.156 78.688 37.5 1 53.34 325 ILE B N 1
ATOM 5053 C CA . ILE B 1 325 ? -23.812 79.125 38.719 1 53.34 325 ILE B CA 1
ATOM 5054 C C . ILE B 1 325 ? -22.828 79.875 39.625 1 53.34 325 ILE B C 1
ATOM 5056 O O . ILE B 1 325 ? -23.219 80.625 40.5 1 53.34 325 ILE B O 1
ATOM 5060 N N . ALA B 1 326 ? -21.547 79.625 39.406 1 53.59 326 ALA B N 1
ATOM 5061 C CA . ALA B 1 326 ? -20.594 80.375 40.25 1 53.59 326 ALA B CA 1
ATOM 5062 C C . ALA B 1 326 ? -20.359 81.75 39.719 1 53.59 326 ALA B C 1
ATOM 5064 O O . ALA B 1 326 ? -19.797 82.625 40.438 1 53.59 326 ALA B O 1
ATOM 5065 N N . LYS B 1 327 ? -20.641 81.875 38.469 1 47.59 327 LYS B N 1
ATOM 5066 C CA . LYS B 1 327 ? -20.391 83.25 37.969 1 47.59 327 LYS B CA 1
ATOM 5067 C C . LYS B 1 327 ? -21.625 84.125 38.156 1 47.59 327 LYS B C 1
ATOM 5069 O O . LYS B 1 327 ? -21.594 85.312 37.812 1 47.59 327 LYS B O 1
ATOM 5074 N N . GLN B 1 328 ? -22.719 83.5 38.625 1 37.16 328 GLN B N 1
ATOM 5075 C CA . GLN B 1 328 ? -23.719 84.5 39 1 37.16 328 GLN B CA 1
ATOM 5076 C C . GLN B 1 328 ? -23.594 84.875 40.469 1 37.16 328 GLN B C 1
ATOM 5078 O O . GLN B 1 328 ? -23.375 84 41.312 1 37.16 328 GLN B O 1
#

Sequence (656 aa):
MSVTAAISTRAYIGSLLCQRDSFARTIQTVVISCVESSVSGSTDAVHSKPKMFEVVLADTVIFPTGGGQPNDLGKINGIPIVDARRVGLDCVHILNNPVEKDQVVQVDLDWDRRFDHMQQHSAQHLLSAIAQKEFDMKTVGWSLGKAVCYIEVTAEPKQHVLDALEQQVNAYIRKRIAVSVVEHDMNEHDMPKKLPSDLDGAVVRCITFDGLDNNTCCGTHVENSADIQCCKLLHTERVRGGNTRVFFVAGNRVFQSYQSTFLRNRKLTDLLSTGPENFVERVEGLKKNIKELIKTNKKQSKEIAALEKLKLGDLGTTANASQSIAKQMSVTAAISTRAYIGSLLCQRDSFARTIQTVVISCVESSVSGSTDAVHSKPKMFEVVLADTVIFPTGGGQPNDLGKINGIPIVDARRVGLDCVHILNNPVEKDQVVQVDLDWDRRFDHMQQHSAQHLLSAIAQKEFDMKTVGWSLGKAVCYIEVTAEPKQHVLDALEQQVNAYIRKRIAVSVVEHDMNEHDMPKKLPSDLDGAVVRCITFDGLDNNTCCGTHVENSADIQCCKLLHTERVRGGNTRVFFVAGNRVFQSYQSTFLRNRKLTDLLSTGPENFVERVEGLKKNIKELIKTNKKQSKEIAALEKLKLGDLGTTANASQSIAKQ

pLDDT: mean 87.75, std 18.16, range [27.91, 98.81]

Secondary structure (DSSP, 8-state):
--TTS-------TTSSHHHH-TT--EEEEEEEEEEE---------SS-PPP-EEEEESS-S----BTTBPPP-EEETTEEEEEEEEETTEEEEEESS---TT-EEEEEE-HHHHHHHHHHHHHHHHHHHHHHHHH---EEEEEE-SS-EEEEESS---HHHHHHHHHHHHHHHHTT-BEEEEEE-TTSS---S---GGGTT--EEEEEETTTEEEE--S---SBGGGT--EEEEEEEE-GGG-EEEEEEETHHHHHHHHHHHHHHHHHHHHHTS-GGGHHHHHHHHHHHHHHHHHHHHHHHHHHHHHHHHHHHHHHHHHHHHHHHH--/--TTS-------TTSSHHHH-TT--EEEEEEEEEEE---------SS-PPP-EEEEESS-S----BTTBPPP-EEETTEEEEEEEEETTEEEEEESS---TT-EEEEEE-HHHHHHHHHHHHHHHHHHHHHHHHH---EEEEEE-SS-EEEEESS---HHHHHHHHHHHHHHHHTT-BEEEEEE-TTSS---S---GGGTT--EEEEEETTTEEEE--S---SBGGGT--EEEEEEEE-GGG-EEEEEEETHHHHHHHHHHHHHHHHHHHHHTS-GGGHHHHHHHHHHHHHHHHHHHHHHHHHHHHHHHHHHHHHHHHHHHHHHHH--